Protein 4OHJ (pdb70)

InterPro domains:
  IPR006123 Staphylococcal/Streptococcal toxin, beta-grasp domain [PF02876] (154-232)
  IPR006126 Staphylococcal enterotoxin/Streptococcal pyrogenic exotoxin, conserved site [PS00278] (161-184)
  IPR008992 Enterotoxin [SSF50203] (41-133)
  IPR013307 Superantigen, staphylococcal/streptococcal toxin, bacterial [PR01501] (15-33)
  IPR013307 Superantigen, staphylococcal/streptococcal toxin, bacterial [PR01501] (39-56)
  IPR013307 Superantigen, staphylococcal/streptococcal toxin, bacterial [PR01501] (62-76)
  IPR013307 Superantigen, staphylococcal/streptococcal toxin, bacterial [PR01501] (91-114)
  IPR013307 Superantigen, staphylococcal/streptococcal toxin, bacterial [PR01501] (121-141)
  IPR013307 Superantigen, staphylococcal/streptococcal toxin, bacterial [PR01501] (145-162)
  IPR013307 Superantigen, staphylococcal/streptococcal toxin, bacterial [PR01501] (169-191)
  IPR013307 Superantigen, staphylococcal/streptococcal toxin, bacterial [PR01501] (195-211)
  IPR013307 Superantigen, staphylococcal/streptococcal toxin, bacterial [PR01501] (221-234)
  IPR016091 Superantigen toxin, C-terminal [SSF54334] (135-233)

Foldseek 3Di:
DDPVLVVLLCQLVVAWDKAFFWFWQAFPFQWTWIAGPVQAIEIEGQQAPAATDDDGGGATKIFTWGFPDDWDADPVGHIYTYTYDGIGHRAFAPAKDWAWEFEAEANRTDPRTTFDIGGHQKTFPVSVVSRVVSCCCPPVPASPDPFFQWWKKKWAFQVGDIDMDISNDDGPSHHGHYIDGVVRTDHIYIYTGD/DDDDVQLVVVLCQLVVAWDKAFFWFWQDFDDQWTWIQGPVQAIEIEGQQAPQARDDDDGGATKIFTWGFPDDWDADPVGHIYTYTYDGIGHRAWAPAKDWAWEFEAEQNHTDPRTTFDIDGHQKTWVLSVVSRVVNCCCPPVVASVDQFFAWWKKKWAFQVGDMDMAIRNHDGDSHHTHYIDGVVRTDHMYIYTGGD

Radius of gyration: 24.24 Å; Cα contacts (8 Å, |Δi|>4): 953; chains: 2; bounding box: 75×48×57 Å

Secondary structure (DSSP, 8-state):
--HHHHHHHHHHTS--EEEEEEEEEEE-SSEEEEE-TTS-EEEEE---TT----PPTT-EEEEEEEEEEEEEE-TT--EEEEEES-EE---EEEEEEE---EEEETTEE-S-----EEEESEE-HHHHHHHHHHHHHHHH-TTSSTT-SEEEEEEEETTS-EEEEETTS---GGGPPPPEEGGGEEEEEEEEE-/-PPPHHHHHHHHHHTS--EEEEEEEEEEEETTEEEEE-TTS-EEEEE---TT----PPTT-EEEEEEEESS--EE-TTS-EEEEEES-EE---EEEEEEE---EEEETTEEPS-----EEEESEE-HHHHHHHHHHHHHHHH-TTSSTTSSEEEEEEEETTS-EEEEETTS---GGGPPPPEEGGGEEEEEEEEE--

B-factor: mean 20.56, std 12.34, range [5.73, 104.92]

Nearest PDB structures (foldseek):
  4ohj-assembly2_B  TM=1.005E+00  e=2.154E-41  Staphylococcus aureus
  1aw7-assembly4_D  TM=9.953E-01  e=3.429E-37  Staphylococcus aureus
  1ts2-assembly3_C  TM=9.815E-01  e=1.738E-35  Staphylococcus aureus
  1ts5-assembly2_B  TM=9.817E-01  e=2.092E-34  Staphylococcus aureus
  3tss-assembly1_A  TM=9.842E-01  e=3.440E-34  Staphylococcus aureus

Solvent-accessible surface area: 19319 Å² total; per-residue (Å²): 65,94,109,74,8,100,86,6,46,96,72,4,70,80,47,52,15,89,38,69,70,0,58,0,34,60,24,73,141,25,39,7,104,0,93,2,110,104,44,6,16,0,63,1,86,9,57,5,104,117,9,57,14,77,48,84,152,41,80,94,0,0,0,14,1,6,96,65,115,180,15,111,129,57,125,165,50,46,76,24,5,36,2,18,0,0,1,3,36,43,97,94,22,137,92,86,53,68,7,62,1,109,6,59,21,89,50,146,108,26,124,72,75,98,7,28,144,23,62,10,57,32,0,0,8,3,0,2,2,11,43,2,0,69,17,0,3,109,68,13,11,0,1,139,45,83,62,41,31,6,3,18,0,56,0,16,20,91,118,15,56,40,51,62,14,24,0,36,85,154,17,110,28,101,57,6,87,69,30,10,52,1,65,90,21,123,36,4,48,1,54,2,62,76,100,106,20,73,107,110,16,98,88,14,46,95,42,4,71,78,49,52,16,92,37,72,81,0,56,1,59,60,41,55,141,41,47,1,96,0,100,1,109,105,45,4,10,0,49,0,85,16,52,6,18,24,11,58,18,89,42,80,147,44,73,103,0,0,0,13,1,5,95,64,115,176,8,100,127,60,128,163,56,38,74,14,5,35,2,17,0,1,1,5,38,41,85,95,21,138,86,87,39,70,8,63,1,106,4,73,25,110,51,161,101,26,124,78,79,102,6,29,146,28,64,13,76,45,1,0,7,3,1,2,2,14,40,2,0,72,15,0,4,107,64,12,12,0,2,140,29,23,68,50,10,4,12,74,0,74,0,22,7,93,120,46,32,66,34,90,12,62,0,56,108,89,16,88,14,92,58,5,54,63,28,10,46,1,88,80,23,118,35,4,46,0,49,1,72,29,142

CATH classification: 3.10.20.120 (+1 more: 2.40.50.110)

Structure (mmCIF, N/CA/C/O backbone):
data_4OHJ
#
_entry.id   4OHJ
#
_cell.length_a   103.922
_cell.length_b   40.316
_cell.length_c   98.760
_cell.angle_alpha   90.00
_cell.angle_beta   117.30
_cell.angle_gamma   90.00
#
_symmetry.space_group_name_H-M   'C 1 2 1'
#
loop_
_entity.id
_entity.type
_entity.pdbx_description
1 polymer 'Toxic shock syndrome toxin-1'
2 water water
#
loop_
_atom_site.group_PDB
_atom_site.id
_atom_site.type_symbol
_atom_site.label_atom_id
_atom_site.label_alt_id
_atom_site.label_comp_id
_atom_site.label_asym_id
_atom_site.label_entity_id
_atom_site.label_seq_id
_atom_site.pdbx_PDB_ins_code
_atom_site.Cartn_x
_atom_site.Cartn_y
_atom_site.Cartn_z
_atom_site.occupancy
_atom_site.B_iso_or_equiv
_atom_site.auth_seq_id
_atom_site.auth_comp_id
_atom_site.auth_asym_id
_atom_site.auth_atom_id
_atom_site.pdbx_PDB_model_num
ATOM 1 N N . THR A 1 21 ? -42.909 11.198 39.549 1.00 20.77 42 THR A N 1
ATOM 2 C CA . THR A 1 21 ? -42.207 11.208 38.239 1.00 20.45 42 THR A CA 1
ATOM 3 C C . THR A 1 21 ? -42.018 9.763 37.753 1.00 22.25 42 THR A C 1
ATOM 4 O O . THR A 1 21 ? -42.136 8.822 38.536 1.00 24.73 42 THR A O 1
ATOM 8 N N . ASN A 1 22 ? -41.664 9.583 36.482 1.00 19.64 43 ASN A N 1
ATOM 9 C CA . ASN A 1 22 ? -41.418 8.238 35.979 1.00 22.49 43 ASN A CA 1
ATOM 10 C C . ASN A 1 22 ? -39.952 7.877 36.229 1.00 20.04 43 ASN A C 1
ATOM 11 O O . ASN A 1 22 ? -39.143 8.720 36.677 1.00 19.24 43 ASN A O 1
ATOM 16 N N . ASP A 1 23 ? -39.623 6.614 36.024 1.00 21.07 44 ASP A N 1
ATOM 17 C CA . ASP A 1 23 ? -38.293 6.140 36.306 1.00 20.35 44 ASP A CA 1
ATOM 18 C C . ASP A 1 23 ? -37.204 6.801 35.506 1.00 18.09 44 ASP A C 1
ATOM 19 O O . ASP A 1 23 ? -36.111 6.981 36.033 1.00 19.25 44 ASP A O 1
ATOM 24 N N . ASN A 1 24 ? -37.450 7.171 34.267 1.00 17.58 45 ASN A N 1
ATOM 25 C CA . ASN A 1 24 ? -36.360 7.826 33.526 1.00 18.19 45 ASN A CA 1
ATOM 26 C C . ASN A 1 24 ? -36.029 9.217 34.129 1.00 15.35 45 ASN A C 1
ATOM 27 O O . ASN A 1 24 ? -34.904 9.640 34.093 1.00 16.10 45 ASN A O 1
ATOM 32 N N . ILE A 1 25 ? -37.028 9.904 34.655 1.00 14.07 46 ILE A N 1
ATOM 33 C CA . ILE A 1 25 ? -36.830 11.194 35.301 1.00 13.58 46 ILE A CA 1
ATOM 34 C C . ILE A 1 25 ? -36.102 10.967 36.636 1.00 12.46 46 ILE A C 1
ATOM 35 O O . ILE A 1 25 ? -35.206 11.716 36.977 1.00 11.56 46 ILE A O 1
ATOM 40 N N . LYS A 1 26 ? -36.435 9.905 37.364 1.00 12.86 47 LYS A N 1
ATOM 41 C CA . LYS A 1 26 ? -35.694 9.611 38.594 1.00 12.88 47 LYS A CA 1
ATOM 42 C C . LYS A 1 26 ? -34.230 9.309 38.247 1.00 11.77 47 LYS A C 1
ATOM 43 O O . LYS A 1 26 ? -33.342 9.648 39.009 1.00 11.73 47 LYS A O 1
ATOM 49 N N . ASP A 1 27 ? -33.990 8.656 37.101 1.00 12.94 48 ASP A N 1
ATOM 50 C CA . ASP A 1 27 ? -32.608 8.369 36.671 1.00 13.51 48 ASP A CA 1
ATOM 51 C C . ASP A 1 27 ? -31.879 9.677 36.379 1.00 10.76 48 ASP A C 1
ATOM 52 O O . ASP A 1 27 ? -30.691 9.822 36.716 1.00 12.17 48 ASP A O 1
ATOM 57 N N . LEU A 1 28 ? -32.565 10.603 35.731 1.00 10.94 49 LEU A N 1
ATOM 58 C CA . LEU A 1 28 ? -31.950 11.926 35.468 1.00 10.35 49 LEU A CA 1
ATOM 59 C C . LEU A 1 28 ? -31.640 12.668 36.778 1.00 10.15 49 LEU A C 1
ATOM 60 O O . LEU A 1 28 ? -30.561 13.249 36.940 1.00 9.99 49 LEU A O 1
ATOM 65 N N . LEU A 1 29 ? -32.578 12.649 37.712 1.00 9.08 50 LEU A N 1
ATOM 66 C CA . LEU A 1 29 ? -32.355 13.286 39.018 1.00 9.55 50 LEU A CA 1
ATOM 67 C C . LEU A 1 29 ? -31.142 12.642 39.690 1.00 8.76 50 LEU A C 1
ATOM 68 O O . LEU A 1 29 ? -30.281 13.344 40.210 1.00 8.95 50 LEU A O 1
ATOM 73 N N . ASP A 1 30 ? -31.033 11.318 39.665 1.00 9.43 51 ASP A N 1
ATOM 74 C CA . ASP A 1 30 ? -29.875 10.668 40.265 1.00 10.18 51 ASP A CA 1
ATOM 75 C C . ASP A 1 30 ? -28.568 11.149 39.617 1.00 9.92 51 ASP A C 1
ATOM 76 O O . ASP A 1 30 ? -27.619 11.502 40.302 1.00 11.26 51 ASP A O 1
ATOM 81 N N . TRP A 1 31 ? -28.515 11.153 38.297 1.00 10.01 52 TRP A N 1
ATOM 82 C CA . TRP A 1 31 ? -27.298 11.529 37.595 1.00 9.85 52 TRP A CA 1
ATOM 83 C C . TRP A 1 31 ? -26.879 12.942 37.949 1.00 9.45 52 TRP A C 1
ATOM 84 O O . TRP A 1 31 ? -25.734 13.197 38.262 1.00 9.40 52 TRP A O 1
ATOM 95 N N . TYR A 1 32 ? -27.831 13.861 37.912 1.00 8.68 53 TYR A N 1
ATOM 96 C CA . TYR A 1 32 ? -27.502 15.271 38.140 1.00 9.44 53 TYR A CA 1
ATOM 97 C C . TYR A 1 32 ? -27.351 15.671 39.606 1.00 12.11 53 TYR A C 1
ATOM 98 O O . TYR A 1 32 ? -26.956 16.800 39.896 1.00 19.13 53 TYR A O 1
ATOM 107 N N A SER A 1 33 ? -27.601 14.764 40.529 0.50 9.74 54 SER A N 1
ATOM 108 N N B SER A 1 33 ? -27.621 14.716 40.508 0.50 9.43 54 SER A N 1
ATOM 109 C CA A SER A 1 33 ? -27.370 15.101 41.920 0.50 10.36 54 SER A CA 1
ATOM 110 C CA B SER A 1 33 ? -27.482 14.869 41.977 0.50 9.16 54 SER A CA 1
ATOM 111 C C A SER A 1 33 ? -26.301 14.161 42.542 0.50 10.15 54 SER A C 1
ATOM 112 C C B SER A 1 33 ? -26.321 14.075 42.558 0.50 9.93 54 SER A C 1
ATOM 113 O O A SER A 1 33 ? -26.147 14.139 43.767 0.50 11.12 54 SER A O 1
ATOM 114 O O B SER A 1 33 ? -26.131 14.050 43.779 0.50 10.51 54 SER A O 1
ATOM 119 N N . SER A 1 34 ? -25.541 13.432 41.706 1.00 10.11 55 SER A N 1
ATOM 120 C CA . SER A 1 34 ? -24.510 12.525 42.169 1.00 10.36 55 SER A CA 1
ATOM 121 C C . SER A 1 34 ? -23.114 13.126 42.217 1.00 9.22 55 SER A C 1
ATOM 122 O O . SER A 1 34 ? -22.143 12.422 42.432 1.00 11.03 55 SER A O 1
ATOM 125 N N . GLY A 1 35 ? -22.998 14.440 42.091 1.00 9.65 56 GLY A N 1
ATOM 126 C CA . GLY A 1 35 ? -21.714 15.074 42.169 1.00 9.94 56 GLY A CA 1
ATOM 127 C C . GLY A 1 35 ? -20.875 14.910 40.937 1.00 9.26 56 GLY A C 1
ATOM 128 O O . GLY A 1 35 ? -21.304 14.375 39.918 1.00 10.94 56 GLY A O 1
ATOM 129 N N . SER A 1 36 ? -19.661 15.407 41.016 1.00 7.95 57 SER A N 1
ATOM 130 C CA . SER A 1 36 ? -18.725 15.330 39.908 1.00 7.55 57 SER A CA 1
ATOM 131 C C . SER A 1 36 ? -17.324 15.392 40.483 1.00 6.69 57 SER A C 1
ATOM 132 O O . SER A 1 36 ? -17.120 15.744 41.664 1.00 8.56 57 SER A O 1
ATOM 135 N N . ASP A 1 37 ? -16.351 15.056 39.641 1.00 7.02 58 ASP A N 1
ATOM 136 C CA . ASP A 1 37 ? -14.969 15.085 40.025 1.00 7.19 58 ASP A CA 1
ATOM 137 C C . ASP A 1 37 ? -14.216 16.216 39.349 1.00 7.05 58 ASP A C 1
ATOM 138 O O . ASP A 1 37 ? -14.262 16.364 38.136 1.00 8.65 58 ASP A O 1
ATOM 143 N N . THR A 1 38 ? -13.513 16.985 40.166 1.00 7.32 59 THR A N 1
ATOM 144 C CA . THR A 1 38 ? -12.690 18.088 39.748 1.00 8.17 59 THR A CA 1
ATOM 145 C C . THR A 1 38 ? -11.260 17.809 40.130 1.00 8.23 59 THR A C 1
ATOM 146 O O . THR A 1 38 ? -10.955 17.617 41.320 1.00 9.67 59 THR A O 1
ATOM 150 N N . PHE A 1 39 ? -10.378 17.727 39.128 1.00 7.82 60 PHE A N 1
ATOM 151 C CA . PHE A 1 39 ? -8.942 17.567 39.386 1.00 8.33 60 PHE A CA 1
ATOM 152 C C . PHE A 1 39 ? -8.224 18.595 38.535 1.00 8.09 60 PHE A C 1
ATOM 153 O O . PHE A 1 39 ? -8.670 18.910 37.417 1.00 9.04 60 PHE A O 1
ATOM 161 N N . THR A 1 40 ? -7.102 19.108 39.025 1.00 8.41 61 THR A N 1
ATOM 162 C CA . THR A 1 40 ? -6.343 20.095 38.292 1.00 8.68 61 THR A CA 1
ATOM 163 C C . THR A 1 40 ? -4.911 19.641 38.085 1.00 8.71 61 THR A C 1
ATOM 164 O O . THR A 1 40 ? -4.292 19.059 38.997 1.00 9.96 61 THR A O 1
ATOM 168 N N . ASN A 1 41 ? -4.374 19.931 36.902 1.00 8.79 62 ASN A N 1
ATOM 169 C CA . ASN A 1 41 ? -2.990 19.648 36.568 1.00 10.36 62 ASN A CA 1
ATOM 170 C C . ASN A 1 41 ? -2.666 18.166 36.684 1.00 9.30 62 ASN A C 1
ATOM 171 O O . ASN A 1 41 ? -1.583 17.798 37.120 1.00 11.73 62 ASN A O 1
ATOM 176 N N . SER A 1 42 ? -3.596 17.314 36.249 1.00 7.91 63 SER A N 1
ATOM 177 C CA . SER A 1 42 ? -3.350 15.891 36.162 1.00 8.25 63 SER A CA 1
ATOM 178 C C . SER A 1 42 ? -2.404 15.643 34.976 1.00 9.40 63 SER A C 1
ATOM 179 O O . SER A 1 42 ? -2.237 16.483 34.098 1.00 10.78 63 SER A O 1
ATOM 182 N N . GLU A 1 43 ? -1.776 14.482 34.956 1.00 10.47 64 GLU A N 1
ATOM 183 C CA . GLU A 1 43 ? -0.799 14.125 33.926 1.00 10.10 64 GLU A CA 1
ATOM 184 C C . GLU A 1 43 ? -1.345 13.029 33.040 1.00 9.59 64 GLU A C 1
ATOM 185 O O . GLU A 1 43 ? -1.788 11.990 33.551 1.00 10.22 64 GLU A O 1
ATOM 191 N N . VAL A 1 44 ? -1.241 13.203 31.730 1.00 9.37 65 VAL A N 1
ATOM 192 C CA . VAL A 1 44 ? -1.627 12.162 30.824 1.00 9.46 65 VAL A CA 1
ATOM 193 C C . VAL A 1 44 ? -0.588 11.034 30.879 1.00 9.60 65 VAL A C 1
ATOM 194 O O . VAL A 1 44 ? 0.595 11.281 30.674 1.00 12.03 65 VAL A O 1
ATOM 198 N N . LEU A 1 45 ? -1.061 9.821 31.135 1.00 9.49 66 LEU A N 1
ATOM 199 C CA . LEU A 1 45 ? -0.218 8.613 31.076 1.00 11.75 66 LEU A CA 1
ATOM 200 C C . LEU A 1 45 ? -0.319 7.938 29.692 1.00 12.20 66 LEU A C 1
ATOM 201 O O . LEU A 1 45 ? 0.657 7.456 29.136 1.00 14.11 66 LEU A O 1
ATOM 206 N N . ASP A 1 46 ? -1.516 7.941 29.112 1.00 11.64 67 ASP A N 1
ATOM 207 C CA . ASP A 1 46 ? -1.749 7.299 27.811 1.00 12.49 67 ASP A CA 1
ATOM 208 C C . ASP A 1 46 ? -3.014 7.886 27.179 1.00 13.06 67 ASP A C 1
ATOM 209 O O . ASP A 1 46 ? -3.965 8.238 27.868 1.00 18.16 67 ASP A O 1
ATOM 214 N N . ASN A 1 47 ? -2.953 8.162 25.894 1.00 11.55 68 ASN A N 1
ATOM 215 C CA . ASN A 1 47 ? -4.092 8.609 25.134 1.00 11.13 68 ASN A CA 1
ATOM 216 C C . ASN A 1 47 ? -4.324 7.634 23.990 1.00 10.95 68 ASN A C 1
ATOM 217 O O . ASN A 1 47 ? -3.496 7.510 23.065 1.00 13.06 68 ASN A O 1
ATOM 222 N N . SER A 1 48 ? -5.390 6.846 24.109 1.00 11.33 69 SER A N 1
ATOM 223 C CA . SER A 1 48 ? -5.758 5.805 23.155 1.00 11.20 69 SER A CA 1
ATOM 224 C C . SER A 1 48 ? -6.754 6.261 22.115 1.00 11.44 69 SER A C 1
ATOM 225 O O . SER A 1 48 ? -7.340 5.456 21.414 1.00 13.63 69 SER A O 1
ATOM 228 N N . LEU A 1 49 ? -6.900 7.569 21.992 1.00 12.47 70 LEU A N 1
ATOM 229 C CA . LEU A 1 49 ? -7.700 8.213 20.918 1.00 13.40 70 LEU A CA 1
ATOM 230 C C . LEU A 1 49 ? -9.153 7.749 20.980 1.00 13.70 70 LEU A C 1
ATOM 231 O O . LEU A 1 49 ? -9.656 6.990 20.135 1.00 16.49 70 LEU A O 1
ATOM 236 N N . GLY A 1 50 ? -9.828 8.253 22.000 1.00 14.97 71 GLY A N 1
ATOM 237 C CA . GLY A 1 50 ? -11.191 7.865 22.334 1.00 14.03 71 GLY A CA 1
ATOM 238 C C . GLY A 1 50 ? -11.271 7.469 23.800 1.00 12.09 71 GLY A C 1
ATOM 239 O O . GLY A 1 50 ? -12.380 7.259 24.341 1.00 14.26 71 GLY A O 1
ATOM 240 N N . SER A 1 51 ? -10.109 7.271 24.427 1.00 11.52 72 SER A N 1
ATOM 241 C CA . SER A 1 51 ? -10.035 7.032 25.858 1.00 12.70 72 SER A CA 1
ATOM 242 C C . SER A 1 51 ? -8.677 7.473 26.338 1.00 10.88 72 SER A C 1
ATOM 243 O O . SER A 1 51 ? -7.724 7.479 25.555 1.00 13.23 72 SER A O 1
ATOM 246 N N . MET A 1 52 ? -8.596 7.847 27.601 1.00 9.30 73 MET A N 1
ATOM 247 C CA . MET A 1 52 ? -7.375 8.332 28.196 1.00 9.19 73 MET A CA 1
ATOM 248 C C . MET A 1 52 ? -7.151 7.732 29.568 1.00 8.76 73 MET A C 1
ATOM 249 O O . MET A 1 52 ? -8.108 7.428 30.265 1.00 9.92 73 MET A O 1
ATOM 254 N N . ARG A 1 53 ? -5.877 7.596 29.929 1.00 9.37 74 ARG A N 1
ATOM 255 C CA . ARG A 1 53 ? -5.443 7.135 31.244 1.00 10.08 74 ARG A CA 1
ATOM 256 C C . ARG A 1 53 ? -4.646 8.328 31.802 1.00 8.78 74 ARG A C 1
ATOM 257 O O . ARG A 1 53 ? -3.654 8.771 31.202 1.00 11.11 74 ARG A O 1
ATOM 265 N N . ILE A 1 54 ? -5.097 8.831 32.952 1.00 8.92 75 ILE A N 1
ATOM 266 C CA . ILE A 1 54 ? -4.599 10.047 33.526 1.00 8.79 75 ILE A CA 1
ATOM 267 C C . ILE A 1 54 ? -4.277 9.878 34.993 1.00 8.99 75 ILE A C 1
ATOM 268 O O . ILE A 1 54 ? -5.032 9.260 35.728 1.00 10.25 75 ILE A O 1
ATOM 273 N N . LYS A 1 55 ? -3.154 10.435 35.438 1.00 8.69 76 LYS A N 1
ATOM 274 C CA . LYS A 1 55 ? -2.735 10.390 36.851 1.00 10.22 76 LYS A CA 1
ATOM 275 C C . LYS A 1 55 ? -3.022 11.719 37.529 1.00 8.95 76 LYS A C 1
ATOM 276 O O . LYS A 1 55 ? -2.473 12.750 37.140 1.00 10.14 76 LYS A O 1
ATOM 282 N N . ASN A 1 56 ? -3.910 11.704 38.504 1.00 9.00 77 ASN A N 1
ATOM 283 C CA . ASN A 1 56 ? -4.272 12.893 39.249 1.00 9.05 77 ASN A CA 1
ATOM 284 C C . ASN A 1 56 ? -3.229 13.170 40.306 1.00 9.74 77 ASN A C 1
ATOM 285 O O . ASN A 1 56 ? -2.536 12.258 40.754 1.00 10.94 77 ASN A O 1
ATOM 290 N N . THR A 1 57 ? -3.140 14.400 40.771 1.00 12.02 78 THR A N 1
ATOM 291 C CA . THR A 1 57 ? -2.075 14.709 41.703 1.00 13.58 78 THR A CA 1
ATOM 292 C C . THR A 1 57 ? -2.320 14.093 43.107 1.00 15.30 78 THR A C 1
ATOM 293 O O . THR A 1 57 ? -1.425 14.115 43.933 1.00 18.89 78 THR A O 1
ATOM 297 N N . ASP A 1 58 ? -3.528 13.583 43.386 1.00 12.12 79 ASP A N 1
ATOM 298 C CA . ASP A 1 58 ? -3.758 12.868 44.650 1.00 13.07 79 ASP A CA 1
ATOM 299 C C . ASP A 1 58 ? -3.272 11.402 44.560 1.00 13.32 79 ASP A C 1
ATOM 300 O O . ASP A 1 58 ? -3.346 10.651 45.543 1.00 14.77 79 ASP A O 1
ATOM 305 N N . GLY A 1 59 ? -2.779 10.983 43.387 1.00 11.71 80 GLY A N 1
ATOM 306 C CA . GLY A 1 59 ? -2.310 9.615 43.197 1.00 11.46 80 GLY A CA 1
ATOM 307 C C . GLY A 1 59 ? -3.316 8.690 42.540 1.00 11.40 80 GLY A C 1
ATOM 308 O O . GLY A 1 59 ? -2.962 7.559 42.175 1.00 14.10 80 GLY A O 1
ATOM 309 N N . SER A 1 60 ? -4.566 9.104 42.432 1.00 10.36 81 SER A N 1
ATOM 310 C CA . SER A 1 60 ? -5.549 8.315 41.735 1.00 9.60 81 SER A CA 1
ATOM 311 C C . SER A 1 60 ? -5.328 8.351 40.236 1.00 9.12 81 SER A C 1
ATOM 312 O O . SER A 1 60 ? -4.662 9.240 39.707 1.00 10.17 81 SER A O 1
ATOM 315 N N . ILE A 1 61 ? -5.887 7.371 39.572 1.00 8.68 82 ILE A N 1
ATOM 316 C CA . ILE A 1 61 ? -5.842 7.265 38.114 1.00 9.16 82 ILE A CA 1
ATOM 317 C C . ILE A 1 61 ? -7.249 7.369 37.576 1.00 9.47 82 ILE A C 1
ATOM 318 O O . ILE A 1 61 ? -8.162 6.743 38.104 1.00 12.52 82 ILE A O 1
ATOM 323 N N . SER A 1 62 ? -7.427 8.204 36.561 1.00 7.79 83 SER A N 1
ATOM 324 C CA . SER A 1 62 ? -8.694 8.319 35.879 1.00 7.77 83 SER A CA 1
ATOM 325 C C . SER A 1 62 ? -8.620 7.672 34.501 1.00 7.84 83 SER A C 1
ATOM 326 O O . SER A 1 62 ? -7.711 7.941 33.713 1.00 9.10 83 SER A O 1
ATOM 329 N N . LEU A 1 63 ? -9.585 6.804 34.228 1.00 8.17 84 LEU A N 1
ATOM 330 C CA . LEU A 1 63 ? -9.766 6.171 32.921 1.00 8.84 84 LEU A CA 1
ATOM 331 C C . LEU A 1 63 ? -11.003 6.853 32.347 1.00 8.17 84 LEU A C 1
ATOM 332 O O . LEU A 1 63 ? -12.101 6.693 32.881 1.00 9.19 84 LEU A O 1
ATOM 337 N N . ILE A 1 64 ? -10.821 7.675 31.315 1.00 7.80 85 ILE A N 1
ATOM 338 C CA . ILE A 1 64 ? -11.887 8.517 30.795 1.00 7.96 85 ILE A CA 1
ATOM 339 C C . ILE A 1 64 ? -12.172 8.188 29.347 1.00 7.72 85 ILE A C 1
ATOM 340 O O . ILE A 1 64 ? -11.267 8.114 28.528 1.00 10.04 85 ILE A O 1
ATOM 345 N N A ILE A 1 65 ? -13.448 7.978 29.026 0.50 7.30 86 ILE A N 1
ATOM 346 N N B ILE A 1 65 ? -13.453 8.037 29.042 0.50 7.90 86 ILE A N 1
ATOM 347 C CA A ILE A 1 65 ? -13.859 7.699 27.649 0.50 7.63 86 ILE A CA 1
ATOM 348 C CA B ILE A 1 65 ? -13.923 7.711 27.707 0.50 9.52 86 ILE A CA 1
ATOM 349 C C A ILE A 1 65 ? -14.458 8.949 26.990 0.50 7.62 86 ILE A C 1
ATOM 350 C C B ILE A 1 65 ? -14.421 8.988 27.000 0.50 8.33 86 ILE A C 1
ATOM 351 O O A ILE A 1 65 ? -15.096 9.794 27.628 0.50 7.64 86 ILE A O 1
ATOM 352 O O B ILE A 1 65 ? -14.870 9.952 27.633 0.50 9.06 86 ILE A O 1
ATOM 361 N N . PHE A 1 66 ? -14.281 8.984 25.679 1.00 8.40 87 PHE A N 1
ATOM 362 C CA . PHE A 1 66 ? -14.676 10.069 24.784 1.00 9.54 87 PHE A CA 1
ATOM 363 C C . PHE A 1 66 ? -15.429 9.433 23.622 1.00 10.03 87 PHE A C 1
ATOM 364 O O . PHE A 1 66 ? -14.845 9.088 22.614 1.00 11.36 87 PHE A O 1
ATOM 372 N N . PRO A 1 67 ? -16.746 9.291 23.754 1.00 10.95 88 PRO A N 1
ATOM 373 C CA . PRO A 1 67 ? -17.510 8.611 22.696 1.00 11.62 88 PRO A CA 1
ATOM 374 C C . PRO A 1 67 ? -17.840 9.468 21.468 1.00 12.65 88 PRO A C 1
ATOM 375 O O . PRO A 1 67 ? -18.341 8.941 20.480 1.00 15.05 88 PRO A O 1
ATOM 379 N N . SER A 1 68 ? -17.641 10.778 21.531 1.00 11.49 89 SER A N 1
ATOM 380 C CA . SER A 1 68 ? -18.010 11.640 20.421 1.00 10.71 89 SER A CA 1
ATOM 381 C C . SER A 1 68 ? -16.975 11.709 19.311 1.00 12.17 89 SER A C 1
ATOM 382 O O . SER A 1 68 ? -15.802 11.921 19.595 1.00 12.91 89 SER A O 1
ATOM 385 N N . PRO A 1 69 ? -17.406 11.640 18.030 1.00 11.89 90 PRO A N 1
ATOM 386 C CA . PRO A 1 69 ? -16.452 11.819 16.949 1.00 13.34 90 PRO A CA 1
ATOM 387 C C . PRO A 1 69 ? -15.976 13.250 16.838 1.00 13.02 90 PRO A C 1
ATOM 388 O O . PRO A 1 69 ? -15.003 13.519 16.147 1.00 15.60 90 PRO A O 1
ATOM 392 N N . TYR A 1 70 ? -16.633 14.173 17.547 1.00 11.80 91 TYR A N 1
ATOM 393 C CA . TYR A 1 70 ? -16.299 15.573 17.477 1.00 11.66 91 TYR A CA 1
ATOM 394 C C . TYR A 1 70 ? -15.476 16.090 18.628 1.00 12.97 91 TYR A C 1
ATOM 395 O O . TYR A 1 70 ? -14.992 17.208 18.567 1.00 15.41 91 TYR A O 1
ATOM 404 N N . TYR A 1 71 ? -15.289 15.284 19.655 1.00 10.84 92 TYR A N 1
ATOM 405 C CA . TYR A 1 71 ? -14.552 15.722 20.848 1.00 10.30 92 TYR A CA 1
ATOM 406 C C . TYR A 1 71 ? -13.754 14.549 21.329 1.00 10.55 92 TYR A C 1
ATOM 407 O O . TYR A 1 71 ? -14.275 13.665 21.955 1.00 11.39 92 TYR A O 1
ATOM 416 N N . SER A 1 72 ? -12.483 14.561 20.974 1.00 11.24 93 SER A N 1
ATOM 417 C CA . SER A 1 72 ? -11.606 13.475 21.250 1.00 13.86 93 SER A CA 1
ATOM 418 C C . SER A 1 72 ? -10.255 14.112 21.543 1.00 12.20 93 SER A C 1
ATOM 419 O O . SER A 1 72 ? -9.531 14.406 20.614 1.00 14.85 93 SER A O 1
ATOM 422 N N . PRO A 1 73 ? -9.924 14.358 22.810 1.00 12.24 94 PRO A N 1
ATOM 423 C CA . PRO A 1 73 ? -8.678 15.044 23.081 1.00 12.07 94 PRO A CA 1
ATOM 424 C C . PRO A 1 73 ? -7.457 14.346 22.519 1.00 12.45 94 PRO A C 1
ATOM 425 O O . PRO A 1 73 ? -7.396 13.116 22.458 1.00 14.14 94 PRO A O 1
ATOM 429 N N . ALA A 1 74 ? -6.492 15.143 22.116 1.00 14.36 95 ALA A N 1
ATOM 430 C CA . ALA A 1 74 ? -5.267 14.623 21.526 1.00 14.57 95 ALA A CA 1
ATOM 431 C C . ALA A 1 74 ? -4.025 14.765 22.411 1.00 14.63 95 ALA A C 1
ATOM 432 O O . ALA A 1 74 ? -2.924 14.472 21.967 1.00 18.81 95 ALA A O 1
ATOM 434 N N . PHE A 1 75 ? -4.190 15.186 23.659 1.00 12.81 96 PHE A N 1
ATOM 435 C CA . PHE A 1 75 ? -3.070 15.400 24.566 1.00 14.06 96 PHE A CA 1
ATOM 436 C C . PHE A 1 75 ? -2.296 14.105 24.675 1.00 15.95 96 PHE A C 1
ATOM 437 O O . PHE A 1 75 ? -2.876 13.037 24.821 1.00 18.87 96 PHE A O 1
ATOM 445 N N . THR A 1 76 ? -0.984 14.214 24.611 1.00 15.65 97 THR A N 1
ATOM 446 C CA . THR A 1 76 ? -0.132 13.032 24.663 1.00 17.46 97 THR A CA 1
ATOM 447 C C . THR A 1 76 ? 0.533 12.868 26.022 1.00 17.07 97 THR A C 1
ATOM 448 O O . THR A 1 76 ? 0.469 13.761 26.871 1.00 14.10 97 THR A O 1
ATOM 452 N N . LYS A 1 77 ? 1.140 11.691 26.220 1.00 14.97 98 LYS A N 1
ATOM 453 C CA . LYS A 1 77 ? 1.789 11.372 27.483 1.00 14.79 98 LYS A CA 1
ATOM 454 C C . LYS A 1 77 ? 2.694 12.479 28.000 1.00 13.95 98 LYS A C 1
ATOM 455 O O . LYS A 1 77 ? 3.54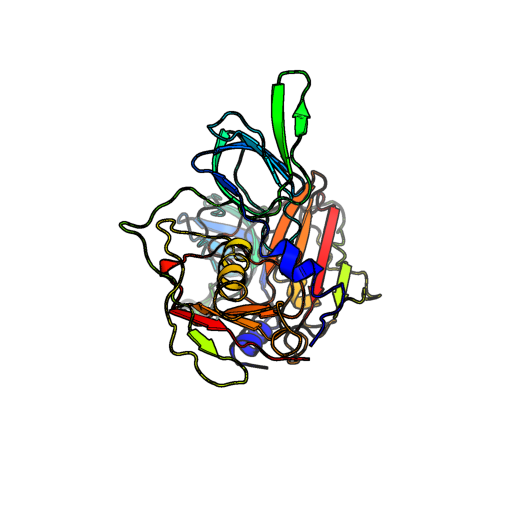4 13.010 27.283 1.00 15.63 98 LYS A O 1
ATOM 461 N N . GLY A 1 78 ? 2.516 12.804 29.267 1.00 13.50 99 GLY A N 1
ATOM 462 C CA . GLY A 1 78 ? 3.295 13.817 29.934 1.00 12.90 99 GLY A CA 1
ATOM 463 C C . GLY A 1 78 ? 2.649 15.182 29.972 1.00 12.96 99 GLY A C 1
ATOM 464 O O . GLY A 1 78 ? 3.021 16.047 30.784 1.00 14.71 99 GLY A O 1
ATOM 465 N N . GLU A 1 79 ? 1.720 15.440 29.067 1.00 12.50 100 GLU A N 1
ATOM 466 C CA . GLU A 1 79 ? 1.024 16.715 29.080 1.00 13.18 100 GLU A CA 1
ATOM 467 C C . GLU A 1 79 ? 0.104 16.793 30.296 1.00 11.63 100 GLU A C 1
ATOM 468 O O . GLU A 1 79 ? -0.335 15.788 30.840 1.00 12.15 100 GLU A O 1
ATOM 474 N N . LYS A 1 80 ? -0.189 18.018 30.715 1.00 11.81 101 LYS A N 1
ATOM 475 C CA . LYS A 1 80 ? -1.076 18.298 31.828 1.00 11.55 101 LYS A CA 1
ATOM 476 C C . LYS A 1 80 ? -2.462 18.625 31.334 1.00 9.64 101 LYS A C 1
ATOM 477 O O . LYS A 1 80 ? -2.646 19.313 30.325 1.00 11.75 101 LYS A O 1
ATOM 483 N N . VAL A 1 81 ? -3.442 18.186 32.106 1.00 8.30 102 VAL A N 1
ATOM 484 C CA . VAL A 1 81 ? -4.845 18.426 31.788 1.00 8.44 102 VAL A CA 1
ATOM 485 C C . VAL A 1 81 ? -5.624 18.727 33.073 1.00 8.05 102 VAL A C 1
ATOM 486 O O . VAL A 1 81 ? -5.214 18.362 34.168 1.00 8.97 102 VAL A O 1
ATOM 490 N N . ASP A 1 82 ? -6.819 19.270 32.901 1.00 7.03 103 ASP A N 1
ATOM 491 C CA . ASP A 1 82 ? -7.782 19.456 33.966 1.00 6.61 103 ASP A CA 1
ATOM 492 C C . ASP A 1 82 ? -8.986 18.550 33.707 1.00 6.85 103 ASP A C 1
ATOM 493 O O . ASP A 1 82 ? -9.361 18.312 32.562 1.00 7.84 103 ASP A O 1
ATOM 498 N N . LEU A 1 83 ? -9.581 18.085 34.798 1.00 6.83 104 LEU A N 1
ATOM 499 C CA . LEU A 1 83 ? -10.753 17.199 34.776 1.00 6.27 104 LEU A CA 1
ATOM 500 C C . LEU A 1 83 ? -11.917 17.830 35.519 1.00 6.75 104 LEU A C 1
ATOM 501 O O . LEU A 1 83 ? -11.756 18.353 36.636 1.00 6.98 104 LEU A O 1
ATOM 506 N N . ASN A 1 84 ? -13.058 17.870 34.837 1.00 6.50 105 ASN A N 1
ATOM 507 C CA . ASN A 1 84 ? -14.324 18.310 35.450 1.00 6.73 105 ASN A CA 1
ATOM 508 C C . ASN A 1 84 ? -15.342 17.341 34.847 1.00 6.26 105 ASN A C 1
ATOM 509 O O . ASN A 1 84 ? -15.929 17.604 33.805 1.00 8.10 105 ASN A O 1
ATOM 514 N N . THR A 1 85 ? -15.492 16.197 35.497 1.00 6.56 106 THR A N 1
ATOM 515 C CA . THR A 1 85 ? -16.046 15.042 34.867 1.00 7.19 106 THR A CA 1
ATOM 516 C C . THR A 1 85 ? -16.960 14.251 35.778 1.00 6.89 106 THR A C 1
ATOM 517 O O . THR A 1 85 ? -17.025 14.446 36.978 1.00 9.00 106 THR A O 1
ATOM 521 N N A LYS A 1 86 ? -17.699 13.337 35.172 0.50 9.50 107 LYS A N 1
ATOM 522 N N B LYS A 1 86 ? -17.723 13.378 35.148 0.50 9.65 107 LYS A N 1
ATOM 523 C CA A LYS A 1 86 ? -18.659 12.483 35.880 0.50 8.96 107 LYS A CA 1
ATOM 524 C CA B LYS A 1 86 ? -18.693 12.510 35.809 0.50 9.03 107 LYS A CA 1
ATOM 525 C C A LYS A 1 86 ? -18.210 11.023 35.809 0.50 8.77 107 LYS A C 1
ATOM 526 C C B LYS A 1 86 ? -18.202 11.068 35.765 0.50 8.98 107 LYS A C 1
ATOM 527 O O A LYS A 1 86 ? -17.701 10.592 34.780 0.50 9.20 107 LYS A O 1
ATOM 528 O O B LYS A 1 86 ? -17.651 10.637 34.764 0.50 9.42 107 LYS A O 1
ATOM 539 N N A ARG A 1 87 ? -18.452 10.279 36.885 0.50 9.30 108 ARG A N 1
ATOM 540 N N B ARG A 1 87 ? -18.475 10.328 36.828 0.50 9.72 108 ARG A N 1
ATOM 541 C CA A ARG A 1 87 ? -18.167 8.853 36.933 0.50 9.40 108 ARG A CA 1
ATOM 542 C CA B ARG A 1 87 ? -18.102 8.932 36.916 0.50 10.00 108 ARG A CA 1
ATOM 543 C C A ARG A 1 87 ? -19.278 8.070 36.298 0.50 9.84 108 ARG A C 1
ATOM 544 C C B ARG A 1 87 ? -19.248 8.061 36.352 0.50 10.10 108 ARG A C 1
ATOM 545 O O A ARG A 1 87 ? -20.454 8.386 36.456 0.50 10.21 108 ARG A O 1
ATOM 546 O O B ARG A 1 87 ? -20.421 8.360 36.558 0.50 10.35 108 ARG A O 1
ATOM 561 N N . THR A 1 88 ? -18.886 7.019 35.601 1.00 10.59 109 THR A N 1
ATOM 562 C CA . THR A 1 88 ? -19.833 6.135 34.947 1.00 10.36 109 THR A CA 1
ATOM 563 C C . THR A 1 88 ? -20.122 4.882 35.747 1.00 12.79 109 THR A C 1
ATOM 564 O O . THR A 1 88 ? -21.091 4.218 35.487 1.00 14.49 109 THR A O 1
ATOM 568 N N A LYS A 1 89 ? -19.271 4.586 36.712 0.50 13.33 110 LYS A N 1
ATOM 569 N N B LYS A 1 89 ? -19.256 4.581 36.705 0.50 13.10 110 LYS A N 1
ATOM 570 C CA A LYS A 1 89 ? -19.446 3.421 37.568 0.50 14.53 110 LYS A CA 1
ATOM 571 C CA B LYS A 1 89 ? -19.429 3.440 37.609 0.50 14.01 110 LYS A CA 1
ATOM 572 C C A LYS A 1 89 ? -18.508 3.623 38.746 0.50 14.75 110 LYS A C 1
ATOM 573 C C B LYS A 1 89 ? -18.584 3.724 38.831 0.50 15.03 110 LYS A C 1
ATOM 574 O O A LYS A 1 89 ? -17.606 4.464 38.700 0.50 14.34 110 LYS A O 1
ATOM 575 O O B LYS A 1 89 ? -17.849 4.717 38.883 0.50 13.09 110 LYS A O 1
ATOM 586 N N A LYS A 1 90 ? -18.771 2.916 39.834 0.50 17.39 111 LYS A N 1
ATOM 587 N N B LYS A 1 90 ? -18.679 2.855 39.824 0.50 15.87 111 LYS A N 1
ATOM 588 C CA A LYS A 1 90 ? -17.997 3.070 41.042 0.50 16.42 111 LYS A CA 1
ATOM 589 C CA B LYS A 1 90 ? -17.983 3.093 41.052 0.50 15.84 111 LYS A CA 1
ATOM 590 C C A LYS A 1 90 ? -16.486 2.907 40.869 0.50 14.33 111 LYS A C 1
ATOM 591 C C B LYS A 1 90 ? -16.485 2.907 40.882 0.50 14.36 111 LYS A C 1
ATOM 592 O O A LYS A 1 90 ? -16.015 1.988 40.181 0.50 15.63 111 LYS A O 1
ATOM 593 O O B LYS A 1 90 ? -16.024 1.987 40.193 0.50 15.76 111 LYS A O 1
ATOM 604 N N . SER A 1 91 ? -15.738 3.792 41.535 1.00 13.50 112 SER A N 1
ATOM 605 C CA . SER A 1 91 ? -14.270 3.715 41.548 1.00 12.84 112 SER A CA 1
ATOM 606 C C . SER A 1 91 ? -13.837 2.464 42.300 1.00 13.50 112 SER A C 1
ATOM 607 O O . SER A 1 91 ? -14.521 1.992 43.220 1.00 14.30 112 SER A O 1
ATOM 610 N N A GLN A 1 92 ? -12.704 1.903 41.894 0.50 14.14 113 GLN A N 1
ATOM 611 N N B GLN A 1 92 ? -12.668 1.960 41.937 0.50 13.43 113 GLN A N 1
ATOM 612 C CA A GLN A 1 92 ? -12.209 0.683 42.493 0.50 15.47 113 GLN A CA 1
ATOM 613 C CA B GLN A 1 92 ? -12.159 0.740 42.496 0.50 14.48 113 GLN A CA 1
ATOM 614 C C A GLN A 1 92 ? -10.728 0.769 42.792 0.50 14.97 113 GLN A C 1
ATOM 615 C C B GLN A 1 92 ? -10.703 0.820 42.822 0.50 14.79 113 GLN A C 1
ATOM 616 O O A GLN A 1 92 ? -10.006 1.419 42.064 0.50 12.70 113 GLN A O 1
ATOM 617 O O B GLN A 1 92 ? -9.969 1.517 42.145 0.50 13.23 113 GLN A O 1
ATOM 628 N N . HIS A 1 93 ? -10.274 0.047 43.822 1.00 17.01 114 HIS A N 1
ATOM 629 C CA . HIS A 1 93 ? -8.872 0.013 44.204 1.00 17.82 114 HIS A CA 1
ATOM 630 C C . HIS A 1 93 ? -8.276 -1.231 43.564 1.00 18.54 114 HIS A C 1
ATOM 631 O O . HIS A 1 93 ? -8.920 -2.282 43.475 1.00 21.60 114 HIS A O 1
ATOM 638 N N . THR A 1 94 ? -7.058 -1.122 43.042 1.00 21.31 115 THR A N 1
ATOM 639 C CA . THR A 1 94 ? -6.380 -2.286 42.479 1.00 22.29 115 THR A CA 1
ATOM 640 C C . THR A 1 94 ? -5.673 -3.049 43.606 1.00 24.28 115 THR A C 1
ATOM 641 O O . THR A 1 94 ? -5.555 -2.545 44.745 1.00 23.33 115 THR A O 1
ATOM 645 N N . SER A 1 95 ? -5.158 -4.229 43.281 1.00 25.47 116 SER A N 1
ATOM 646 C CA . SER A 1 95 ? -4.399 -5.046 4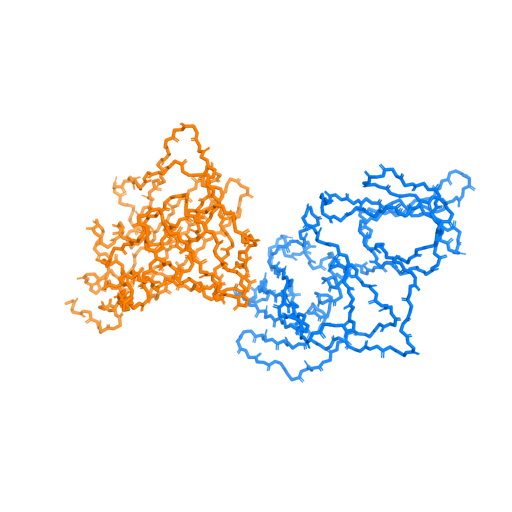4.241 1.00 30.43 116 SER A CA 1
ATOM 647 C C . SER A 1 95 ? -3.167 -4.296 44.764 1.00 31.23 116 SER A C 1
ATOM 648 O O . SER A 1 95 ? -2.742 -4.519 45.912 1.00 43.38 116 SER A O 1
ATOM 651 N N . GLU A 1 96 ? -2.573 -3.447 43.928 1.00 26.99 117 GLU A N 1
ATOM 652 C CA . GLU A 1 96 ? -1.396 -2.673 44.337 1.00 31.09 117 GLU A CA 1
ATOM 653 C C . GLU A 1 96 ? -1.805 -1.478 45.200 1.00 29.47 117 GLU A C 1
ATOM 654 O O . GLU A 1 96 ? -0.959 -0.776 45.755 1.00 32.97 117 GLU A O 1
ATOM 660 N N . GLY A 1 97 ? -3.111 -1.225 45.258 1.00 27.55 118 GLY A N 1
ATOM 661 C CA . GLY A 1 97 ? -3.661 -0.164 46.091 1.00 25.90 118 GLY A CA 1
ATOM 662 C C . GLY A 1 97 ? -3.984 1.126 45.358 1.00 22.84 118 GLY A C 1
ATOM 663 O O . GLY A 1 97 ? -4.349 2.110 45.997 1.00 30.03 118 GLY A O 1
ATOM 664 N N . THR A 1 98 ? -3.856 1.136 44.032 1.00 19.02 119 THR A N 1
ATOM 665 C CA . THR A 1 98 ? -4.116 2.329 43.233 1.00 16.16 119 THR A CA 1
ATOM 666 C C . THR A 1 98 ? -5.615 2.501 43.100 1.00 15.85 119 THR A C 1
ATOM 667 O O . THR A 1 98 ? -6.313 1.553 42.820 1.00 18.65 119 THR A O 1
ATOM 671 N N . TYR A 1 99 ? -6.103 3.717 43.287 1.00 12.56 120 TYR A N 1
ATOM 672 C CA . TYR A 1 99 ? -7.530 4.002 43.151 1.00 11.74 120 TYR A CA 1
ATOM 673 C C . TYR A 1 99 ? -7.813 4.447 41.731 1.00 10.66 120 TYR A C 1
ATOM 674 O O . TYR A 1 99 ? -7.223 5.393 41.238 1.00 12.14 120 TYR A O 1
ATOM 683 N N . ILE A 1 100 ? -8.761 3.766 41.090 1.00 11.40 121 ILE A N 1
ATOM 684 C CA . ILE A 1 100 ? -9.117 4.007 39.698 1.00 10.00 121 ILE A CA 1
ATOM 685 C C . ILE A 1 100 ? -10.520 4.539 39.575 1.00 10.14 121 ILE A C 1
ATOM 686 O O . ILE A 1 100 ? -11.467 3.958 40.099 1.00 11.46 121 ILE A O 1
ATOM 691 N N . HIS A 1 101 ? -10.634 5.682 38.883 1.00 9.29 122 HIS A N 1
ATOM 692 C CA . HIS A 1 101 ? -11.897 6.295 38.569 1.00 9.42 122 HIS A CA 1
ATOM 693 C C . HIS A 1 101 ? -12.242 5.996 37.116 1.00 9.22 122 HIS A C 1
ATOM 694 O O . HIS A 1 101 ? -11.351 5.964 36.271 1.00 10.59 122 HIS A O 1
ATOM 701 N N . PHE A 1 102 ? -13.534 5.835 36.845 1.00 9.91 123 PHE A N 1
ATOM 702 C CA . PHE A 1 102 ? -14.090 5.539 35.516 1.00 9.83 123 PHE A CA 1
ATOM 703 C C . PHE A 1 102 ? -15.017 6.686 35.158 1.00 9.09 123 PHE A C 1
ATOM 704 O O . PHE A 1 102 ? -16.080 6.805 35.734 1.00 11.26 123 PHE A O 1
ATOM 712 N N . GLN A 1 103 ? -14.572 7.511 34.219 1.00 8.16 124 GLN A N 1
ATOM 713 C CA . GLN A 1 103 ? -15.238 8.767 33.907 1.00 7.74 124 GLN A CA 1
ATOM 714 C C . GLN A 1 103 ? -15.529 8.936 32.439 1.00 7.31 124 GLN A C 1
ATOM 715 O O . GLN A 1 103 ? -15.056 8.187 31.603 1.00 8.18 124 GLN A O 1
ATOM 721 N N . ILE A 1 104 ? -16.284 9.976 32.137 1.00 7.50 125 ILE A N 1
ATOM 722 C CA . ILE A 1 104 ? -16.684 10.270 30.766 1.00 7.92 125 ILE A CA 1
ATOM 723 C C . ILE A 1 104 ? -16.535 11.763 30.498 1.00 7.47 125 ILE A C 1
ATOM 724 O O . ILE A 1 104 ? -17.044 12.584 31.253 1.00 7.77 125 ILE A O 1
ATOM 729 N N . SER A 1 105 ? -15.816 12.105 29.439 1.00 8.13 126 SER A N 1
ATOM 730 C CA . SER A 1 105 ? -15.662 13.475 28.964 1.00 7.70 126 SER A CA 1
ATOM 731 C C . SER A 1 105 ? -15.005 14.366 30.015 1.00 7.68 126 SER A C 1
ATOM 732 O O . SER A 1 105 ? -14.397 13.905 30.979 1.00 7.48 126 SER A O 1
ATOM 735 N N . GLY A 1 106 ? -14.989 15.667 29.772 1.00 7.66 127 GLY A N 1
ATOM 736 C CA . GLY A 1 106 ? -14.575 16.605 30.796 1.00 7.17 127 GLY A CA 1
ATOM 737 C C . GLY A 1 106 ? -13.088 16.861 30.961 1.00 7.22 127 GLY A C 1
ATOM 738 O O . GLY A 1 106 ? -12.661 17.268 32.027 1.00 7.85 127 GLY A O 1
ATOM 739 N N . VAL A 1 107 ? -12.309 16.667 29.900 1.00 7.19 128 VAL A N 1
ATOM 740 C CA . VAL A 1 107 ? -10.875 16.905 29.903 1.00 7.50 128 VAL A CA 1
ATOM 741 C C . VAL A 1 107 ? -10.566 18.134 29.061 1.00 7.56 128 VAL A C 1
ATOM 742 O O . VAL A 1 107 ? -10.937 18.228 27.887 1.00 9.05 128 VAL A O 1
ATOM 746 N N . THR A 1 108 ? -9.855 19.070 29.691 1.00 7.34 129 THR A N 1
ATOM 747 C CA . THR A 1 108 ? -9.486 20.331 29.085 1.00 8.15 129 THR A CA 1
ATOM 748 C C . THR A 1 108 ? -8.031 20.656 29.370 1.00 7.90 129 THR A C 1
ATOM 749 O O . THR A 1 108 ? -7.360 19.990 30.133 1.00 8.78 129 THR A O 1
ATOM 753 N N . ASN A 1 109 ? -7.558 21.719 28.731 1.00 8.66 130 ASN A N 1
ATOM 754 C CA . ASN A 1 109 ? -6.237 22.249 29.011 1.00 9.37 130 ASN A CA 1
ATOM 755 C C . ASN A 1 109 ? -6.263 22.897 30.407 1.00 8.99 130 ASN A C 1
ATOM 756 O O . ASN A 1 109 ? -7.330 23.002 31.046 1.00 9.89 130 ASN A O 1
ATOM 761 N N . THR A 1 110 ? -5.107 23.357 30.871 1.00 9.75 131 THR A N 1
ATOM 762 C CA . THR A 1 110 ? -4.986 23.899 32.207 1.00 10.55 131 THR A CA 1
ATOM 763 C C . THR A 1 110 ? -4.969 25.398 32.268 1.00 11.71 131 THR A C 1
ATOM 764 O O . THR A 1 110 ? -4.651 25.942 33.313 1.00 13.65 131 THR A O 1
ATOM 768 N N . GLU A 1 111 ? -5.297 26.068 31.170 1.00 10.93 132 GLU A N 1
ATOM 769 C CA . GLU A 1 111 ? -5.250 27.521 31.144 1.00 12.55 132 GLU A CA 1
ATOM 770 C C . GLU A 1 111 ? -6.241 28.153 32.105 1.00 12.18 132 GLU A C 1
ATOM 771 O O . GLU A 1 111 ? -7.396 27.794 32.131 1.00 11.74 132 GLU A O 1
ATOM 777 N N . LYS A 1 112 ? -5.793 29.139 32.858 1.00 14.48 133 LYS A N 1
ATOM 778 C CA . LYS A 1 112 ? -6.623 29.814 33.846 1.00 15.81 133 LYS A CA 1
ATOM 779 C C . LYS A 1 112 ? -6.841 31.270 33.501 1.00 18.16 133 LYS A C 1
ATOM 780 O O . LYS A 1 112 ? -6.002 31.872 32.858 1.00 21.77 133 LYS A O 1
ATOM 786 N N . LEU A 1 113 ? -7.967 31.807 33.958 1.00 18.18 134 LEU A N 1
ATOM 787 C CA . LEU A 1 113 ? -8.274 33.208 33.818 1.00 18.95 134 LEU A CA 1
ATOM 788 C C . LEU A 1 113 ? -7.657 33.877 35.087 1.00 20.34 134 LEU A C 1
ATOM 789 O O . LEU A 1 113 ? -7.484 33.237 36.127 1.00 23.26 134 LEU A O 1
ATOM 794 N N . PRO A 1 114 ? -7.388 35.176 35.038 1.00 22.74 135 PRO A N 1
ATOM 795 C CA . PRO A 1 114 ? -6.788 35.887 36.182 1.00 24.77 135 PRO A CA 1
ATOM 796 C C . PRO A 1 114 ? -7.652 35.921 37.460 1.00 23.82 135 PRO A C 1
ATOM 797 O O . PRO A 1 114 ? -7.134 35.977 38.577 1.00 31.83 135 PRO A O 1
ATOM 801 N N . THR A 1 115 ? -8.969 35.934 37.272 1.00 21.55 136 THR A N 1
ATOM 802 C CA . THR A 1 115 ? -9.953 35.901 38.360 1.00 19.43 136 THR A CA 1
ATOM 803 C C . THR A 1 115 ? -11.143 35.088 37.869 1.00 16.07 136 THR A C 1
ATOM 804 O O . THR A 1 115 ? -11.325 34.964 36.668 1.00 17.84 136 THR A O 1
ATOM 808 N N . PRO A 1 116 ? -11.930 34.502 38.786 1.00 16.51 137 PRO A N 1
ATOM 809 C CA . PRO A 1 116 ? -13.040 33.721 38.291 1.00 15.72 137 PRO A CA 1
ATOM 810 C C . PRO A 1 116 ? -14.140 34.560 37.655 1.00 14.47 137 PRO A C 1
ATOM 811 O O . PRO A 1 116 ? -14.277 35.746 37.937 1.00 19.09 137 PRO A O 1
ATOM 815 N N . ILE A 1 117 ? -14.860 33.932 36.743 1.00 12.95 138 ILE A N 1
ATOM 816 C CA . ILE A 1 117 ? -16.029 34.542 36.184 1.00 14.41 138 ILE A CA 1
ATOM 817 C C . ILE A 1 117 ? -17.248 33.725 36.511 1.00 14.49 138 ILE A C 1
ATOM 818 O O . ILE A 1 117 ? -17.189 32.499 36.679 1.00 16.09 138 ILE A O 1
ATOM 823 N N . GLU A 1 118 ? -18.359 34.420 36.567 1.00 14.95 139 GLU A N 1
ATOM 824 C CA . GLU A 1 118 ? -19.625 33.787 36.819 1.00 14.46 139 GLU A CA 1
ATOM 825 C C . GLU A 1 118 ? -20.299 33.549 35.495 1.00 14.39 139 GLU A C 1
ATOM 826 O O . GLU A 1 118 ? -20.212 34.382 34.591 1.00 17.03 139 GLU A O 1
ATOM 832 N N . LEU A 1 119 ? -20.988 32.437 35.381 1.00 13.87 140 LEU A N 1
ATOM 833 C CA . LEU A 1 119 ? -21.818 32.137 34.215 1.00 14.80 140 LEU A CA 1
ATOM 834 C C . LEU A 1 119 ? -23.245 32.134 34.756 1.00 17.33 140 LEU A C 1
ATOM 835 O O . LEU A 1 119 ? -23.775 31.106 35.175 1.00 18.99 140 LEU A O 1
ATOM 840 N N . PRO A 1 120 ? -23.844 33.292 34.837 1.00 15.30 141 PRO A N 1
ATOM 841 C CA . PRO A 1 120 ? -25.213 33.389 35.372 1.00 17.21 141 PRO A CA 1
ATOM 842 C C . PRO A 1 120 ? -26.197 32.648 34.505 1.00 17.43 141 PRO A C 1
ATOM 843 O O . PRO A 1 120 ? -26.062 32.638 33.286 1.00 18.67 141 PRO A O 1
ATOM 847 N N . LEU A 1 121 ? -27.177 32.047 35.145 1.00 18.03 142 LEU A N 1
ATOM 848 C CA . LEU A 1 121 ? -28.188 31.310 34.452 1.00 21.41 142 LEU A CA 1
ATOM 849 C C . LEU A 1 121 ? -29.465 32.087 34.458 1.00 22.54 142 LEU A C 1
ATOM 850 O O . LEU A 1 121 ? -29.945 32.444 35.524 1.00 28.49 142 LEU A O 1
ATOM 855 N N . LYS A 1 122 ? -29.993 32.394 33.286 1.00 17.60 143 LYS A N 1
ATOM 856 C CA . LYS A 1 122 ? -31.267 33.068 33.200 1.00 17.69 143 LYS A CA 1
ATOM 857 C C . LYS A 1 122 ? -32.272 31.929 33.057 1.00 15.69 143 LYS A C 1
ATOM 858 O O . LYS A 1 122 ? -32.271 31.231 32.045 1.00 18.75 143 LYS A O 1
ATOM 864 N N . VAL A 1 123 ? -33.145 31.783 34.036 1.00 16.56 144 VAL A N 1
ATOM 865 C CA . VAL A 1 123 ? -34.076 30.684 34.115 1.00 15.37 144 VAL A CA 1
ATOM 866 C C . VAL A 1 123 ? -35.556 31.061 34.098 1.00 14.73 144 VAL A C 1
ATOM 867 O O . VAL A 1 123 ? -35.976 31.950 34.790 1.00 21.39 144 VAL A O 1
ATOM 871 N N . LYS A 1 124 ? -36.316 30.378 33.257 1.00 15.37 145 LYS A N 1
ATOM 872 C CA . LYS A 1 124 ? -37.747 30.553 33.141 1.00 17.69 145 LYS A CA 1
ATOM 873 C C . LYS A 1 124 ? -38.350 29.232 33.623 1.00 17.29 145 LYS A C 1
ATOM 874 O O . LYS A 1 124 ? -37.864 28.119 33.274 1.00 17.65 145 LYS A O 1
ATOM 880 N N . VAL A 1 125 ? -39.357 29.320 34.491 1.00 18.06 146 VAL A N 1
ATOM 881 C CA . VAL A 1 125 ? -39.989 28.100 34.983 1.00 19.67 146 VAL A CA 1
ATOM 882 C C . VAL A 1 125 ? -41.481 28.250 34.728 1.00 24.35 146 VAL A C 1
ATOM 883 O O . VAL A 1 125 ? -42.057 29.191 35.210 1.00 27.24 146 VAL A O 1
ATOM 887 N N . HIS A 1 126 ? -42.072 27.349 33.938 1.00 26.39 147 HIS A N 1
ATOM 888 C CA . HIS A 1 126 ? -43.494 27.415 33.561 1.00 24.60 147 HIS A CA 1
ATOM 889 C C . HIS A 1 126 ? -43.816 28.773 32.948 1.00 28.36 147 HIS A C 1
ATOM 890 O O . HIS A 1 126 ? -44.851 29.373 33.221 1.00 36.01 147 HIS A O 1
ATOM 897 N N . GLY A 1 127 ? -42.900 29.236 32.104 1.00 22.62 148 GLY A N 1
ATOM 898 C CA . GLY A 1 127 ? -43.050 30.497 31.379 1.00 22.26 148 GLY A CA 1
ATOM 899 C C . GLY A 1 127 ? -42.743 31.770 32.148 1.00 25.54 148 GLY A C 1
ATOM 900 O O . GLY A 1 127 ? -42.771 32.860 31.563 1.00 31.47 148 GLY A O 1
ATOM 901 N N . LYS A 1 128 ? -42.448 31.637 33.441 1.00 25.68 149 LYS A N 1
ATOM 902 C CA . LYS A 1 128 ? -42.181 32.773 34.317 1.00 28.82 149 LYS A CA 1
ATOM 903 C C . LYS A 1 128 ? -40.682 32.885 34.598 1.00 24.50 149 LYS A C 1
ATOM 904 O O . LYS A 1 128 ? -40.078 31.949 35.102 1.00 22.24 149 LYS A O 1
ATOM 910 N N . ASP A 1 129 ? -40.095 34.046 34.310 1.00 24.15 150 ASP A N 1
ATOM 911 C CA . ASP A 1 129 ? -38.660 34.268 34.581 1.00 24.85 150 ASP A CA 1
ATOM 912 C C . ASP A 1 129 ? -38.418 34.244 36.084 1.00 25.01 150 ASP A C 1
ATOM 913 O O . ASP A 1 129 ? -39.077 34.959 36.809 1.00 31.78 150 ASP A O 1
ATOM 918 N N . SER A 1 130 ? -37.467 33.435 36.535 1.00 23.18 151 SER A N 1
ATOM 919 C CA . SER A 1 130 ? -37.111 33.336 37.955 1.00 22.16 151 SER A CA 1
ATOM 920 C C . SER A 1 130 ? -36.308 34.555 38.337 1.00 28.76 151 SER A C 1
ATOM 921 O O . SER A 1 130 ? -35.603 35.102 37.486 1.00 27.33 151 SER A O 1
ATOM 924 N N . PRO A 1 131 ? -36.430 35.005 39.612 1.00 24.42 152 PRO A N 1
ATOM 925 C CA . PRO A 1 131 ? -35.637 36.137 40.070 1.00 25.99 152 PRO A CA 1
ATOM 926 C C . PRO A 1 131 ? -34.190 35.743 40.407 1.00 29.56 152 PRO A C 1
ATOM 927 O O . PRO A 1 131 ? -33.331 36.612 40.572 1.00 44.74 152 PRO A O 1
ATOM 931 N N . LEU A 1 132 ? -33.938 34.448 40.528 1.00 30.37 153 LEU A N 1
ATOM 932 C CA . LEU A 1 132 ? -32.602 33.973 40.861 1.00 36.02 153 LEU A CA 1
ATOM 933 C C . LEU A 1 132 ? -31.787 34.098 39.590 1.00 44.80 153 LEU A C 1
ATOM 934 O O . LEU A 1 132 ? -32.022 33.356 38.638 1.00 55.71 153 LEU A O 1
ATOM 939 N N . LYS A 1 133 ? -30.869 35.066 39.561 1.00 40.35 154 LYS A N 1
ATOM 940 C CA . LYS A 1 133 ? -30.037 35.315 38.374 1.00 49.47 154 LYS A CA 1
ATOM 941 C C . LYS A 1 133 ? -28.544 35.151 38.656 1.00 49.29 154 LYS A C 1
ATOM 942 O O . LYS A 1 133 ? -27.748 36.068 38.408 1.00 48.83 154 LYS A O 1
ATOM 944 N N . TYR A 1 134 ? -28.180 33.994 39.207 1.00 31.08 155 TYR A N 1
ATOM 945 C CA . TYR A 1 134 ? -26.780 33.679 39.489 1.00 23.93 155 TYR A CA 1
ATOM 946 C C . TYR A 1 134 ? -26.360 32.366 38.815 1.00 17.97 155 TYR A C 1
ATOM 947 O O . TYR A 1 134 ? -27.180 31.660 38.216 1.00 19.61 155 TYR A O 1
ATOM 956 N N . GLY A 1 135 ? -25.072 32.047 38.901 1.00 17.85 156 GLY A N 1
ATOM 957 C CA . GLY A 1 135 ? -24.559 30.869 38.274 1.00 16.36 156 GLY A CA 1
ATOM 958 C C . GLY A 1 135 ? -23.250 30.458 38.862 1.00 19.42 156 GLY A C 1
ATOM 959 O O . GLY A 1 135 ? -22.666 31.168 39.696 1.00 18.63 156 GLY A O 1
ATOM 960 N N . PRO A 1 136 ? -22.737 29.337 38.373 1.00 16.72 157 PRO A N 1
ATOM 961 C CA . PRO A 1 136 ? -21.486 28.875 38.893 1.00 16.90 157 PRO A CA 1
ATOM 962 C C . PRO A 1 136 ? -20.303 29.735 38.454 1.00 15.27 157 PRO A C 1
ATOM 963 O O . PRO A 1 136 ? -20.365 30.407 37.441 1.00 15.60 157 PRO A O 1
ATOM 967 N N . LYS A 1 137 ? -19.251 29.704 39.244 1.00 17.87 158 LYS A N 1
ATOM 968 C CA . LYS A 1 137 ? -18.062 30.491 39.008 1.00 16.31 158 LYS A CA 1
ATOM 969 C C . LYS A 1 137 ? -16.885 29.596 38.648 1.00 13.88 158 LYS A C 1
ATOM 970 O O . LYS A 1 137 ? -16.675 28.557 39.269 1.00 15.25 158 LYS A O 1
ATOM 976 N N . PHE A 1 138 ? -16.111 30.013 37.656 1.00 12.99 159 PHE A N 1
ATOM 977 C CA . PHE A 1 138 ? -14.951 29.235 37.188 1.00 12.66 159 PHE A CA 1
ATOM 978 C C . PHE A 1 138 ? -13.773 30.138 36.844 1.00 12.06 159 PHE A C 1
ATOM 979 O O . PHE A 1 138 ? -13.946 31.252 36.362 1.00 15.36 159 PHE A O 1
ATOM 987 N N . ASP A 1 139 ? -12.570 29.640 37.086 1.00 13.49 160 ASP A N 1
ATOM 988 C CA . ASP A 1 139 ? -11.354 30.357 36.704 1.00 15.19 160 ASP A CA 1
ATOM 989 C C . ASP A 1 139 ? -10.594 29.663 35.585 1.00 13.80 160 ASP A C 1
ATOM 990 O O . ASP A 1 139 ? -9.461 30.023 35.302 1.00 19.58 160 ASP A O 1
ATOM 995 N N . LYS A 1 140 ? -11.211 28.693 34.933 1.00 11.50 161 LYS A N 1
ATOM 996 C CA . LYS A 1 140 ? -10.611 28.045 33.768 1.00 10.75 161 LYS A CA 1
ATOM 997 C C . LYS A 1 140 ? -11.052 28.758 32.502 1.00 10.30 161 LYS A C 1
ATOM 998 O O . LYS A 1 140 ? -12.185 29.205 32.390 1.00 12.09 161 LYS A O 1
ATOM 1004 N N . LYS A 1 141 ? -10.131 28.850 31.543 1.00 10.58 162 LYS A N 1
ATOM 1005 C CA . LYS A 1 141 ? -10.418 29.425 30.243 1.00 12.00 162 LYS A CA 1
ATOM 1006 C C . LYS A 1 141 ? -11.405 28.569 29.473 1.00 10.48 162 LYS A C 1
ATOM 1007 O O . LYS A 1 141 ? -12.285 29.117 28.803 1.00 11.18 162 LYS A O 1
ATOM 1013 N N . GLN A 1 142 ? -11.247 27.239 29.526 1.00 9.55 163 GLN A N 1
ATOM 1014 C CA . GLN A 1 142 ? -12.023 26.337 28.722 1.00 10.56 163 GLN A CA 1
ATOM 1015 C C . GLN A 1 142 ? -12.778 25.331 29.598 1.00 7.60 163 GLN A C 1
ATOM 1016 O O . GLN A 1 142 ? -12.222 24.796 30.570 1.00 9.38 163 GLN A O 1
ATOM 1022 N N . LEU A 1 143 ? -14.028 25.041 29.211 1.00 7.81 164 LEU A N 1
ATOM 1023 C CA . LEU A 1 143 ? -14.803 23.969 29.817 1.00 7.34 164 LEU A CA 1
ATOM 1024 C C . LEU A 1 143 ? -15.447 23.147 28.714 1.00 7.47 164 LEU A C 1
ATOM 1025 O O . LEU A 1 143 ? -15.887 23.677 27.676 1.00 9.03 164 LEU A O 1
ATOM 1030 N N . ALA A 1 144 ? -15.474 21.830 28.938 1.00 7.30 165 ALA A N 1
ATOM 1031 C CA . ALA A 1 144 ? -16.213 20.947 28.054 1.00 7.22 165 ALA A CA 1
ATOM 1032 C C . ALA A 1 144 ? -17.721 21.269 28.126 1.00 6.68 165 ALA A C 1
ATOM 1033 O O . ALA A 1 144 ? -18.259 21.654 29.177 1.00 6.88 165 ALA A O 1
ATOM 1035 N N A ILE A 1 145 ? -18.411 21.080 27.016 0.50 7.21 166 ILE A N 1
ATOM 1036 N N B ILE A 1 145 ? -18.409 21.084 27.008 0.50 7.02 166 ILE A N 1
ATOM 1037 C CA A ILE A 1 145 ? -19.855 21.299 26.986 0.50 7.24 166 ILE A CA 1
ATOM 1038 C CA B ILE A 1 145 ? -19.857 21.281 26.993 0.50 6.76 166 ILE A CA 1
ATOM 1039 C C A ILE A 1 145 ? -20.572 20.389 27.989 0.50 7.54 166 ILE A C 1
ATOM 1040 C C B ILE A 1 145 ? -20.521 20.413 28.051 0.50 7.01 166 ILE A C 1
ATOM 1041 O O A ILE A 1 145 ? -21.562 20.802 28.576 0.50 7.83 166 ILE A O 1
ATOM 1042 O O B ILE A 1 145 ? -21.402 20.882 28.754 0.50 7.24 166 ILE A O 1
ATOM 1051 N N . SER A 1 146 ? -20.088 19.156 28.190 1.00 7.54 167 SER A N 1
ATOM 1052 C CA . SER A 1 146 ? -20.679 18.282 29.187 1.00 7.36 167 SER A CA 1
ATOM 1053 C C . SER A 1 146 ? -20.549 18.805 30.608 1.00 6.85 167 SER A C 1
ATOM 1054 O O . SER A 1 146 ? -21.420 18.564 31.451 1.00 7.61 167 SER A O 1
ATOM 1057 N N . THR A 1 147 ? -19.456 19.502 30.902 1.00 7.24 168 THR A N 1
ATOM 1058 C CA . THR A 1 147 ? -19.270 20.112 32.212 1.00 7.01 168 THR A CA 1
ATOM 1059 C C . THR A 1 147 ? -20.282 21.227 32.414 1.00 6.80 168 THR A C 1
ATOM 1060 O O . THR A 1 147 ? -20.932 21.321 33.461 1.00 7.61 168 THR A O 1
ATOM 1064 N N . LEU A 1 148 ? -20.443 22.043 31.390 1.00 6.80 169 LEU A N 1
ATOM 1065 C CA . LEU A 1 148 ? -21.440 23.110 31.450 1.00 6.99 169 LEU A CA 1
ATOM 1066 C C . LEU A 1 148 ? -22.826 22.491 31.635 1.00 6.72 169 LEU A C 1
ATOM 1067 O O . LEU A 1 148 ? -23.601 22.970 32.434 1.00 7.75 169 LEU A O 1
ATOM 1072 N N . ASP A 1 149 ? -23.111 21.395 30.927 1.00 6.56 170 ASP A N 1
ATOM 1073 C CA . ASP A 1 149 ? -24.377 20.723 31.074 1.00 6.91 170 ASP A CA 1
ATOM 1074 C C . ASP A 1 149 ? -24.630 20.310 32.524 1.00 6.87 170 ASP A C 1
ATOM 1075 O O . ASP A 1 149 ? -25.690 20.599 33.089 1.00 7.65 170 ASP A O 1
ATOM 1080 N N A PHE A 1 150 ? -23.682 19.636 33.164 0.50 6.59 171 PHE A N 1
ATOM 1081 N N B PHE A 1 150 ? -23.660 19.628 33.115 0.50 7.45 171 PHE A N 1
ATOM 1082 C CA A PHE A 1 150 ? -23.975 19.196 34.510 0.50 6.52 171 PHE A CA 1
ATOM 1083 C CA B PHE A 1 150 ? -23.804 19.162 34.466 0.50 8.10 171 PHE A CA 1
ATOM 1084 C C A PHE A 1 150 ? -23.996 20.312 35.517 0.50 6.76 171 PHE A C 1
ATOM 1085 C C B PHE A 1 150 ? -24.009 20.309 35.440 0.50 7.20 171 PHE A C 1
ATOM 1086 O O A PHE A 1 150 ? -24.758 20.232 36.479 0.50 8.53 171 PHE A O 1
ATOM 1087 O O B PHE A 1 150 ? -24.907 20.247 36.282 0.50 8.40 171 PHE A O 1
ATOM 1102 N N . GLU A 1 151 ? -23.225 21.371 35.291 1.00 6.96 172 GLU A N 1
ATOM 1103 C CA . GLU A 1 151 ? -23.294 22.500 36.192 1.00 7.62 172 GLU A CA 1
ATOM 1104 C C . GLU A 1 151 ? -24.646 23.190 36.065 1.00 7.59 172 GLU A C 1
ATOM 1105 O O . GLU A 1 151 ? -25.262 23.582 37.067 1.00 8.87 172 GLU A O 1
ATOM 1111 N N . ILE A 1 152 ? -25.101 23.386 34.832 1.00 7.05 173 ILE A N 1
ATOM 1112 C CA . ILE A 1 152 ? -26.398 23.998 34.615 1.00 7.38 173 ILE A CA 1
ATOM 1113 C C . ILE A 1 152 ? -27.510 23.150 35.208 1.00 7.29 173 ILE A C 1
ATOM 1114 O O . ILE A 1 152 ? -28.313 23.651 35.995 1.00 9.12 173 ILE A O 1
ATOM 1119 N N . ARG A 1 153 ? -27.543 21.857 34.866 1.00 7.64 174 ARG A N 1
ATOM 1120 C CA . ARG A 1 153 ? -28.657 21.055 35.331 1.00 8.58 174 ARG A CA 1
ATOM 1121 C C . ARG A 1 153 ? -28.600 20.821 36.825 1.00 8.73 174 ARG A C 1
ATOM 1122 O O . ARG A 1 153 ? -29.652 20.734 37.458 1.00 10.00 174 ARG A O 1
ATOM 1130 N N . HIS A 1 154 ? -27.419 20.741 37.425 1.00 9.35 175 HIS A N 1
ATOM 1131 C CA . HIS A 1 154 ? -27.356 20.627 38.865 1.00 10.67 175 HIS A CA 1
ATOM 1132 C C . HIS A 1 154 ? -28.036 21.834 39.532 1.00 10.04 175 HIS A C 1
ATOM 1133 O O . HIS A 1 154 ? -28.808 21.678 40.473 1.00 10.98 175 HIS A O 1
ATOM 1140 N N . GLN A 1 155 ? -27.730 23.036 39.073 1.00 9.17 176 GLN A N 1
ATOM 1141 C CA . GLN A 1 155 ? -28.383 24.227 39.584 1.00 9.25 176 GLN A CA 1
ATOM 1142 C C . GLN A 1 155 ? -29.916 24.166 39.343 1.00 9.44 176 GLN A C 1
ATOM 1143 O O . GLN A 1 155 ? -30.661 24.445 40.219 1.00 10.12 176 GLN A O 1
ATOM 1149 N N . LEU A 1 156 ? -30.335 23.709 38.174 1.00 8.46 177 LEU A N 1
ATOM 1150 C CA . LEU A 1 156 ? -31.764 23.602 37.898 1.00 9.04 177 LEU A CA 1
ATOM 1151 C C . LEU A 1 156 ? -32.469 22.636 38.832 1.00 9.12 177 LEU A C 1
ATOM 1152 O O . LEU A 1 156 ? -33.597 22.894 39.270 1.00 9.84 177 LEU A O 1
ATOM 1157 N N A THR A 1 157 ? -31.831 21.496 39.133 0.50 8.55 178 THR A N 1
ATOM 1158 N N B THR A 1 157 ? -31.814 21.53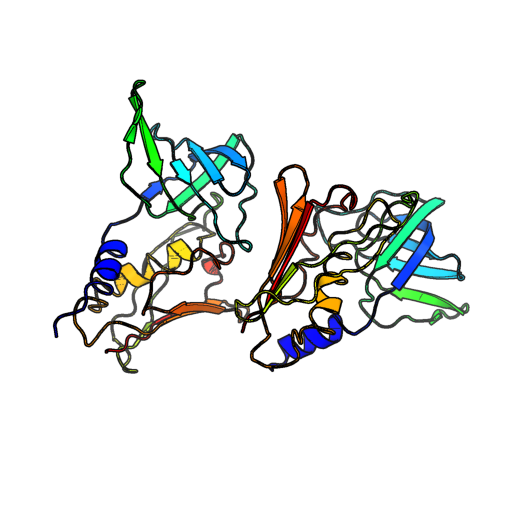3 39.142 0.50 9.22 178 THR A N 1
ATOM 1159 C CA A THR A 1 157 ? -32.428 20.526 40.057 0.50 9.17 178 THR A CA 1
ATOM 1160 C CA B THR A 1 157 ? -32.391 20.552 40.016 0.50 10.35 178 THR A CA 1
ATOM 1161 C C A THR A 1 157 ? -32.472 21.065 41.471 0.50 9.39 178 THR A C 1
ATOM 1162 C C B THR A 1 157 ? -32.419 20.951 41.482 0.50 10.18 178 THR A C 1
ATOM 1163 O O A THR A 1 157 ? -33.538 21.176 42.085 0.50 9.31 178 THR A O 1
ATOM 1164 O O B THR A 1 157 ? -33.398 20.732 42.195 0.50 12.34 178 THR A O 1
ATOM 1171 N N . GLN A 1 158 ? -31.334 21.556 41.936 1.00 10.12 179 GLN A N 1
ATOM 1172 C CA . GLN A 1 158 ? -31.205 21.965 43.334 1.00 11.73 179 GLN A CA 1
ATOM 1173 C C . GLN A 1 158 ? -32.038 23.151 43.693 1.00 12.15 179 GLN A C 1
ATOM 1174 O O . GLN A 1 158 ? -32.710 23.126 44.703 1.00 14.60 179 GLN A O 1
ATOM 1180 N N . ILE A 1 159 ? -32.006 24.170 42.841 1.00 12.59 180 ILE A N 1
ATOM 1181 C CA . ILE A 1 159 ? -32.655 25.428 43.133 1.00 13.75 180 ILE A CA 1
ATOM 1182 C C . ILE A 1 159 ? -34.039 25.576 42.527 1.00 15.23 180 ILE A C 1
ATOM 1183 O O . ILE A 1 159 ? -34.908 26.186 43.129 1.00 19.61 180 ILE A O 1
ATOM 1188 N N . HIS A 1 160 ? -34.257 25.023 41.333 1.00 11.95 181 HIS A N 1
ATOM 1189 C CA . HIS A 1 160 ? -35.512 25.222 40.609 1.00 12.57 181 HIS A CA 1
ATOM 1190 C C . HIS A 1 160 ? -36.406 24.007 40.557 1.00 12.99 181 HIS A C 1
ATOM 1191 O O . HIS A 1 160 ? -37.463 24.050 39.962 1.00 15.34 181 HIS A O 1
ATOM 1198 N N . GLY A 1 161 ? -35.993 22.917 41.182 1.00 10.98 182 GLY A N 1
ATOM 1199 C CA . GLY A 1 161 ? -36.854 21.741 41.254 1.00 10.98 182 GLY A CA 1
ATOM 1200 C C . GLY A 1 161 ? -36.906 20.823 40.039 1.00 9.22 182 GLY A C 1
ATOM 1201 O O . GLY A 1 161 ? -37.752 19.958 39.981 1.00 10.32 182 GLY A O 1
ATOM 1202 N N . LEU A 1 162 ? -36.001 21.010 39.077 1.00 9.33 183 LEU A N 1
ATOM 1203 C CA . LEU A 1 162 ? -35.978 20.161 37.925 1.00 9.73 183 LEU A CA 1
ATOM 1204 C C . LEU A 1 162 ? -35.880 18.695 38.359 1.00 8.96 183 LEU A C 1
ATOM 1205 O O . LEU A 1 162 ? -35.050 18.341 39.194 1.00 9.19 183 LEU A O 1
ATOM 1210 N N . TYR A 1 163 ? -36.722 17.864 37.753 1.00 9.09 184 TYR A N 1
ATOM 1211 C CA . TYR A 1 163 ? -36.809 16.396 37.964 1.00 9.69 184 TYR A CA 1
ATOM 1212 C C . TYR A 1 163 ? -37.396 15.989 39.321 1.00 9.68 184 TYR A C 1
ATOM 1213 O O . TYR A 1 163 ? -37.498 14.804 39.616 1.00 12.12 184 TYR A O 1
ATOM 1222 N N . ARG A 1 164 ? -37.813 16.952 40.139 1.00 9.68 185 ARG A N 1
ATOM 1223 C CA . ARG A 1 164 ? -38.311 16.646 41.475 1.00 10.10 185 ARG A CA 1
ATOM 1224 C C . ARG A 1 164 ? -39.825 16.546 41.564 1.00 12.05 185 ARG A C 1
ATOM 1225 O O . ARG A 1 164 ? -40.360 16.192 42.614 1.00 12.51 185 ARG A O 1
ATOM 1233 N N . SER A 1 165 ? -40.516 16.795 40.451 1.00 12.07 186 SER A N 1
ATOM 1234 C CA . SER A 1 165 ? -41.957 16.680 40.428 1.00 14.27 186 SER A CA 1
ATOM 1235 C C . SER A 1 165 ? -42.356 16.540 38.949 1.00 16.25 186 SER A C 1
ATOM 1236 O O . SER A 1 165 ? -41.616 16.924 38.047 1.00 17.07 186 SER A O 1
ATOM 1239 N N . SER A 1 166 ? -43.553 16.003 38.718 1.00 19.78 187 SER A N 1
ATOM 1240 C CA . SER A 1 166 ? -44.061 15.743 37.371 1.00 22.06 187 SER A CA 1
ATOM 1241 C C . SER A 1 166 ? -44.249 16.996 36.508 1.00 20.94 187 SER A C 1
ATOM 1242 O O . SER A 1 166 ? -44.357 16.892 35.284 1.00 29.09 187 SER A O 1
ATOM 1245 N N . ASP A 1 167 ? -44.336 18.166 37.128 1.00 22.21 188 ASP A N 1
ATOM 1246 C CA . ASP A 1 167 ? -44.462 19.424 36.383 1.00 25.52 188 ASP A CA 1
ATOM 1247 C C . ASP A 1 167 ? -43.130 20.039 35.926 1.00 19.62 188 ASP A C 1
ATOM 1248 O O . ASP A 1 167 ? -43.108 21.072 35.229 1.00 26.29 188 ASP A O 1
ATOM 1253 N N . LYS A 1 168 ? -42.022 19.414 36.328 1.00 16.96 189 LYS A N 1
ATOM 1254 C CA . LYS A 1 168 ? -40.684 19.909 35.987 1.00 14.23 189 LYS A CA 1
ATOM 1255 C C . LYS A 1 168 ? -39.852 18.753 35.468 1.00 12.90 189 LYS A C 1
ATOM 1256 O O . LYS A 1 168 ? -38.921 18.294 36.115 1.00 14.63 189 LYS A O 1
ATOM 1262 N N . THR A 1 169 ? -40.142 18.347 34.234 1.00 14.03 190 THR A N 1
ATOM 1263 C CA . THR A 1 169 ? -39.531 17.181 33.632 1.00 14.64 190 THR A CA 1
ATOM 1264 C C . THR A 1 169 ? -38.908 17.427 32.268 1.00 14.69 190 THR A C 1
ATOM 1265 O O . THR A 1 169 ? -38.401 16.515 31.664 1.00 17.95 190 THR A O 1
ATOM 1269 N N . GLY A 1 170 ? -38.972 18.656 31.774 1.00 13.78 191 GLY A N 1
ATOM 1270 C CA . GLY A 1 170 ? -38.376 18.960 30.478 1.00 13.96 191 GLY A CA 1
ATOM 1271 C C . GLY A 1 170 ? -37.983 20.402 30.366 1.00 12.93 191 GLY A C 1
ATOM 1272 O O . GLY A 1 170 ? -38.035 21.146 31.334 1.00 12.53 191 GLY A O 1
ATOM 1273 N N . GLY A 1 171 ? -37.649 20.801 29.142 1.00 10.62 192 GLY A N 1
ATOM 1274 C CA . GLY A 1 171 ? -37.174 22.126 28.836 1.00 11.38 192 GLY A CA 1
ATOM 1275 C C . GLY A 1 171 ? -35.827 22.034 28.148 1.00 9.07 192 GLY A C 1
ATOM 1276 O O . GLY A 1 171 ? -35.473 21.002 27.564 1.00 10.00 192 GLY A O 1
ATOM 1277 N N . TYR A 1 172 ? -35.068 23.109 28.203 1.00 9.40 193 TYR A N 1
ATOM 1278 C CA . TYR A 1 172 ? -33.790 23.158 27.537 1.00 9.58 193 TYR A CA 1
ATOM 1279 C C . TYR A 1 172 ? -32.842 24.141 28.237 1.00 9.67 193 TYR A C 1
ATOM 1280 O O . TYR A 1 172 ? -33.265 24.981 29.055 1.00 9.56 193 TYR A O 1
ATOM 1289 N N . TRP A 1 173 ? -31.553 24.012 27.929 1.00 9.23 194 TRP A N 1
ATOM 1290 C CA . TRP A 1 173 ? -30.628 25.113 28.189 1.00 10.00 194 TRP A CA 1
ATOM 1291 C C . TRP A 1 173 ? -30.046 25.479 26.812 1.00 9.26 194 TRP A C 1
ATOM 1292 O O . TRP A 1 173 ? -29.922 24.636 25.908 1.00 10.09 194 TRP A O 1
ATOM 1303 N N . LYS A 1 174 ? -29.643 26.735 26.680 1.00 9.85 195 LYS A N 1
ATOM 1304 C CA . LYS A 1 174 ? -29.023 27.245 25.474 1.00 10.26 195 LYS A CA 1
ATOM 1305 C C . LYS A 1 174 ? -27.923 28.233 25.861 1.00 10.26 195 LYS A C 1
ATOM 1306 O O . LYS A 1 174 ? -28.187 29.216 26.574 1.00 12.24 195 LYS A O 1
ATOM 1312 N N . ILE A 1 175 ? -26.711 27.974 25.374 1.00 10.38 196 ILE A N 1
ATOM 1313 C CA . ILE A 1 175 ? -25.582 28.882 25.499 1.00 11.00 196 ILE A CA 1
ATOM 1314 C C . ILE A 1 175 ? -25.450 29.662 24.198 1.00 12.58 196 ILE A C 1
ATOM 1315 O O . ILE A 1 175 ? -25.447 29.053 23.130 1.00 12.58 196 ILE A O 1
ATOM 1320 N N . THR A 1 176 ? -25.359 30.990 24.297 1.00 12.78 197 THR A N 1
ATOM 1321 C CA . THR A 1 176 ? -25.075 31.830 23.123 1.00 13.14 197 THR A CA 1
ATOM 1322 C C . THR A 1 176 ? -23.724 32.462 23.343 1.00 12.25 197 THR A C 1
ATOM 1323 O O . THR A 1 176 ? -23.471 33.032 24.418 1.00 13.27 197 THR A O 1
ATOM 1327 N N . MET A 1 177 ? -22.843 32.309 22.348 1.00 12.45 198 MET A N 1
ATOM 1328 C CA . MET A 1 177 ? -21.513 32.923 22.367 1.00 11.98 198 MET A CA 1
ATOM 1329 C C . MET A 1 177 ? -21.580 34.372 21.902 1.00 12.60 198 MET A C 1
ATOM 1330 O O . MET A 1 177 ? -22.546 34.787 21.247 1.00 14.91 198 MET A O 1
ATOM 1335 N N . ASN A 1 178 ? -20.525 35.120 22.200 1.00 13.01 199 ASN A N 1
ATOM 1336 C CA . ASN A 1 178 ? -20.440 36.491 21.728 1.00 14.66 199 ASN A CA 1
ATOM 1337 C C . ASN A 1 178 ? -20.603 36.624 20.218 1.00 15.95 199 ASN A C 1
ATOM 1338 O O . ASN A 1 178 ? -21.182 37.631 19.752 1.00 19.61 199 ASN A O 1
ATOM 1343 N N . ASP A 1 179 ? -20.146 35.616 19.466 1.00 15.83 200 ASP A N 1
ATOM 1344 C CA . ASP A 1 179 ? -20.259 35.657 18.001 1.00 18.49 200 ASP A CA 1
ATOM 1345 C C . ASP A 1 179 ? -21.604 35.140 17.448 1.00 20.08 200 ASP A C 1
ATOM 1346 O O . ASP A 1 179 ? -21.790 35.073 16.227 1.00 24.20 200 ASP A O 1
ATOM 1351 N N . GLY A 1 180 ? -22.544 34.803 18.330 1.00 17.56 201 GLY A N 1
ATOM 1352 C CA . GLY A 1 180 ? -23.866 34.340 17.931 1.00 20.16 201 GLY A CA 1
ATOM 1353 C C . GLY A 1 180 ? -24.027 32.846 17.786 1.00 19.65 201 GLY A C 1
ATOM 1354 O O . GLY A 1 180 ? -25.146 32.355 17.608 1.00 22.26 201 GLY A O 1
ATOM 1355 N N . SER A 1 181 ? -22.933 32.094 17.817 1.00 15.96 202 SER A N 1
ATOM 1356 C CA . SER A 1 181 ? -23.062 30.652 17.723 1.00 15.93 202 SER A CA 1
ATOM 1357 C C . SER A 1 181 ? -23.682 30.131 19.032 1.00 15.43 202 SER A C 1
ATOM 1358 O O . SER A 1 181 ? -23.630 30.807 20.062 1.00 16.23 202 SER A O 1
ATOM 1361 N N . THR A 1 182 ? -24.266 28.930 18.979 1.00 13.78 203 THR A N 1
ATOM 1362 C CA . THR A 1 182 ? -24.986 28.392 20.135 1.00 13.45 203 THR A CA 1
ATOM 1363 C C . THR A 1 182 ? -24.709 26.921 20.384 1.00 12.38 203 THR A C 1
ATOM 1364 O O . THR A 1 182 ? -24.242 26.192 19.510 1.00 14.65 203 THR A O 1
ATOM 1368 N N . TYR A 1 183 ? -24.997 26.538 21.618 1.00 11.39 204 TYR A N 1
ATOM 1369 C CA . TYR A 1 183 ? -24.970 25.181 22.107 1.00 10.67 204 TYR A CA 1
ATOM 1370 C C . TYR A 1 183 ? -26.272 25.006 22.870 1.00 11.18 204 TYR A C 1
ATOM 1371 O O . TYR A 1 183 ? -26.779 25.928 23.468 1.00 11.00 204 TYR A O 1
ATOM 1380 N N . GLN A 1 184 ? -26.808 23.802 22.867 1.00 10.72 205 GLN A N 1
ATOM 1381 C CA . GLN A 1 184 ? -28.086 23.561 23.540 1.00 9.75 205 GLN A CA 1
ATOM 1382 C C . GLN A 1 184 ? -28.252 22.108 23.919 1.00 9.39 205 GLN A C 1
ATOM 1383 O O . GLN A 1 184 ? -27.605 21.217 23.339 1.00 13.50 205 GLN A O 1
ATOM 1389 N N . SER A 1 185 ? -29.106 21.864 24.908 1.00 10.54 206 SER A N 1
ATOM 1390 C CA . SER A 1 185 ? -29.415 20.531 25.349 1.00 9.58 206 SER A CA 1
ATOM 1391 C C . SER A 1 185 ? -30.874 20.467 25.765 1.00 10.67 206 SER A C 1
ATOM 1392 O O . SER A 1 185 ? -31.382 21.415 26.324 1.00 11.89 206 SER A O 1
ATOM 1395 N N . ASP A 1 186 ? -31.492 19.308 25.553 1.00 10.34 207 ASP A N 1
ATOM 1396 C CA . ASP A 1 186 ? -32.876 19.034 25.921 1.00 9.41 207 ASP A CA 1
ATOM 1397 C C . ASP A 1 186 ? -32.895 18.409 27.314 1.00 9.14 207 ASP A C 1
ATOM 1398 O O . ASP A 1 186 ? -32.328 17.344 27.540 1.00 10.80 207 ASP A O 1
ATOM 1403 N N . LEU A 1 187 ? -33.538 19.091 28.255 1.00 9.34 208 LEU A N 1
ATOM 1404 C CA . LEU A 1 187 ? -33.586 18.616 29.654 1.00 9.45 208 LEU A CA 1
ATOM 1405 C C . LEU A 1 187 ? -34.378 17.334 29.853 1.00 9.68 208 LEU A C 1
ATOM 1406 O O . LEU A 1 187 ? -34.270 16.704 30.881 1.00 10.75 208 LEU A O 1
ATOM 1411 N N . SER A 1 188 ? -35.204 16.966 28.878 1.00 10.35 209 SER A N 1
ATOM 1412 C CA . SER A 1 188 ? -35.985 15.745 29.028 1.00 11.30 209 SER A CA 1
ATOM 1413 C C . SER A 1 188 ? -35.215 14.444 28.785 1.00 12.24 209 SER A C 1
ATOM 1414 O O . SER A 1 188 ? -35.755 13.372 28.987 1.00 14.40 209 SER A O 1
ATOM 1417 N N . LYS A 1 189 ? -33.972 14.564 28.354 1.00 12.02 210 LYS A N 1
ATOM 1418 C CA . LYS A 1 189 ? -33.123 13.461 28.014 1.00 14.29 210 LYS A CA 1
ATOM 1419 C C . LYS A 1 189 ? -31.743 13.659 28.568 1.00 13.53 210 LYS A C 1
ATOM 1420 O O . LYS A 1 189 ? -31.321 14.756 28.873 1.00 11.18 210 LYS A O 1
ATOM 1426 N N . LYS A 1 190 ? -31.011 12.573 28.648 1.00 15.69 211 LYS A N 1
ATOM 1427 C CA . LYS A 1 190 ? -29.650 12.634 29.063 1.00 17.25 211 LYS A CA 1
ATOM 1428 C C . LYS A 1 190 ? -28.842 13.483 28.063 1.00 14.36 211 LYS A C 1
ATOM 1429 O O . LYS A 1 190 ? -29.165 13.587 26.883 1.00 14.51 211 LYS A O 1
ATOM 1435 N N . PHE A 1 191 ? -27.817 14.138 28.573 1.00 12.56 212 PHE A N 1
ATOM 1436 C CA . PHE A 1 191 ? -26.889 14.884 27.723 1.00 11.46 212 PHE A CA 1
ATOM 1437 C C . PHE A 1 191 ? -26.383 13.988 26.617 1.00 10.74 212 PHE A C 1
ATOM 1438 O O . PHE A 1 191 ? -26.037 12.844 26.868 1.00 12.77 212 PHE A O 1
ATOM 1446 N N . GLU A 1 192 ? -26.281 14.543 25.417 1.00 10.08 213 GLU A N 1
ATOM 1447 C CA . GLU A 1 192 ? -25.821 13.808 24.246 1.00 11.20 213 GLU A CA 1
ATOM 1448 C C . GLU A 1 192 ? -24.301 13.714 24.169 1.00 9.61 213 GLU A C 1
ATOM 1449 O O . GLU A 1 192 ? -23.651 14.327 23.350 1.00 10.71 213 GLU A O 1
ATOM 1455 N N . TYR A 1 193 ? -23.743 12.874 25.029 1.00 9.65 214 TYR A N 1
ATOM 1456 C CA . TYR A 1 193 ? -22.308 12.623 25.031 1.00 9.33 214 TYR A CA 1
ATOM 1457 C C . TYR A 1 193 ? -21.790 12.121 23.687 1.00 9.48 214 TYR A C 1
ATOM 1458 O O . TYR A 1 193 ? -20.670 12.475 23.267 1.00 10.42 214 TYR A O 1
ATOM 1467 N N . ASN A 1 194 ? -22.570 11.316 23.009 1.00 10.25 215 ASN A N 1
ATOM 1468 C CA . ASN A 1 194 ? -22.150 10.735 21.722 1.00 11.31 215 ASN A CA 1
ATOM 1469 C C . ASN A 1 194 ? -21.956 11.724 20.609 1.00 10.64 215 ASN A C 1
ATOM 1470 O O . ASN A 1 194 ? -21.370 11.376 19.644 1.00 13.80 215 ASN A O 1
ATOM 1475 N N . THR A 1 195 ? -22.428 12.950 20.764 1.00 10.81 216 THR A N 1
ATOM 1476 C CA . THR A 1 195 ? -22.221 13.964 19.735 1.00 11.73 216 THR A CA 1
ATOM 1477 C C . THR A 1 195 ? -21.658 15.259 20.315 1.00 9.98 216 THR A C 1
ATOM 1478 O O . THR A 1 195 ? -21.679 16.306 19.684 1.00 11.61 216 THR A O 1
ATOM 1482 N N . GLU A 1 196 ? -21.055 15.154 21.499 1.00 9.35 217 GLU A N 1
ATOM 1483 C CA . GLU A 1 196 ? -20.531 16.331 22.149 1.00 8.31 217 GLU A CA 1
ATOM 1484 C C . GLU A 1 196 ? -19.529 17.060 21.283 1.00 8.90 217 GLU A C 1
ATOM 1485 O O . GLU A 1 196 ? -18.624 16.449 20.702 1.00 9.42 217 GLU A O 1
ATOM 1491 N N . LYS A 1 197 ? -19.685 18.383 21.231 1.00 9.24 218 LYS A N 1
ATOM 1492 C CA . LYS A 1 197 ? -18.757 19.229 20.500 1.00 10.33 218 LYS A CA 1
ATOM 1493 C C . LYS A 1 197 ? -17.579 19.597 21.409 1.00 10.20 218 LYS A C 1
ATOM 1494 O O . LYS A 1 197 ? -17.635 19.412 22.623 1.00 10.78 218 LYS A O 1
ATOM 1500 N N . PRO A 1 198 ? -16.500 20.120 20.824 1.00 10.26 219 PRO A N 1
ATOM 1501 C CA . PRO A 1 198 ? -15.324 20.383 21.661 1.00 11.16 219 PRO A CA 1
ATOM 1502 C C . PRO A 1 198 ? -15.482 21.507 22.692 1.00 10.11 219 PRO A C 1
ATOM 1503 O O . PRO A 1 198 ? -16.393 22.333 22.587 1.00 9.70 219 PRO A O 1
ATOM 1507 N N . PRO A 1 199 ? -14.553 21.573 23.657 1.00 9.20 220 PRO A N 1
ATOM 1508 C CA . PRO A 1 199 ? -14.685 22.553 24.710 1.00 8.89 220 PRO A CA 1
ATOM 1509 C C . PRO A 1 199 ? -14.647 23.973 24.209 1.00 8.99 220 PRO A C 1
ATOM 1510 O O . PRO A 1 199 ? -14.049 24.282 23.175 1.00 11.54 220 PRO A O 1
ATOM 1514 N N . ILE A 1 200 ? -15.258 24.835 25.002 1.00 9.41 221 ILE A N 1
ATOM 1515 C CA . ILE A 1 200 ? -15.391 26.231 24.654 1.00 9.85 221 ILE A CA 1
ATOM 1516 C C . ILE A 1 200 ? -14.717 27.162 25.624 1.00 9.34 221 ILE A C 1
ATOM 1517 O O . ILE A 1 200 ? -14.490 26.824 26.775 1.00 10.80 221 ILE A O 1
ATOM 1522 N N . ASN A 1 201 ? -14.384 28.341 25.103 1.00 9.79 222 ASN A N 1
ATOM 1523 C CA . ASN A 1 201 ? -13.797 29.401 25.892 1.00 9.79 222 ASN A CA 1
ATOM 1524 C C . ASN A 1 201 ? -14.901 30.126 26.631 1.00 9.96 222 ASN A C 1
ATOM 1525 O O . ASN A 1 201 ? -15.671 30.854 26.036 1.00 11.96 222 ASN A O 1
ATOM 1530 N N . ILE A 1 202 ? -14.987 29.950 27.942 1.00 10.18 223 ILE A N 1
ATOM 1531 C CA . ILE A 1 202 ? -16.108 30.461 28.713 1.00 10.20 223 ILE A CA 1
ATOM 1532 C C . ILE A 1 202 ? -16.169 31.974 28.841 1.00 10.74 223 ILE A C 1
ATOM 1533 O O . ILE A 1 202 ? -17.238 32.519 29.062 1.00 11.73 223 ILE A O 1
ATOM 1538 N N . ASP A 1 203 ? -15.045 32.636 28.628 1.00 10.96 224 ASP A N 1
ATOM 1539 C CA . ASP A 1 203 ? -15.023 34.090 28.668 1.00 12.67 224 ASP A CA 1
ATOM 1540 C C . ASP A 1 203 ? -15.701 34.731 27.489 1.00 13.57 224 ASP A C 1
ATOM 1541 O O . ASP A 1 203 ? -15.909 35.951 27.463 1.00 17.76 224 ASP A O 1
ATOM 1546 N N . GLU A 1 204 ? -15.995 33.936 26.482 1.00 11.65 225 GLU A N 1
ATOM 1547 C CA . GLU A 1 204 ? -16.702 34.415 25.320 1.00 13.22 225 GLU A CA 1
ATOM 1548 C C . GLU A 1 204 ? -18.175 33.971 25.270 1.00 12.00 225 GLU A C 1
ATOM 1549 O O . GLU A 1 204 ? -18.847 34.190 24.258 1.00 14.30 225 GLU A O 1
ATOM 1555 N N . ILE A 1 205 ? -18.674 33.350 26.356 1.00 12.16 226 ILE A N 1
ATOM 1556 C CA . ILE A 1 205 ? -20.107 33.064 26.468 1.00 11.68 226 ILE A CA 1
ATOM 1557 C C . ILE A 1 205 ? -20.816 34.404 26.710 1.00 11.25 226 ILE A C 1
ATOM 1558 O O . ILE A 1 205 ? -20.425 35.166 27.602 1.00 13.40 226 ILE A O 1
ATOM 1563 N N . LYS A 1 206 ? -21.851 34.696 25.931 1.00 13.37 227 LYS A N 1
ATOM 1564 C CA . LYS A 1 206 ? -22.671 35.903 26.106 1.00 13.24 227 LYS A CA 1
ATOM 1565 C C . LYS A 1 206 ? -23.796 35.660 27.129 1.00 15.00 227 LYS A C 1
ATOM 1566 O O . LYS A 1 206 ? -23.925 36.378 28.120 1.00 16.36 227 LYS A O 1
ATOM 1572 N N . THR A 1 207 ? -24.587 34.615 26.901 1.00 13.25 228 THR A N 1
ATOM 1573 C CA . THR A 1 207 ? -25.683 34.279 27.792 1.00 13.10 228 THR A CA 1
ATOM 1574 C C . THR A 1 207 ? -25.885 32.755 27.894 1.00 11.60 228 THR A C 1
ATOM 1575 O O . THR A 1 207 ? -25.526 31.995 26.987 1.00 12.76 228 THR A O 1
ATOM 1579 N N . ILE A 1 208 ? -26.416 32.350 29.053 1.00 13.51 229 ILE A N 1
ATOM 1580 C CA . ILE A 1 208 ? -26.886 30.993 29.288 1.00 12.69 229 ILE A CA 1
ATOM 1581 C C . ILE A 1 208 ? -28.320 31.138 29.774 1.00 13.76 229 ILE A C 1
ATOM 1582 O O . ILE A 1 208 ? -28.611 31.816 30.755 1.00 14.83 229 ILE A O 1
ATOM 1587 N N . GLU A 1 209 ? -29.231 30.520 29.054 1.00 13.94 230 GLU A N 1
ATOM 1588 C CA . GLU A 1 209 ? -30.604 30.540 29.427 1.00 15.23 230 GLU A CA 1
ATOM 1589 C C . GLU A 1 209 ? -31.133 29.139 29.506 1.00 13.34 230 GLU A C 1
ATOM 1590 O O . GLU A 1 209 ? -30.613 28.190 28.885 1.00 15.40 230 GLU A O 1
ATOM 1596 N N . ALA A 1 210 ? -32.151 28.985 30.327 1.00 12.01 231 ALA A N 1
ATOM 1597 C CA . ALA A 1 210 ? -32.790 27.701 30.487 1.00 11.75 231 ALA A CA 1
ATOM 1598 C C . ALA A 1 210 ? -34.267 27.876 30.731 1.00 12.16 231 ALA A C 1
ATOM 1599 O O . ALA A 1 210 ? -34.698 28.905 31.266 1.00 14.27 231 ALA A O 1
ATOM 1601 N N . GLU A 1 211 ? -35.056 26.906 30.305 1.00 11.44 232 GLU A N 1
ATOM 1602 C CA . GLU A 1 211 ? -36.473 26.906 30.599 1.00 12.89 232 GLU A CA 1
ATOM 1603 C C . GLU A 1 211 ? -36.821 25.527 31.084 1.00 11.78 232 GLU A C 1
ATOM 1604 O O . GLU A 1 211 ? -36.380 24.545 30.499 1.00 13.22 232 GLU A O 1
ATOM 1610 N N . ILE A 1 212 ? -37.645 25.491 32.124 1.00 13.03 233 ILE A N 1
ATOM 1611 C CA . ILE A 1 212 ? -38.157 24.277 32.703 1.00 13.77 233 ILE A CA 1
ATOM 1612 C C . ILE A 1 212 ? -39.651 24.213 32.455 1.00 15.11 233 ILE A C 1
ATOM 1613 O O . ILE A 1 212 ? -40.374 25.201 32.660 1.00 18.38 233 ILE A O 1
ATOM 1618 N N . ASN A 1 213 ? -40.095 23.085 31.980 1.00 16.78 234 ASN A N 1
ATOM 1619 C CA . ASN A 1 213 ? -41.510 22.896 31.742 1.00 19.35 234 ASN A CA 1
ATOM 1620 C C . ASN A 1 213 ? -41.927 21.483 32.115 1.00 18.82 234 ASN A C 1
ATOM 1621 O O . ASN A 1 213 ? -41.138 20.664 32.546 1.00 19.61 234 ASN A O 1
ATOM 1626 N N . GLY A 1 214 ? -43.194 21.180 31.924 1.00 21.70 235 GLY A N 1
ATOM 1627 C CA . GLY A 1 214 ? -43.727 19.862 32.203 1.00 21.87 235 GLY A CA 1
ATOM 1628 C C . GLY A 1 214 ? -45.176 19.762 31.761 1.00 28.75 235 GLY A C 1
ATOM 1629 O O . GLY A 1 214 ? -45.783 18.704 31.871 1.00 39.77 235 GLY A O 1
ATOM 1630 N N . ALA B 1 19 ? -73.238 24.572 14.000 1.00 42.49 40 ALA B N 1
ATOM 1631 C CA . ALA B 1 19 ? -71.848 24.108 14.301 1.00 39.45 40 ALA B CA 1
ATOM 1632 C C . ALA B 1 19 ? -70.780 25.038 13.710 1.00 33.56 40 ALA B C 1
ATOM 1633 O O . ALA B 1 19 ? -69.662 24.567 13.257 1.00 29.55 40 ALA B O 1
ATOM 1635 N N . SER B 1 20 ? -71.108 26.345 13.726 1.00 34.48 41 SER B N 1
ATOM 1636 C CA . SER B 1 20 ? -70.172 27.378 13.240 1.00 24.65 41 SER B CA 1
ATOM 1637 C C . SER B 1 20 ? -68.956 27.510 14.135 1.00 21.25 41 SER B C 1
ATOM 1638 O O . SER B 1 20 ? -69.041 27.646 15.356 1.00 26.66 41 SER B O 1
ATOM 1641 N N . THR B 1 21 ? -67.806 27.471 13.502 1.00 16.69 42 THR B N 1
ATOM 1642 C CA . THR B 1 21 ? -66.570 27.603 14.212 1.00 15.48 42 THR B CA 1
ATOM 1643 C C . THR B 1 21 ? -66.199 29.093 14.411 1.00 15.34 42 THR B C 1
ATOM 1644 O O . THR B 1 21 ? -66.700 30.000 13.739 1.00 18.54 42 THR B O 1
ATOM 1648 N N . ASN B 1 22 ? -65.337 29.346 15.374 1.00 14.60 43 ASN B N 1
ATOM 1649 C CA . ASN B 1 22 ? -64.858 30.686 15.616 1.00 15.23 43 ASN B CA 1
ATOM 1650 C C . ASN B 1 22 ? -63.711 31.005 14.651 1.00 13.14 43 ASN B C 1
ATOM 1651 O O . ASN B 1 22 ? -63.201 30.121 13.932 1.00 13.46 43 ASN B O 1
ATOM 1656 N N . ASP B 1 23 ? -63.291 32.267 14.623 1.00 13.88 44 ASP B N 1
ATOM 1657 C CA . ASP B 1 23 ? -62.261 32.713 13.681 1.00 14.13 44 ASP B CA 1
ATOM 1658 C C . ASP B 1 23 ? -60.904 32.099 13.938 1.00 12.81 44 ASP B C 1
ATOM 1659 O O . ASP B 1 23 ? -60.108 31.965 13.008 1.00 14.76 44 ASP B O 1
ATOM 1664 N N . ASN B 1 24 ? -60.602 31.746 15.186 1.00 13.00 45 ASN B N 1
ATOM 1665 C CA . ASN B 1 24 ? -59.318 31.127 15.492 1.00 13.43 45 ASN B CA 1
ATOM 1666 C C . ASN B 1 24 ? -59.250 29.724 14.864 1.00 12.54 45 ASN B C 1
ATOM 1667 O O . ASN B 1 24 ? -58.206 29.330 14.375 1.00 13.47 45 ASN B O 1
ATOM 1672 N N A ILE B 1 25 ? -60.362 28.995 14.888 0.50 11.78 46 ILE B N 1
ATOM 1673 N N B ILE B 1 25 ? -60.342 28.983 14.895 0.50 11.75 46 ILE B N 1
ATOM 1674 C CA A ILE B 1 25 ? -60.443 27.675 14.277 0.50 12.28 46 ILE B CA 1
ATOM 1675 C CA B ILE B 1 25 ? -60.390 27.671 14.279 0.50 12.32 46 ILE B CA 1
ATOM 1676 C C A ILE B 1 25 ? -60.359 27.843 12.757 0.50 11.64 46 ILE B C 1
ATOM 1677 C C B ILE B 1 25 ? -60.319 27.858 12.756 0.50 11.57 46 ILE B C 1
ATOM 1678 O O A ILE B 1 25 ? -59.727 27.054 12.069 0.50 11.44 46 ILE B O 1
ATOM 1679 O O B ILE B 1 25 ? -59.646 27.092 12.066 0.50 11.59 46 ILE B O 1
ATOM 1688 N N . LYS B 1 26 ? -61.014 28.872 12.230 1.00 11.70 47 LYS B N 1
ATOM 1689 C CA . LYS B 1 26 ? -60.942 29.120 10.777 1.00 11.98 47 LYS B CA 1
ATOM 1690 C C . LYS B 1 26 ? -59.509 29.403 10.368 1.00 11.45 47 LYS B C 1
ATOM 1691 O O . LYS B 1 26 ? -59.100 28.968 9.311 1.00 12.46 47 LYS B O 1
ATOM 1697 N N . ASP B 1 27 ? -58.714 30.032 11.234 1.00 11.93 48 ASP B N 1
ATOM 1698 C CA . ASP B 1 27 ? -57.314 30.315 10.937 1.00 13.11 48 ASP B CA 1
ATOM 1699 C C . ASP B 1 27 ? -56.529 28.997 10.892 1.00 10.77 48 ASP B C 1
ATOM 1700 O O . ASP B 1 27 ? -55.625 28.835 10.055 1.00 11.97 48 ASP B O 1
ATOM 1705 N N . LEU B 1 28 ? -56.837 28.071 11.788 1.00 10.63 49 LEU B N 1
ATOM 1706 C CA . LEU B 1 28 ? -56.181 26.759 11.761 1.00 11.45 49 LEU B CA 1
ATOM 1707 C C . LEU B 1 28 ? -56.536 25.996 10.499 1.00 10.68 49 LEU B C 1
ATOM 1708 O O . LEU B 1 28 ? -55.667 25.381 9.882 1.00 10.82 49 LEU B O 1
ATOM 1713 N N . LEU B 1 29 ? -57.818 25.988 10.116 1.00 9.96 50 LEU B N 1
ATOM 1714 C CA . LEU B 1 29 ? -58.202 25.324 8.912 1.00 10.38 50 LEU B CA 1
ATOM 1715 C C . LEU B 1 29 ? -57.452 25.936 7.723 1.00 10.40 50 LEU B C 1
ATOM 1716 O O . LEU B 1 29 ? -56.958 25.187 6.858 1.00 10.87 50 LEU B O 1
ATOM 1721 N N . ASP B 1 30 ? -57.349 27.269 7.651 1.00 10.85 51 ASP B N 1
ATOM 1722 C CA . ASP B 1 30 ? -56.626 27.901 6.564 1.00 12.05 51 ASP B CA 1
ATOM 1723 C C . ASP B 1 30 ? -55.182 27.398 6.541 1.00 11.00 51 ASP B C 1
ATOM 1724 O O . ASP B 1 30 ? -54.650 27.030 5.495 1.00 11.83 51 ASP B O 1
ATOM 1729 N N . TRP B 1 31 ? -54.506 27.432 7.681 1.00 10.28 52 TRP B N 1
ATOM 1730 C CA . TRP B 1 31 ? -53.087 27.060 7.717 1.00 10.74 52 TRP B CA 1
ATOM 1731 C C . TRP B 1 31 ? -52.890 25.624 7.246 1.00 9.48 52 TRP B C 1
ATOM 1732 O O . TRP B 1 31 ? -52.005 25.363 6.423 1.00 10.61 52 TRP B O 1
ATOM 1743 N N . TYR B 1 32 ? -53.707 24.706 7.717 1.00 9.72 53 TYR B N 1
ATOM 1744 C CA . TYR B 1 32 ? -53.554 23.323 7.381 1.00 10.52 53 TYR B CA 1
ATOM 1745 C C . TYR B 1 32 ? -54.152 22.917 6.042 1.00 12.32 53 TYR B C 1
ATOM 1746 O O . TYR B 1 32 ? -54.018 21.754 5.675 1.00 17.99 53 TYR B O 1
ATOM 1755 N N A SER B 1 33 ? -54.725 23.844 5.296 0.50 10.69 54 SER B N 1
ATOM 1756 N N B SER B 1 33 ? -54.755 23.891 5.332 0.50 10.42 54 SER B N 1
ATOM 1757 C CA A SER B 1 33 ? -55.192 23.480 3.979 0.50 11.42 54 SER B CA 1
ATOM 1758 C CA B SER B 1 33 ? -55.340 23.735 3.975 0.50 10.51 54 SER B CA 1
ATOM 1759 C C A SER B 1 33 ? -54.534 24.413 2.907 0.50 10.80 54 SER B C 1
ATOM 1760 C C B SER B 1 33 ? -54.577 24.536 2.911 0.50 10.63 54 SER B C 1
ATOM 1761 O O A SER B 1 33 ? -54.973 24.437 1.750 0.50 12.68 54 SER B O 1
ATOM 1762 O O B SER B 1 33 ? -55.012 24.614 1.755 0.50 11.78 54 SER B O 1
ATOM 1767 N N . SER B 1 34 ? -53.443 25.107 3.279 1.00 10.17 55 SER B N 1
ATOM 1768 C CA . SER B 1 34 ? -52.746 26.039 2.392 1.00 11.65 55 SER B CA 1
ATOM 1769 C C . SER B 1 34 ? -51.555 25.426 1.677 1.00 10.01 55 SER B C 1
ATOM 1770 O O . SER B 1 34 ? -50.795 26.132 1.038 1.00 11.88 55 SER B O 1
ATOM 1773 N N . GLY B 1 35 ? -51.410 24.114 1.746 1.00 9.99 56 GLY B N 1
ATOM 1774 C CA . GLY B 1 35 ? -50.305 23.442 1.056 1.00 9.42 56 GLY B CA 1
ATOM 1775 C C . GLY B 1 35 ? -48.981 23.616 1.725 1.00 9.48 56 GLY B C 1
ATOM 1776 O O . GLY B 1 35 ? -48.876 24.110 2.826 1.00 12.74 56 GLY B O 1
ATOM 1777 N N . SER B 1 36 ? -47.943 23.161 1.036 1.00 9.05 57 SER B N 1
ATOM 1778 C CA . SER B 1 36 ? -46.581 23.220 1.554 1.00 9.03 57 SER B CA 1
ATOM 1779 C C . SER B 1 36 ? -45.633 23.156 0.384 1.00 8.72 57 SER B C 1
ATOM 1780 O O . SER B 1 36 ? -46.006 22.851 -0.748 1.00 10.24 57 SER B O 1
ATOM 1783 N N . ASP B 1 37 ? -44.387 23.500 0.670 1.00 8.41 58 ASP B N 1
ATOM 1784 C CA . ASP B 1 37 ? -43.333 23.499 -0.317 1.00 9.39 58 ASP B CA 1
ATOM 1785 C C . ASP B 1 37 ? -42.359 22.356 -0.101 1.00 9.60 58 ASP B C 1
ATOM 1786 O O . ASP B 1 37 ? -41.845 22.148 1.006 1.00 12.03 58 ASP B O 1
ATOM 1791 N N . THR B 1 38 ? -42.112 21.625 -1.180 1.00 10.76 59 THR B N 1
ATOM 1792 C CA . THR B 1 38 ? -41.186 20.492 -1.196 1.00 11.35 59 THR B CA 1
ATOM 1793 C C . THR B 1 38 ? -40.111 20.779 -2.226 1.00 11.88 59 THR B C 1
ATOM 1794 O O . THR B 1 38 ? -40.414 20.975 -3.408 1.00 14.02 59 THR B O 1
ATOM 1798 N N . PHE B 1 39 ? -38.860 20.831 -1.763 1.00 11.52 60 PHE B N 1
ATOM 1799 C CA . PHE B 1 39 ? -37.688 21.022 -2.648 1.00 12.63 60 PHE B CA 1
ATOM 1800 C C . PHE B 1 39 ? -36.637 20.021 -2.216 1.00 13.65 60 PHE B C 1
ATOM 1801 O O . PHE B 1 39 ? -36.509 19.671 -1.025 1.00 13.86 60 PHE B O 1
ATOM 1809 N N . THR B 1 40 ? -35.869 19.542 -3.191 1.00 14.72 61 THR B N 1
ATOM 1810 C CA . THR B 1 40 ? -34.833 18.557 -2.908 1.00 14.84 61 THR B CA 1
ATOM 1811 C C . THR B 1 40 ? -33.488 18.985 -3.454 1.00 15.42 61 THR B C 1
ATOM 1812 O O . THR B 1 40 ? -33.389 19.604 -4.519 1.00 17.91 61 THR B O 1
ATOM 1816 N N A ASN B 1 41 ? -32.431 18.612 -2.736 0.50 17.22 62 ASN B N 1
ATOM 1817 N N B ASN B 1 41 ? -32.451 18.700 -2.689 0.50 16.98 62 ASN B N 1
ATOM 1818 C CA A ASN B 1 41 ? -31.055 18.956 -3.130 0.50 17.12 62 ASN B CA 1
ATOM 1819 C CA B ASN B 1 41 ? -31.089 18.999 -3.103 0.50 17.56 62 ASN B CA 1
ATOM 1820 C C A ASN B 1 41 ? -30.836 20.477 -3.313 0.50 17.39 62 ASN B C 1
ATOM 1821 C C B ASN B 1 41 ? -30.813 20.483 -3.282 0.50 17.71 62 ASN B C 1
ATOM 1822 O O A ASN B 1 41 ? -30.126 20.892 -4.223 0.50 19.32 62 ASN B O 1
ATOM 1823 O O B ASN B 1 41 ? -30.026 20.881 -4.137 0.50 19.38 62 ASN B O 1
ATOM 1832 N N . SER B 1 42 ? -31.451 21.298 -2.452 1.00 15.90 63 SER B N 1
ATOM 1833 C CA . SER B 1 42 ? -31.213 22.733 -2.446 1.00 16.47 63 SER B CA 1
ATOM 1834 C C . SER B 1 42 ? -29.807 22.960 -1.793 1.00 15.70 63 SER B C 1
ATOM 1835 O O . SER B 1 42 ? -29.277 22.088 -1.113 1.00 18.98 63 SER B O 1
ATOM 1838 N N . GLU B 1 43 ? -29.238 24.138 -2.024 1.00 17.16 64 GLU B N 1
ATOM 1839 C CA . GLU B 1 43 ? -27.938 24.489 -1.492 1.00 17.64 64 GLU B CA 1
ATOM 1840 C C . GLU B 1 43 ? -27.989 25.590 -0.425 1.00 18.81 64 GLU B C 1
ATOM 1841 O O . GLU B 1 43 ? -28.610 26.631 -0.612 1.00 18.98 64 GLU B O 1
ATOM 1847 N N . VAL B 1 44 ? -27.261 25.389 0.676 1.00 19.10 65 VAL B N 1
ATOM 1848 C CA . VAL B 1 44 ? -27.183 26.423 1.697 1.00 20.03 65 VAL B CA 1
ATOM 1849 C C . VAL B 1 44 ? -26.321 27.643 1.289 1.00 17.94 65 VAL B C 1
ATOM 1850 O O . VAL B 1 44 ? -25.128 27.503 0.988 1.00 19.50 65 VAL B O 1
ATOM 1854 N N . LEU B 1 45 ? -26.893 28.845 1.308 1.00 18.35 66 LEU B N 1
ATOM 1855 C CA . LEU B 1 45 ? -26.137 30.074 1.017 1.00 19.22 66 LEU B CA 1
ATOM 1856 C C . LEU B 1 45 ? -25.678 30.729 2.330 1.00 21.52 66 LEU B C 1
ATOM 1857 O O . LEU B 1 45 ? -24.614 31.327 2.374 1.00 26.57 66 LEU B O 1
ATOM 1862 N N . ASP B 1 46 ? -26.453 30.579 3.398 1.00 20.96 67 ASP B N 1
ATOM 1863 C CA . ASP B 1 46 ? -26.122 31.203 4.671 1.00 22.47 67 ASP B CA 1
ATOM 1864 C C . ASP B 1 46 ? -26.889 30.466 5.761 1.00 20.31 67 ASP B C 1
ATOM 1865 O O . ASP B 1 46 ? -28.000 29.970 5.544 1.00 20.86 67 ASP B O 1
ATOM 1870 N N . ASN B 1 47 ? -26.292 30.361 6.930 1.00 22.21 68 ASN B N 1
ATOM 1871 C CA . ASN B 1 47 ? -26.927 29.696 8.057 1.00 22.20 68 ASN B CA 1
ATOM 1872 C C . ASN B 1 47 ? -26.365 30.293 9.307 1.00 23.70 68 ASN B C 1
ATOM 1873 O O . ASN B 1 47 ? -25.252 29.977 9.717 1.00 26.69 68 ASN B O 1
ATOM 1878 N N . SER B 1 48 ? -27.118 31.205 9.889 1.00 23.58 69 SER B N 1
ATOM 1879 C CA . SER B 1 48 ? -26.644 31.843 11.094 1.00 27.11 69 SER B CA 1
ATOM 1880 C C . SER B 1 48 ? -27.753 32.566 11.789 1.00 26.43 69 SER B C 1
ATOM 1881 O O . SER B 1 48 ? -28.733 32.994 11.161 1.00 28.08 69 SER B O 1
ATOM 1884 N N . LEU B 1 49 ? -27.605 32.661 13.104 1.00 26.81 70 LEU B N 1
ATOM 1885 C CA . LEU B 1 49 ? -28.533 33.406 13.929 1.00 28.19 70 LEU B CA 1
ATOM 1886 C C . LEU B 1 49 ? -29.974 32.975 13.752 1.00 27.43 70 LEU B C 1
ATOM 1887 O O . LEU B 1 49 ? -30.889 33.802 13.690 1.00 32.15 70 LEU B O 1
ATOM 1892 N N . GLY B 1 50 ? -30.158 31.668 13.655 1.00 25.03 71 GLY B N 1
ATOM 1893 C CA . GLY B 1 50 ? -31.495 31.078 13.550 1.00 24.32 71 GLY B CA 1
ATOM 1894 C C . GLY B 1 50 ? -32.219 31.245 12.222 1.00 20.75 71 GLY B C 1
ATOM 1895 O O . GLY B 1 50 ? -33.432 31.116 12.152 1.00 23.95 71 GLY B O 1
ATOM 1896 N N . SER B 1 51 ? -31.468 31.505 11.167 1.00 20.47 72 SER B N 1
ATOM 1897 C CA . SER B 1 51 ? -32.038 31.683 9.851 1.00 20.65 72 SER B CA 1
ATOM 1898 C C . SER B 1 51 ? -31.156 31.033 8.822 1.00 21.42 72 SER B C 1
ATOM 1899 O O . SER B 1 51 ? -29.914 31.019 8.955 1.00 27.01 72 SER B O 1
ATOM 1902 N N . MET B 1 52 ? -31.779 30.554 7.754 1.00 18.46 73 MET B N 1
ATOM 1903 C CA . MET B 1 52 ? -31.036 30.008 6.639 1.00 19.52 73 MET B CA 1
ATOM 1904 C C . MET B 1 52 ? -31.488 30.648 5.359 1.00 19.19 73 MET B C 1
ATOM 1905 O O . MET B 1 52 ? -32.657 31.025 5.233 1.00 18.76 73 MET B O 1
ATOM 1910 N N . ARG B 1 53 ? -30.544 30.838 4.444 1.00 19.06 74 ARG B N 1
ATOM 1911 C CA . ARG B 1 53 ? -30.857 31.296 3.080 1.00 18.40 74 ARG B CA 1
ATOM 1912 C C . ARG B 1 53 ? -30.423 30.127 2.225 1.00 16.94 74 ARG B C 1
ATOM 1913 O O . ARG B 1 53 ? -29.274 29.702 2.296 1.00 18.56 74 ARG B O 1
ATOM 1921 N N . ILE B 1 54 ? -31.332 29.624 1.399 1.00 15.73 75 ILE B N 1
ATOM 1922 C CA . ILE B 1 54 ? -31.122 28.416 0.630 1.00 15.98 75 ILE B CA 1
ATOM 1923 C C . ILE B 1 54 ? -31.505 28.620 -0.838 1.00 14.37 75 ILE B C 1
ATOM 1924 O O . ILE B 1 54 ? -32.520 29.264 -1.127 1.00 15.86 75 ILE B O 1
ATOM 1929 N N . LYS B 1 55 ? -30.677 28.104 -1.753 1.00 16.75 76 LYS B N 1
ATOM 1930 C CA . LYS B 1 55 ? -30.943 28.189 -3.182 1.00 17.39 76 LYS B CA 1
ATOM 1931 C C . LYS B 1 55 ? -31.513 26.864 -3.661 1.00 15.41 76 LYS B C 1
ATOM 1932 O O . LYS B 1 55 ? -30.868 25.829 -3.644 1.00 19.05 76 LYS B O 1
ATOM 1938 N N . ASN B 1 56 ? -32.756 26.906 -4.113 1.00 16.81 77 ASN B N 1
ATOM 1939 C CA . ASN B 1 56 ? -33.437 25.730 -4.636 1.00 15.90 77 ASN B CA 1
ATOM 1940 C C . ASN B 1 56 ? -33.026 25.511 -6.081 1.00 16.70 77 ASN B C 1
ATOM 1941 O O . ASN B 1 56 ? -32.644 26.463 -6.788 1.00 19.79 77 ASN B O 1
ATOM 1946 N N . THR B 1 57 ? -33.136 24.278 -6.543 1.00 17.48 78 THR B N 1
ATOM 1947 C CA . THR B 1 57 ? -32.686 23.985 -7.900 1.00 19.57 78 THR B CA 1
ATOM 1948 C C . THR B 1 57 ? -33.541 24.618 -8.994 1.00 19.97 78 THR B C 1
ATOM 1949 O O . THR B 1 57 ? -33.132 24.611 -10.146 1.00 28.05 78 THR B O 1
ATOM 1953 N N . ASP B 1 58 ? -34.739 25.119 -8.678 1.00 16.53 79 ASP B N 1
ATOM 1954 C CA . ASP B 1 58 ? -35.535 25.817 -9.695 1.00 16.45 79 ASP B CA 1
ATOM 1955 C C . ASP B 1 58 ? -35.063 27.266 -9.792 1.00 15.64 79 ASP B C 1
ATOM 1956 O O . ASP B 1 58 ? -35.623 28.039 -10.569 1.00 17.34 79 ASP B O 1
ATOM 1961 N N . GLY B 1 59 ? -34.063 27.646 -8.987 1.00 17.24 80 GLY B N 1
ATOM 1962 C CA . GLY B 1 59 ? -33.582 29.031 -9.003 1.00 18.61 80 GLY B CA 1
ATOM 1963 C C . GLY B 1 59 ? -34.191 29.945 -7.943 1.00 18.81 80 GLY B C 1
ATOM 1964 O O . GLY B 1 59 ? -33.747 31.083 -7.757 1.00 21.88 80 GLY B O 1
ATOM 1965 N N . SER B 1 60 ? -35.221 29.465 -7.253 1.00 17.46 81 SER B N 1
ATOM 1966 C CA . SER B 1 60 ? -35.796 30.253 -6.188 1.00 16.08 81 SER B CA 1
ATOM 1967 C C . SER B 1 60 ? -34.882 30.188 -4.952 1.00 14.16 81 SER B C 1
ATOM 1968 O O . SER B 1 60 ? -34.039 29.315 -4.820 1.00 15.65 81 SER B O 1
ATOM 1971 N N A ILE B 1 61 ? -35.079 31.185 -4.091 0.50 14.74 82 ILE B N 1
ATOM 1972 N N B ILE B 1 61 ? -35.052 31.154 -4.076 0.50 14.51 82 ILE B N 1
ATOM 1973 C CA A ILE B 1 61 ? -34.375 31.367 -2.815 0.50 13.79 82 ILE B CA 1
ATOM 1974 C CA B ILE B 1 61 ? -34.317 31.183 -2.835 0.50 13.49 82 ILE B CA 1
ATOM 1975 C C A ILE B 1 61 ? -35.324 31.246 -1.629 0.50 13.46 82 ILE B C 1
ATOM 1976 C C B ILE B 1 61 ? -35.367 31.077 -1.742 0.50 12.62 82 ILE B C 1
ATOM 1977 O O A ILE B 1 61 ? -36.288 32.006 -1.524 0.50 14.25 82 ILE B O 1
ATOM 1978 O O B ILE B 1 61 ? -36.501 31.532 -1.906 0.50 13.34 82 ILE B O 1
ATOM 1987 N N . SER B 1 62 ? -34.990 30.368 -0.687 1.00 13.40 83 SER B N 1
ATOM 1988 C CA . SER B 1 62 ? -35.800 30.200 0.522 1.00 13.46 83 SER B CA 1
ATOM 1989 C C . SER B 1 62 ? -35.091 30.843 1.717 1.00 16.54 83 SER B C 1
ATOM 1990 O O . SER B 1 62 ? -33.912 30.559 1.966 1.00 16.30 83 SER B O 1
ATOM 1993 N N . LEU B 1 63 ? -35.798 31.750 2.395 1.00 14.47 84 LEU B N 1
ATOM 1994 C CA . LEU B 1 63 ? -35.350 32.372 3.659 1.00 14.29 84 LEU B CA 1
ATOM 1995 C C . LEU B 1 63 ? -36.176 31.639 4.731 1.00 14.02 84 LEU B C 1
ATOM 1996 O O . LEU B 1 63 ? -37.397 31.872 4.834 1.00 14.73 84 LEU B O 1
ATOM 2001 N N . ILE B 1 64 ? -35.511 30.791 5.510 1.00 13.49 85 ILE B N 1
ATOM 2002 C CA . ILE B 1 64 ? -36.180 29.947 6.488 1.00 12.64 85 ILE B CA 1
ATOM 2003 C C . ILE B 1 64 ? -35.754 30.246 7.925 1.00 14.06 85 ILE B C 1
ATOM 2004 O O . ILE B 1 64 ? -34.575 30.305 8.213 1.00 16.75 85 ILE B O 1
ATOM 2009 N N A ILE B 1 65 ? -36.724 30.458 8.812 0.50 12.74 86 ILE B N 1
ATOM 2010 N N B ILE B 1 65 ? -36.735 30.394 8.806 0.50 13.59 86 ILE B N 1
ATOM 2011 C CA A ILE B 1 65 ? -36.426 30.703 10.217 0.50 13.20 86 ILE B CA 1
ATOM 2012 C CA B ILE B 1 65 ? -36.480 30.671 10.203 0.50 14.68 86 ILE B CA 1
ATOM 2013 C C A ILE B 1 65 ? -36.580 29.439 11.062 0.50 12.74 86 ILE B C 1
ATOM 2014 C C B ILE B 1 65 ? -36.552 29.394 11.038 0.50 13.23 86 ILE B C 1
ATOM 2015 O O A ILE B 1 65 ? -37.442 28.585 10.798 0.50 12.97 86 ILE B O 1
ATOM 2016 O O B ILE B 1 65 ? -37.291 28.448 10.707 0.50 12.50 86 ILE B O 1
ATOM 2025 N N . PHE B 1 66 ? -35.768 29.374 12.113 1.00 14.57 87 PHE B N 1
ATOM 2026 C CA . PHE B 1 66 ? -35.676 28.241 13.042 1.00 13.68 87 PHE B CA 1
ATOM 2027 C C . PHE B 1 66 ? -35.799 28.775 14.470 1.00 16.34 87 PHE B C 1
ATOM 2028 O O . PHE B 1 66 ? -34.790 29.028 15.129 1.00 16.17 87 PHE B O 1
ATOM 2036 N N . PRO B 1 67 ? -37.033 28.985 14.950 1.00 13.63 88 PRO B N 1
ATOM 2037 C CA . PRO B 1 67 ? -37.257 29.607 16.273 1.00 14.54 88 PRO B CA 1
ATOM 2038 C C . PRO B 1 67 ? -37.112 28.695 17.494 1.00 15.80 88 PRO B C 1
ATOM 2039 O O . PRO B 1 67 ? -37.201 29.189 18.624 1.00 19.34 88 PRO B O 1
ATOM 2043 N N . SER B 1 68 ? -36.861 27.404 17.299 1.00 12.61 89 SER B N 1
ATOM 2044 C CA . SER B 1 68 ? -36.776 26.478 18.403 1.00 12.51 89 SER B CA 1
ATOM 2045 C C . SER B 1 68 ? -35.358 26.323 18.922 1.00 14.16 89 SER B C 1
ATOM 2046 O O . SER B 1 68 ? -34.452 25.986 18.145 1.00 16.59 89 SER B O 1
ATOM 2049 N N . PRO B 1 69 ? -35.173 26.398 20.248 1.00 16.44 90 PRO B N 1
ATOM 2050 C CA . PRO B 1 69 ? -33.834 26.193 20.788 1.00 16.35 90 PRO B CA 1
ATOM 2051 C C . PRO B 1 69 ? -33.399 24.732 20.658 1.00 17.28 90 PRO B C 1
ATOM 2052 O O . PRO B 1 69 ? -32.209 24.463 20.764 1.00 23.28 90 PRO B O 1
ATOM 2056 N N . TYR B 1 70 ? -34.339 23.805 20.421 1.00 15.77 91 TYR B N 1
ATOM 2057 C CA . TYR B 1 70 ? -34.049 22.377 20.285 1.00 15.93 91 TYR B CA 1
ATOM 2058 C C . TYR B 1 70 ? -33.657 21.930 18.849 1.00 17.90 91 TYR B C 1
ATOM 2059 O O . TYR B 1 70 ? -33.116 20.841 18.662 1.00 23.07 91 TYR B O 1
ATOM 2068 N N . TYR B 1 71 ? -33.945 22.783 17.862 1.00 16.01 92 TYR B N 1
ATOM 2069 C CA . TYR B 1 71 ? -33.760 22.468 16.436 1.00 15.98 92 TYR B CA 1
ATOM 2070 C C . TYR B 1 71 ? -33.096 23.650 15.755 1.00 17.45 92 TYR B C 1
ATOM 2071 O O . TYR B 1 71 ? -33.754 24.597 15.306 1.00 19.04 92 TYR B O 1
ATOM 2080 N N . SER B 1 72 ? -31.768 23.584 15.807 1.00 20.78 93 SER B N 1
ATOM 2081 C CA . SER B 1 72 ? -30.871 24.590 15.278 1.00 22.04 93 SER B CA 1
ATOM 2082 C C . SER B 1 72 ? -30.035 23.914 14.197 1.00 20.30 93 SER B C 1
ATOM 2083 O O . SER B 1 72 ? -29.051 23.287 14.495 1.00 25.36 93 SER B O 1
ATOM 2086 N N . PRO B 1 73 ? -30.452 24.028 12.925 1.00 21.10 94 PRO B N 1
ATOM 2087 C CA . PRO B 1 73 ? -29.745 23.335 11.847 1.00 19.67 94 PRO B CA 1
ATOM 2088 C C . PRO B 1 73 ? -28.294 23.700 11.762 1.00 21.27 94 PRO B C 1
ATOM 2089 O O . PRO B 1 73 ? -27.959 24.885 11.886 1.00 25.51 94 PRO B O 1
ATOM 2093 N N . ALA B 1 74 ? -27.456 22.691 11.543 1.00 22.20 95 ALA B N 1
ATOM 2094 C CA . ALA B 1 74 ? -25.996 22.894 11.459 1.00 25.50 95 ALA B CA 1
ATOM 2095 C C . ALA B 1 74 ? -25.396 22.895 10.062 1.00 26.15 95 ALA B C 1
ATOM 2096 O O .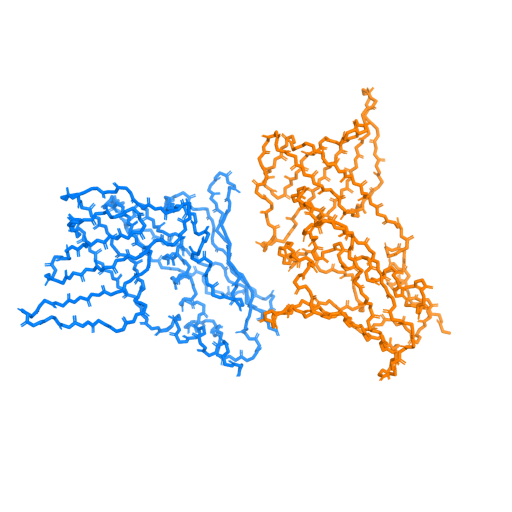 ALA B 1 74 ? -24.193 23.036 9.913 1.00 31.62 95 ALA B O 1
ATOM 2098 N N . PHE B 1 75 ? -26.223 22.776 9.038 1.00 24.64 96 PHE B N 1
ATOM 2099 C CA . PHE B 1 75 ? -25.721 22.722 7.676 1.00 23.24 96 PHE B CA 1
ATOM 2100 C C . PHE B 1 75 ? -24.936 23.993 7.339 1.00 26.88 96 PHE B C 1
ATOM 2101 O O . PHE B 1 75 ? -25.382 25.120 7.592 1.00 31.17 96 PHE B O 1
ATOM 2109 N N . THR B 1 76 ? -23.772 23.810 6.744 1.00 26.12 97 THR B N 1
ATOM 2110 C CA . THR B 1 76 ? -22.906 24.939 6.403 1.00 25.62 97 THR B CA 1
ATOM 2111 C C . THR B 1 76 ? -23.049 25.356 4.954 1.00 25.03 97 THR B C 1
ATOM 2112 O O . THR B 1 76 ? -23.681 24.655 4.136 1.00 25.20 97 THR B O 1
ATOM 2116 N N . LYS B 1 77 ? -22.478 26.523 4.650 1.00 24.22 98 LYS B N 1
ATOM 2117 C CA . LYS B 1 77 ? -22.527 27.062 3.308 1.00 22.34 98 LYS B CA 1
ATOM 2118 C C . LYS B 1 77 ? -22.011 26.068 2.314 1.00 23.71 98 LYS B C 1
ATOM 2119 O O . LYS B 1 77 ? -20.920 25.513 2.479 1.00 28.04 98 LYS B O 1
ATOM 2125 N N . GLY B 1 78 ? -22.764 25.916 1.231 1.00 21.08 99 GLY B N 1
ATOM 2126 C CA . GLY B 1 78 ? -22.418 24.989 0.171 1.00 22.39 99 GLY B CA 1
ATOM 2127 C C . GLY B 1 78 ? -22.967 23.577 0.336 1.00 22.05 99 GLY B C 1
ATOM 2128 O O . GLY B 1 78 ? -22.937 22.798 -0.609 1.00 26.58 99 GLY B O 1
ATOM 2129 N N . GLU B 1 79 ? -23.506 23.229 1.505 1.00 22.54 100 GLU B N 1
ATOM 2130 C CA . GLU B 1 79 ? -24.077 21.885 1.701 1.00 21.72 100 GLU B CA 1
ATOM 2131 C C . GLU B 1 79 ? -25.478 21.772 1.076 1.00 22.08 100 GLU B C 1
ATOM 2132 O O . GLU B 1 79 ? -26.168 22.784 0.918 1.00 22.09 100 GLU B O 1
ATOM 2138 N N . LYS B 1 80 ? -25.858 20.549 0.700 1.00 20.81 101 LYS B N 1
ATOM 2139 C CA . LYS B 1 80 ? -27.175 20.272 0.117 1.00 20.57 101 LYS B CA 1
ATOM 2140 C C . LYS B 1 80 ? -28.155 19.864 1.222 1.00 19.65 101 LYS B C 1
ATOM 2141 O O . LYS B 1 80 ? -27.800 19.209 2.214 1.00 21.29 101 LYS B O 1
ATOM 2147 N N . VAL B 1 81 ? -29.395 20.292 1.049 1.00 15.93 102 VAL B N 1
ATOM 2148 C CA . VAL B 1 81 ? -30.497 20.026 1.994 1.00 16.10 102 VAL B CA 1
ATOM 2149 C C . VAL B 1 81 ? -31.809 19.826 1.264 1.00 14.71 102 VAL B C 1
ATOM 2150 O O . VAL B 1 81 ? -31.950 20.142 0.085 1.00 18.36 102 VAL B O 1
ATOM 2154 N N . ASP B 1 82 ? -32.754 19.234 1.980 1.00 13.47 103 ASP B N 1
ATOM 2155 C CA . ASP B 1 82 ? -34.124 19.054 1.494 1.00 14.21 103 ASP B CA 1
ATOM 2156 C C . ASP B 1 82 ? -35.058 19.940 2.327 1.00 12.40 103 ASP B C 1
ATOM 2157 O O . ASP B 1 82 ? -34.833 20.152 3.527 1.00 14.01 103 ASP B O 1
ATOM 2162 N N . LEU B 1 83 ? -36.109 20.424 1.676 1.00 12.41 104 LEU B N 1
ATOM 2163 C CA . LEU B 1 83 ? -37.133 21.287 2.252 1.00 11.04 104 LEU B CA 1
ATOM 2164 C C . LEU B 1 83 ? -38.525 20.653 2.159 1.00 10.81 104 LEU B C 1
ATOM 2165 O O . LEU B 1 83 ? -38.911 20.147 1.096 1.00 11.32 104 LEU B O 1
ATOM 2170 N N . ASN B 1 84 ? -39.217 20.604 3.298 1.00 10.17 105 ASN B N 1
ATOM 2171 C CA . ASN B 1 84 ? -40.625 20.174 3.359 1.00 9.05 105 ASN B CA 1
ATOM 2172 C C . ASN B 1 84 ? -41.201 21.152 4.358 1.00 8.97 105 ASN B C 1
ATOM 2173 O O . ASN B 1 84 ? -41.246 20.873 5.539 1.00 10.40 105 ASN B O 1
ATOM 2178 N N . THR B 1 85 ? -41.686 22.293 3.876 1.00 9.10 106 THR B N 1
ATOM 2179 C CA . THR B 1 85 ? -41.881 23.420 4.750 1.00 9.08 106 THR B CA 1
ATOM 2180 C C . THR B 1 85 ? -43.104 24.224 4.379 1.00 8.84 106 THR B C 1
ATOM 2181 O O . THR B 1 85 ? -43.633 24.148 3.306 1.00 11.15 106 THR B O 1
ATOM 2185 N N . LYS B 1 86 ? -43.517 25.056 5.316 1.00 10.31 107 LYS B N 1
ATOM 2186 C CA . LYS B 1 86 ? -44.676 25.963 5.159 1.00 9.59 107 LYS B CA 1
ATOM 2187 C C . LYS B 1 86 ? -44.204 27.389 5.007 1.00 9.28 107 LYS B C 1
ATOM 2188 O O . LYS B 1 86 ? -43.204 27.799 5.603 1.00 10.17 107 LYS B O 1
ATOM 2194 N N A ARG B 1 87 ? -44.956 28.155 4.222 0.50 10.06 108 ARG B N 1
ATOM 2195 N N B ARG B 1 87 ? -44.955 28.152 4.230 0.50 10.18 108 ARG B N 1
ATOM 2196 C CA A ARG B 1 87 ? -44.665 29.571 4.018 0.50 10.12 108 ARG B CA 1
ATOM 2197 C CA B ARG B 1 87 ? -44.635 29.546 4.005 0.50 10.65 108 ARG B CA 1
ATOM 2198 C C A ARG B 1 87 ? -45.311 30.393 5.124 0.50 10.58 108 ARG B C 1
ATOM 2199 C C B ARG B 1 87 ? -45.324 30.418 5.071 0.50 10.65 108 ARG B C 1
ATOM 2200 O O A ARG B 1 87 ? -46.421 30.105 5.558 0.50 12.14 108 ARG B O 1
ATOM 2201 O O B ARG B 1 87 ? -46.459 30.159 5.457 0.50 12.46 108 ARG B O 1
ATOM 2216 N N . THR B 1 88 ? -44.614 31.431 5.565 1.00 11.69 109 THR B N 1
ATOM 2217 C CA . THR B 1 88 ? -45.109 32.321 6.616 1.00 12.19 109 THR B CA 1
ATOM 2218 C C . THR B 1 88 ? -45.795 33.579 6.068 1.00 15.17 109 THR B C 1
ATOM 2219 O O . THR B 1 88 ? -46.497 34.258 6.793 1.00 17.42 109 THR B O 1
ATOM 2223 N N A LYS B 1 89 ? -45.574 33.855 4.794 0.50 14.82 110 LYS B N 1
ATOM 2224 N N B LYS B 1 89 ? -45.456 33.925 4.829 0.50 14.76 110 LYS B N 1
ATOM 2225 C CA A LYS B 1 89 ? -46.217 34.957 4.111 0.50 18.84 110 LYS B CA 1
ATOM 2226 C CA B LYS B 1 89 ? -46.032 35.062 4.119 0.50 17.05 110 LYS B CA 1
ATOM 2227 C C A LYS B 1 89 ? -45.988 34.732 2.634 0.50 18.77 110 LYS B C 1
ATOM 2228 C C B LYS B 1 89 ? -45.837 34.831 2.632 0.50 17.33 110 LYS B C 1
ATOM 2229 O O A LYS B 1 89 ? -45.341 33.765 2.247 0.50 16.52 110 LYS B O 1
ATOM 2230 O O B LYS B 1 89 ? -45.044 33.979 2.235 0.50 15.00 110 LYS B O 1
ATOM 2241 N N . LYS B 1 90 ? -46.525 35.614 1.804 1.00 20.88 111 LYS B N 1
ATOM 2242 C CA . LYS B 1 90 ? -46.415 35.446 0.361 1.00 19.68 111 LYS B CA 1
ATOM 2243 C C . LYS B 1 90 ? -44.989 35.614 -0.223 1.00 16.47 111 LYS B C 1
ATOM 2244 O O . LYS B 1 90 ? -44.251 36.491 0.170 1.00 19.72 111 LYS B O 1
ATOM 2250 N N . SER B 1 91 ? -44.627 34.756 -1.168 1.00 15.11 112 SER B N 1
ATOM 2251 C CA . SER B 1 91 ? -43.330 34.834 -1.850 1.00 15.97 112 SER B CA 1
ATOM 2252 C C . SER B 1 91 ? -43.268 36.080 -2.728 1.00 18.55 112 SER B C 1
ATOM 2253 O O . SER B 1 91 ? -44.286 36.540 -3.181 1.00 23.29 112 SER B O 1
ATOM 2256 N N . GLN B 1 92 ? -42.058 36.587 -2.950 1.00 20.66 113 GLN B N 1
ATOM 2257 C CA . GLN B 1 92 ? -41.811 37.805 -3.718 1.00 22.44 113 GLN B CA 1
ATOM 2258 C C . GLN B 1 92 ? -40.679 37.681 -4.721 1.00 20.83 113 GLN B C 1
ATOM 2259 O O . GLN B 1 92 ? -39.764 36.895 -4.540 1.00 24.07 113 GLN B O 1
ATOM 2265 N N . HIS B 1 93 ? -40.742 38.501 -5.769 1.00 28.81 114 HIS B N 1
ATOM 2266 C CA . HIS B 1 93 ? -39.716 38.515 -6.804 1.00 30.73 114 HIS B CA 1
ATOM 2267 C C . HIS B 1 93 ? -38.809 39.705 -6.612 1.00 37.32 114 HIS B C 1
ATOM 2268 O O . HIS B 1 93 ? -39.289 40.788 -6.287 1.00 38.54 114 HIS B O 1
ATOM 2275 N N . THR B 1 94 ? -37.504 39.545 -6.812 1.00 39.84 115 THR B N 1
ATOM 2276 C CA . THR B 1 94 ? -36.623 40.725 -6.736 1.00 40.87 115 THR B CA 1
ATOM 2277 C C . THR B 1 94 ? -36.580 41.416 -8.107 1.00 40.18 115 THR B C 1
ATOM 2278 O O . THR B 1 94 ? -37.096 40.900 -9.112 1.00 37.75 115 THR B O 1
ATOM 2282 N N . SER B 1 95 ? -35.939 42.579 -8.151 1.00 39.06 116 SER B N 1
ATOM 2283 C CA . SER B 1 95 ? -35.819 43.322 -9.397 1.00 45.65 116 SER B CA 1
ATOM 2284 C C . SER B 1 95 ? -34.931 42.584 -10.399 1.00 46.86 116 SER B C 1
ATOM 2285 O O . SER B 1 95 ? -34.988 42.869 -11.598 1.00 58.96 116 SER B O 1
ATOM 2288 N N . GLU B 1 96 ? -34.103 41.655 -9.918 1.00 44.09 117 GLU B N 1
ATOM 2289 C CA . GLU B 1 96 ? -33.267 40.853 -10.813 1.00 46.12 117 GLU B CA 1
ATOM 2290 C C . GLU B 1 96 ? -34.051 39.653 -11.347 1.00 42.98 117 GLU B C 1
ATOM 2291 O O . GLU B 1 96 ? -33.540 38.912 -12.183 1.00 40.01 117 GLU B O 1
ATOM 2297 N N . GLY B 1 97 ? -35.259 39.435 -10.820 1.00 42.43 118 GLY B N 1
ATOM 2298 C CA . GLY B 1 97 ? -36.119 38.334 -11.237 1.00 37.77 118 GLY B CA 1
ATOM 2299 C C . GLY B 1 97 ? -36.009 37.119 -10.320 1.00 39.18 118 GLY B C 1
ATOM 2300 O O . GLY B 1 97 ? -36.427 36.027 -10.674 1.00 44.01 118 GLY B O 1
ATOM 2301 N N . THR B 1 98 ? -35.433 37.303 -9.141 1.00 29.80 119 THR B N 1
ATOM 2302 C CA . THR B 1 98 ? -35.278 36.193 -8.220 1.00 25.65 119 THR B CA 1
ATOM 2303 C C . THR B 1 98 ? -36.506 36.009 -7.327 1.00 23.37 119 THR B C 1
ATOM 2304 O O . THR B 1 98 ? -36.982 36.966 -6.707 1.00 25.39 119 THR B O 1
ATOM 2308 N N . TYR B 1 99 ? -37.013 34.791 -7.265 1.00 18.13 120 TYR B N 1
ATOM 2309 C CA . TYR B 1 99 ? -38.199 34.518 -6.440 1.00 16.73 120 TYR B CA 1
ATOM 2310 C C . TYR B 1 99 ? -37.772 34.079 -5.079 1.00 15.41 120 TYR B C 1
ATOM 2311 O O . TYR B 1 99 ? -37.017 33.105 -4.952 1.00 15.80 120 TYR B O 1
ATOM 2320 N N . ILE B 1 100 ? -38.308 34.765 -4.073 1.00 16.14 121 ILE B N 1
ATOM 2321 C CA . ILE B 1 100 ? -37.950 34.528 -2.683 1.00 16.16 121 ILE B CA 1
ATOM 2322 C C . ILE B 1 100 ? -39.133 33.996 -1.888 1.00 15.68 121 ILE B C 1
ATOM 2323 O O . ILE B 1 100 ? -40.204 34.589 -1.893 1.00 15.31 121 ILE B O 1
ATOM 2328 N N . HIS B 1 101 ? -38.929 32.851 -1.241 1.00 13.45 122 HIS B N 1
ATOM 2329 C CA . HIS B 1 101 ? -39.911 32.231 -0.343 1.00 12.59 122 HIS B CA 1
ATOM 2330 C C . HIS B 1 101 ? -39.543 32.549 1.086 1.00 12.57 122 HIS B C 1
ATOM 2331 O O . HIS B 1 101 ? -38.361 32.581 1.415 1.00 14.54 122 HIS B O 1
ATOM 2338 N N . PHE B 1 102 ? -40.557 32.658 1.941 1.00 13.21 123 PHE B N 1
ATOM 2339 C CA . PHE B 1 102 ? -40.395 32.934 3.382 1.00 12.59 123 PHE B CA 1
ATOM 2340 C C . PHE B 1 102 ? -41.038 31.758 4.089 1.00 11.14 123 PHE B C 1
ATOM 2341 O O . PHE B 1 102 ? -42.245 31.603 4.053 1.00 13.09 123 PHE B O 1
ATOM 2349 N N . GLN B 1 103 ? -40.198 30.932 4.709 1.00 11.28 124 GLN B N 1
ATOM 2350 C CA . GLN B 1 103 ? -40.638 29.671 5.277 1.00 11.17 124 GLN B CA 1
ATOM 2351 C C . GLN B 1 103 ? -40.172 29.482 6.711 1.00 10.42 124 GLN B C 1
ATOM 2352 O O . GLN B 1 103 ? -39.438 30.338 7.258 1.00 11.77 124 GLN B O 1
ATOM 2358 N N . ILE B 1 104 ? -40.641 28.413 7.331 1.00 10.27 125 ILE B N 1
ATOM 2359 C CA . ILE B 1 104 ? -40.348 28.137 8.722 1.00 10.32 125 ILE B CA 1
ATOM 2360 C C . ILE B 1 104 ? -40.094 26.658 8.895 1.00 9.70 125 ILE B C 1
ATOM 2361 O O . ILE B 1 104 ? -40.879 25.807 8.465 1.00 10.08 125 ILE B O 1
ATOM 2366 N N . SER B 1 105 ? -38.930 26.355 9.448 1.00 10.72 126 SER B N 1
ATOM 2367 C CA . SER B 1 105 ? -38.548 24.990 9.745 1.00 11.06 126 SER B CA 1
ATOM 2368 C C . SER B 1 105 ? -38.495 24.107 8.480 1.00 10.96 126 SER B C 1
ATOM 2369 O O . SER B 1 105 ? -38.474 24.573 7.365 1.00 10.77 126 SER B O 1
ATOM 2372 N N . GLY B 1 106 ? -38.450 22.800 8.681 1.00 9.97 127 GLY B N 1
ATOM 2373 C CA . GLY B 1 106 ? -38.583 21.872 7.579 1.00 10.87 127 GLY B CA 1
ATOM 2374 C C . GLY B 1 106 ? -37.362 21.614 6.723 1.00 10.76 127 GLY B C 1
ATOM 2375 O O . GLY B 1 106 ? -37.510 21.184 5.593 1.00 11.95 127 GLY B O 1
ATOM 2376 N N . VAL B 1 107 ? -36.170 21.824 7.270 1.00 11.64 128 VAL B N 1
ATOM 2377 C CA . VAL B 1 107 ? -34.894 21.603 6.538 1.00 11.90 128 VAL B CA 1
ATOM 2378 C C . VAL B 1 107 ? -34.215 20.356 7.121 1.00 12.33 128 VAL B C 1
ATOM 2379 O O . VAL B 1 107 ? -33.962 20.267 8.325 1.00 13.62 128 VAL B O 1
ATOM 2383 N N . THR B 1 108 ? -33.907 19.418 6.238 1.00 12.70 129 THR B N 1
ATOM 2384 C CA . THR B 1 108 ? -33.280 18.178 6.621 1.00 13.27 129 THR B CA 1
ATOM 2385 C C . THR B 1 108 ? -32.185 17.790 5.653 1.00 14.32 129 THR B C 1
ATOM 2386 O O . THR B 1 108 ? -31.941 18.454 4.643 1.00 14.65 129 THR B O 1
ATOM 2390 N N . ASN B 1 109 ? -31.466 16.737 6.025 1.00 14.12 130 ASN B N 1
ATOM 2391 C CA . ASN B 1 109 ? -30.441 16.163 5.138 1.00 15.32 130 ASN B CA 1
ATOM 2392 C C . ASN B 1 109 ? -31.127 15.511 3.925 1.00 16.20 130 ASN B C 1
ATOM 2393 O O . ASN B 1 109 ? -32.367 15.458 3.840 1.00 17.20 130 ASN B O 1
ATOM 2398 N N . THR B 1 110 ? -30.336 15.022 2.978 1.00 18.44 131 THR B N 1
ATOM 2399 C CA . THR B 1 110 ? -30.870 14.446 1.726 1.00 20.62 131 THR B CA 1
ATOM 2400 C C . THR B 1 110 ? -30.872 12.921 1.669 1.00 19.98 131 THR B C 1
ATOM 2401 O O . THR B 1 110 ? -31.064 12.321 0.598 1.00 24.05 131 THR B O 1
ATOM 2405 N N . GLU B 1 111 ? -30.658 12.271 2.804 1.00 21.36 132 GLU B N 1
ATOM 2406 C CA . GLU B 1 111 ? -30.531 10.807 2.825 1.00 22.33 132 GLU B CA 1
ATOM 2407 C C . GLU B 1 111 ? -31.856 10.097 2.566 1.00 23.16 132 GLU B C 1
ATOM 2408 O O . GLU B 1 111 ? -32.900 10.555 3.044 1.00 21.19 132 GLU B O 1
ATOM 2414 N N . LYS B 1 112 ? -31.808 8.995 1.814 1.00 26.08 133 L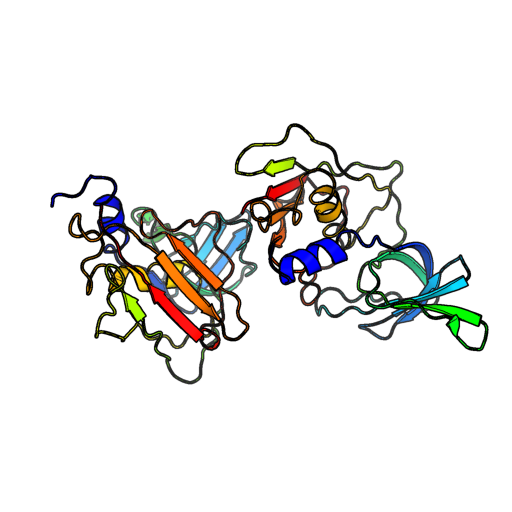YS B N 1
ATOM 2415 C CA . LYS B 1 112 ? -33.010 8.225 1.463 1.00 24.18 133 LYS B CA 1
ATOM 2416 C C . LYS B 1 112 ? -33.057 6.784 1.965 1.00 26.68 133 LYS B C 1
ATOM 2417 O O . LYS B 1 112 ? -32.034 6.128 2.165 1.00 29.81 133 LYS B O 1
ATOM 2423 N N . LEU B 1 113 ? -34.285 6.291 2.110 1.00 24.97 134 LEU B N 1
ATOM 2424 C CA . LEU B 1 113 ? -34.576 4.914 2.454 1.00 31.19 134 LEU B CA 1
ATOM 2425 C C . LEU B 1 113 ? -34.564 4.175 1.109 1.00 37.98 134 LEU B C 1
ATOM 2426 O O . LEU B 1 113 ? -34.664 4.817 0.059 1.00 34.43 134 LEU B O 1
ATOM 2431 N N . PRO B 1 114 ? -34.482 2.832 1.120 1.00 41.71 135 PRO B N 1
ATOM 2432 C CA . PRO B 1 114 ? -34.472 2.100 -0.169 1.00 42.82 135 PRO B CA 1
ATOM 2433 C C . PRO B 1 114 ? -35.754 2.291 -1.025 1.00 41.16 135 PRO B C 1
ATOM 2434 O O . PRO B 1 114 ? -35.677 2.433 -2.265 1.00 41.46 135 PRO B O 1
ATOM 2438 N N . THR B 1 115 ? -36.906 2.303 -0.350 1.00 33.00 136 THR B N 1
ATOM 2439 C CA . THR B 1 115 ? -38.212 2.425 -0.993 1.00 29.13 136 THR B CA 1
ATOM 2440 C C . THR B 1 115 ? -39.080 3.311 -0.104 1.00 24.97 136 THR B C 1
ATOM 2441 O O . THR B 1 115 ? -38.747 3.504 1.050 1.00 25.56 136 THR B O 1
ATOM 2445 N N . PRO B 1 116 ? -40.178 3.890 -0.640 1.00 22.32 137 PRO B N 1
ATOM 2446 C CA . PRO B 1 116 ? -40.987 4.677 0.258 1.00 22.26 137 PRO B CA 1
ATOM 2447 C C . PRO B 1 116 ? -41.652 3.814 1.356 1.00 22.82 137 PRO B C 1
ATOM 2448 O O . PRO B 1 116 ? -41.830 2.589 1.216 1.00 25.80 137 PRO B O 1
ATOM 2452 N N . ILE B 1 117 ? -41.943 4.481 2.466 1.00 24.36 138 ILE B N 1
ATOM 2453 C CA . ILE B 1 117 ? -42.685 3.882 3.546 1.00 23.12 138 ILE B CA 1
ATOM 2454 C C . ILE B 1 117 ? -43.915 4.720 3.765 1.00 21.45 138 ILE B C 1
ATOM 2455 O O . ILE B 1 117 ? -43.950 5.912 3.476 1.00 23.15 138 ILE B O 1
ATOM 2460 N N . GLU B 1 118 ? -44.945 4.076 4.273 1.00 21.74 139 GLU B N 1
ATOM 2461 C CA . GLU B 1 118 ? -46.183 4.743 4.621 1.00 22.62 139 GLU B CA 1
ATOM 2462 C C . GLU B 1 118 ? -46.151 4.978 6.121 1.00 21.55 139 GLU B C 1
ATOM 2463 O O . GLU B 1 118 ? -45.646 4.139 6.898 1.00 26.67 139 GLU B O 1
ATOM 2469 N N . LEU B 1 119 ? -46.727 6.095 6.542 1.00 21.77 140 LEU B N 1
ATOM 2470 C CA . LEU B 1 119 ? -46.878 6.440 7.955 1.00 22.74 140 LEU B CA 1
ATOM 2471 C C . LEU B 1 119 ? -48.383 6.424 8.211 1.00 22.44 140 LEU B C 1
ATOM 2472 O O . LEU B 1 119 ? -49.038 7.466 8.135 1.00 25.79 140 LEU B O 1
ATOM 2477 N N . PRO B 1 120 ? -48.954 5.261 8.476 1.00 23.66 141 PRO B N 1
ATOM 2478 C CA . PRO B 1 120 ? -50.396 5.144 8.693 1.00 23.38 141 PRO B CA 1
ATOM 2479 C C . PRO B 1 120 ? -50.825 5.887 9.927 1.00 25.69 141 PRO B C 1
ATOM 2480 O O . PRO B 1 120 ? -50.107 5.870 10.941 1.00 24.68 141 PRO B O 1
ATOM 2484 N N . LEU B 1 121 ? -51.967 6.571 9.810 1.00 21.55 142 LEU B N 1
ATOM 2485 C CA . LEU B 1 121 ? -52.529 7.291 10.905 1.00 23.87 142 LEU B CA 1
ATOM 2486 C C . LEU B 1 121 ? -53.644 6.482 11.503 1.00 27.83 142 LEU B C 1
ATOM 2487 O O . LEU B 1 121 ? -54.594 6.125 10.805 1.00 32.03 142 LEU B O 1
ATOM 2492 N N . LYS B 1 122 ? -53.509 6.184 12.790 1.00 24.69 143 LYS B N 1
ATOM 2493 C CA . LYS B 1 122 ? -54.538 5.531 13.538 1.00 25.90 143 LYS B CA 1
ATOM 2494 C C . LYS B 1 122 ?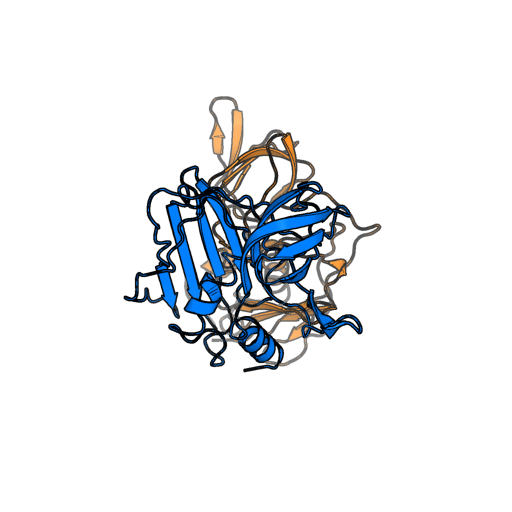 -55.265 6.700 14.209 1.00 22.89 143 LYS B C 1
ATOM 2495 O O . LYS B 1 122 ? -54.706 7.414 15.059 1.00 26.83 143 LYS B O 1
ATOM 2501 N N . VAL B 1 123 ? -56.510 6.900 13.793 1.00 22.14 144 VAL B N 1
ATOM 2502 C CA . VAL B 1 123 ? -57.316 7.999 14.243 1.00 21.41 144 VAL B CA 1
ATOM 2503 C C . VAL B 1 123 ? -58.542 7.592 15.019 1.00 23.80 144 VAL B C 1
ATOM 2504 O O . VAL B 1 123 ? -59.246 6.676 14.614 1.00 25.85 144 VAL B O 1
ATOM 2508 N N . LYS B 1 124 ? -58.771 8.299 16.120 1.00 22.67 145 LYS B N 1
ATOM 2509 C CA . LYS B 1 124 ? -59.957 8.136 16.928 1.00 24.15 145 LYS B CA 1
ATOM 2510 C C . LYS B 1 124 ? -60.685 9.466 16.882 1.00 20.58 145 LYS B C 1
ATOM 2511 O O . LYS B 1 124 ? -60.059 10.540 16.855 1.00 21.11 145 LYS B O 1
ATOM 2517 N N . VAL B 1 125 ? -61.996 9.415 16.803 1.00 22.92 146 VAL B N 1
ATOM 2518 C CA . VAL B 1 125 ? -62.787 10.634 16.841 1.00 24.20 146 VAL B CA 1
ATOM 2519 C C . VAL B 1 125 ? -63.650 10.379 18.092 1.00 21.23 146 VAL B C 1
ATOM 2520 O O . VAL B 1 125 ? -64.399 9.390 18.158 1.00 24.78 146 VAL B O 1
ATOM 2524 N N . HIS B 1 126 ? -63.508 11.196 19.109 1.00 21.87 147 HIS B N 1
ATOM 2525 C CA . HIS B 1 126 ? -64.221 10.963 20.361 1.00 22.13 147 HIS B CA 1
ATOM 2526 C C . HIS B 1 126 ? -63.969 9.597 20.969 1.00 23.01 147 HIS B C 1
ATOM 2527 O O . HIS B 1 126 ? -64.834 9.065 21.606 1.00 24.91 147 HIS B O 1
ATOM 2534 N N . GLY B 1 127 ? -62.771 9.095 20.847 1.00 21.36 148 GLY B N 1
ATOM 2535 C CA . GLY B 1 127 ? -62.408 7.798 21.400 1.00 21.28 148 GLY B CA 1
ATOM 2536 C C . GLY B 1 127 ? -62.816 6.587 20.571 1.00 24.25 148 GLY B C 1
ATOM 2537 O O . GLY B 1 127 ? -62.499 5.460 20.964 1.00 24.74 148 GLY B O 1
ATOM 2538 N N . LYS B 1 128 ? -63.501 6.835 19.446 1.00 23.93 149 LYS B N 1
ATOM 2539 C CA . LYS B 1 128 ? -63.991 5.813 18.527 1.00 26.45 149 LYS B CA 1
ATOM 2540 C C . LYS B 1 128 ? -63.003 5.668 17.381 1.00 28.03 149 LYS B C 1
ATOM 2541 O O . LYS B 1 128 ? -62.752 6.623 16.624 1.00 27.75 149 LYS B O 1
ATOM 2547 N N . ASP B 1 129 ? -62.440 4.471 17.256 1.00 27.56 150 ASP B N 1
ATOM 2548 C CA . ASP B 1 129 ? -61.490 4.201 16.192 1.00 29.32 150 ASP B CA 1
ATOM 2549 C C . ASP B 1 129 ? -62.130 4.346 14.806 1.00 27.68 150 ASP B C 1
ATOM 2550 O O . ASP B 1 129 ? -63.203 3.813 14.554 1.00 31.39 150 ASP B O 1
ATOM 2555 N N . SER B 1 130 ? -61.465 5.080 13.917 1.00 27.73 151 SER B N 1
ATOM 2556 C CA . SER B 1 130 ? -61.916 5.227 12.531 1.00 25.96 151 SER B CA 1
ATOM 2557 C C . SER B 1 130 ? -61.406 4.013 11.768 1.00 27.39 151 SER B C 1
ATOM 2558 O O . SER B 1 130 ? -60.295 3.552 12.050 1.00 31.17 151 SER B O 1
ATOM 2561 N N . PRO B 1 131 ? -62.180 3.516 10.772 1.00 30.74 152 PRO B N 1
ATOM 2562 C CA . PRO B 1 131 ? -61.691 2.394 9.998 1.00 34.51 152 PRO B CA 1
ATOM 2563 C C . PRO B 1 131 ? -60.650 2.799 8.960 1.00 35.55 152 PRO B C 1
ATOM 2564 O O . PRO B 1 131 ? -60.019 1.928 8.383 1.00 43.80 152 PRO B O 1
ATOM 2568 N N . LEU B 1 132 ? -60.487 4.101 8.717 1.00 33.24 153 LEU B N 1
ATOM 2569 C CA . LEU B 1 132 ? -59.514 4.573 7.746 1.00 40.14 153 LEU B CA 1
ATOM 2570 C C . LEU B 1 132 ? -58.168 4.593 8.438 1.00 40.58 153 LEU B C 1
ATOM 2571 O O . LEU B 1 132 ? -57.969 5.385 9.359 1.00 51.03 153 LEU B O 1
ATOM 2576 N N . LYS B 1 133 ? -57.250 3.727 8.012 1.00 41.61 154 LYS B N 1
ATOM 2577 C CA . LYS B 1 133 ? -55.945 3.637 8.673 1.00 48.49 154 LYS B CA 1
ATOM 2578 C C . LYS B 1 133 ? -54.724 3.956 7.800 1.00 49.61 154 LYS B C 1
ATOM 2579 O O . LYS B 1 133 ? -53.603 3.650 8.202 1.00 55.72 154 LYS B O 1
ATOM 2582 N N . TYR B 1 134 ? -54.918 4.600 6.647 1.00 29.46 155 TYR B N 1
ATOM 2583 C CA . TYR B 1 134 ? -53.797 4.920 5.770 1.00 26.75 155 TYR B CA 1
ATOM 2584 C C . TYR B 1 134 ? -53.083 6.202 6.166 1.00 23.87 155 TYR B C 1
ATOM 2585 O O . TYR B 1 134 ? -53.506 6.915 7.071 1.00 24.33 155 TYR B O 1
ATOM 2594 N N . GLY B 1 135 ? -51.969 6.470 5.510 1.00 22.62 156 GLY B N 1
ATOM 2595 C CA . GLY B 1 135 ? -51.221 7.682 5.760 1.00 23.05 156 GLY B CA 1
ATOM 2596 C C . GLY B 1 135 ? -50.344 8.030 4.573 1.00 24.40 156 GLY B C 1
ATOM 2597 O O . GLY B 1 135 ? -50.277 7.308 3.566 1.00 23.65 156 GLY B O 1
ATOM 2598 N N . PRO B 1 136 ? -49.623 9.135 4.694 1.00 20.63 157 PRO B N 1
ATOM 2599 C CA . PRO B 1 136 ? -48.742 9.633 3.663 1.00 20.50 157 PRO B CA 1
ATOM 2600 C C . PRO B 1 136 ? -47.504 8.774 3.515 1.00 20.35 157 PRO B C 1
ATOM 2601 O O . PRO B 1 136 ? -47.113 8.050 4.444 1.00 21.10 157 PRO B O 1
ATOM 2605 N N . LYS B 1 137 ? -46.910 8.865 2.330 1.00 19.10 158 LYS B N 1
ATOM 2606 C CA . LYS B 1 137 ? -45.769 8.042 1.946 1.00 17.90 158 LYS B CA 1
ATOM 2607 C C . LYS B 1 137 ? -44.525 8.876 1.706 1.00 17.91 158 LYS B C 1
ATOM 2608 O O . LYS B 1 137 ? -44.634 9.904 1.043 1.00 18.14 158 LYS B O 1
ATOM 2614 N N . PHE B 1 138 ? -43.362 8.433 2.216 1.00 16.72 159 PHE B N 1
ATOM 2615 C CA . PHE B 1 138 ? -42.099 9.168 2.073 1.00 16.56 159 PHE B CA 1
ATOM 2616 C C . PHE B 1 138 ? -40.927 8.216 1.866 1.00 17.49 159 PHE B C 1
ATOM 2617 O O . PHE B 1 138 ? -40.902 7.114 2.407 1.00 20.70 159 PHE B O 1
ATOM 2625 N N . ASP B 1 139 ? -39.914 8.679 1.144 1.00 17.36 160 ASP B N 1
ATOM 2626 C CA . ASP B 1 139 ? -38.684 7.883 0.971 1.00 19.09 160 ASP B CA 1
ATOM 2627 C C . ASP B 1 139 ? -37.445 8.571 1.555 1.00 19.85 160 ASP B C 1
ATOM 2628 O O . ASP B 1 139 ? -36.332 8.122 1.350 1.00 23.17 160 ASP B O 1
ATOM 2633 N N . LYS B 1 140 ? -37.653 9.644 2.315 1.00 17.95 161 LYS B N 1
ATOM 2634 C CA . LYS B 1 140 ? -36.567 10.321 3.030 1.00 18.95 161 LYS B CA 1
ATOM 2635 C C . LYS B 1 140 ? -36.322 9.637 4.353 1.00 18.18 161 LYS B C 1
ATOM 2636 O O . LYS B 1 140 ? -37.262 9.178 5.012 1.00 19.19 161 LYS B O 1
ATOM 2642 N N . LYS B 1 141 ? -35.064 9.604 4.773 1.00 18.80 162 LYS B N 1
ATOM 2643 C CA . LYS B 1 141 ? -34.711 9.029 6.061 1.00 20.46 162 LYS B CA 1
ATOM 2644 C C . LYS B 1 141 ? -35.233 9.873 7.226 1.00 18.36 162 LYS B C 1
ATOM 2645 O O . LYS B 1 141 ? -35.732 9.314 8.223 1.00 22.96 162 LYS B O 1
ATOM 2651 N N . GLN B 1 142 ? -35.114 11.196 7.114 1.00 17.50 163 GLN B N 1
ATOM 2652 C CA . GLN B 1 142 ? -35.480 12.054 8.194 1.00 17.21 163 GLN B CA 1
ATOM 2653 C C . GLN B 1 142 ? -36.490 13.120 7.734 1.00 15.14 163 GLN B C 1
ATOM 2654 O O . GLN B 1 142 ? -36.483 13.592 6.588 1.00 17.48 163 GLN B O 1
ATOM 2660 N N . LEU B 1 143 ? -37.404 13.425 8.644 1.00 14.28 164 LEU B N 1
ATOM 2661 C CA . LEU B 1 143 ? -38.396 14.481 8.491 1.00 12.27 164 LEU B CA 1
ATOM 2662 C C . LEU B 1 143 ? -38.449 15.274 9.777 1.00 11.93 164 LEU B C 1
ATOM 2663 O O . LEU B 1 143 ? -38.333 14.741 10.883 1.00 13.57 164 LEU B O 1
ATOM 2668 N N . ALA B 1 144 ? -38.628 16.575 9.613 1.00 11.53 165 ALA B N 1
ATOM 2669 C CA . ALA B 1 144 ? -38.847 17.486 10.718 1.00 11.27 165 ALA B CA 1
ATOM 2670 C C . ALA B 1 144 ? -40.191 17.143 11.375 1.00 11.04 165 ALA B C 1
ATOM 2671 O O . ALA B 1 144 ? -41.155 16.751 10.696 1.00 10.56 165 ALA B O 1
ATOM 2673 N N . ILE B 1 145 ? -40.249 17.346 12.688 1.00 11.51 166 ILE B N 1
ATOM 2674 C CA . ILE B 1 145 ? -41.499 17.146 13.408 1.00 11.37 166 ILE B CA 1
ATOM 2675 C C . ILE B 1 145 ? -42.588 18.048 12.832 1.00 9.31 166 ILE B C 1
ATOM 2676 O O . ILE B 1 145 ? -43.739 17.627 12.718 1.00 9.65 166 ILE B O 1
ATOM 2681 N N . SER B 1 146 ? -42.244 19.278 12.474 1.00 9.52 167 SER B N 1
ATOM 2682 C CA . SER B 1 146 ? -43.219 20.184 11.895 1.00 9.14 167 SER B CA 1
ATOM 2683 C C . SER B 1 146 ? -43.784 19.683 10.564 1.00 8.46 167 SER B C 1
ATOM 2684 O O . SER B 1 146 ? -44.946 19.907 10.249 1.00 8.71 167 SER B O 1
ATOM 2687 N N . THR B 1 147 ? -42.977 18.961 9.772 1.00 9.53 168 THR B N 1
ATOM 2688 C CA . THR B 1 147 ? -43.456 18.383 8.516 1.00 9.36 168 THR B CA 1
ATOM 2689 C C . THR B 1 147 ? -44.452 17.264 8.835 1.00 8.49 168 THR B C 1
ATOM 2690 O O . THR B 1 147 ? -45.510 17.155 8.222 1.00 9.00 168 THR B O 1
ATOM 2694 N N . LEU B 1 148 ? -44.107 16.415 9.788 1.00 9.78 169 LEU B N 1
ATOM 2695 C CA . LEU B 1 148 ? -45.007 15.388 10.234 1.00 9.66 169 LEU B CA 1
ATOM 2696 C C . LEU B 1 148 ? -46.324 15.992 10.753 1.00 8.77 169 LEU B C 1
ATOM 2697 O O . LEU B 1 148 ? -47.399 15.514 10.407 1.00 9.48 169 LEU B O 1
ATOM 2702 N N . ASP B 1 149 ? -46.223 17.081 11.512 1.00 8.44 170 ASP B N 1
ATOM 2703 C CA . ASP B 1 149 ? -47.433 17.741 11.988 1.00 7.71 170 ASP B CA 1
ATOM 2704 C C . ASP B 1 149 ? -48.345 18.184 10.834 1.00 7.81 170 ASP B C 1
ATOM 2705 O O . ASP B 1 149 ? -49.533 17.893 10.841 1.00 7.94 170 ASP B O 1
ATOM 2710 N N A PHE B 1 150 ? -47.810 18.865 9.814 0.50 7.14 171 PHE B N 1
ATOM 2711 N N B PHE B 1 150 ? -47.767 18.850 9.838 0.50 7.86 171 PHE B N 1
ATOM 2712 C CA A PHE B 1 150 ? -48.710 19.348 8.764 0.50 7.15 171 PHE B CA 1
ATOM 2713 C CA B PHE B 1 150 ? -48.560 19.334 8.734 0.50 8.89 171 PHE B CA 1
ATOM 2714 C C A PHE B 1 150 ? -49.212 18.222 7.854 0.50 8.07 171 PHE B C 1
ATOM 2715 C C B PHE B 1 150 ? -49.217 18.187 7.983 0.50 8.40 171 PHE B C 1
ATOM 2716 O O A PHE B 1 150 ? -50.318 18.304 7.314 0.50 8.96 171 PHE B O 1
ATOM 2717 O O B PHE B 1 150 ? -50.416 18.203 7.709 0.50 8.74 171 PHE B O 1
ATOM 2732 N N . GLU B 1 151 ? -48.433 17.159 7.707 1.00 8.65 172 GLU B N 1
ATOM 2733 C CA . GLU B 1 151 ? -48.906 16.002 6.962 1.00 10.34 172 GLU B CA 1
ATOM 2734 C C . GLU B 1 151 ? -50.038 15.298 7.718 1.00 10.23 172 GLU B C 1
ATOM 2735 O O . GLU B 1 151 ? -51.071 14.903 7.125 1.00 10.99 172 GLU B O 1
ATOM 2741 N N . ILE B 1 152 ? -49.844 15.107 9.025 1.00 9.75 173 ILE B N 1
ATOM 2742 C CA . ILE B 1 152 ? -50.886 14.508 9.840 1.00 10.10 173 ILE B CA 1
ATOM 2743 C C . ILE B 1 152 ? -52.168 15.328 9.827 1.00 10.09 173 ILE B C 1
ATOM 2744 O O . ILE B 1 152 ? -53.248 14.873 9.513 1.00 10.46 173 ILE B O 1
ATOM 2749 N N . ARG B 1 153 ? -52.035 16.625 10.116 1.00 9.42 174 ARG B N 1
ATOM 2750 C CA . ARG B 1 153 ? -53.213 17.473 10.218 1.00 9.40 174 ARG B CA 1
ATOM 2751 C C . ARG B 1 153 ? -53.910 17.663 8.894 1.00 9.85 174 ARG B C 1
ATOM 2752 O O . ARG B 1 153 ? -55.119 17.813 8.843 1.00 11.67 174 ARG B O 1
ATOM 2760 N N . HIS B 1 154 ? -53.155 17.743 7.819 1.00 10.49 175 HIS B N 1
ATOM 2761 C CA . HIS B 1 154 ? -53.766 17.856 6.509 1.00 12.44 175 HIS B CA 1
ATOM 2762 C C . HIS B 1 154 ? -54.714 16.664 6.264 1.00 11.89 175 HIS B C 1
ATOM 2763 O O . HIS B 1 154 ? -55.846 16.831 5.806 1.00 12.98 175 HIS B O 1
ATOM 2770 N N . GLN B 1 155 ? -54.259 15.459 6.590 1.00 11.08 176 GLN B N 1
ATOM 2771 C CA . GLN B 1 155 ? -55.112 14.295 6.464 1.00 11.99 176 GLN B CA 1
ATOM 2772 C C . GLN B 1 155 ? -56.312 14.363 7.398 1.00 11.00 176 GLN B C 1
ATOM 2773 O O . GLN B 1 155 ? -57.424 14.044 7.005 1.00 12.54 176 GLN B O 1
ATOM 2779 N N . LEU B 1 156 ? -56.094 14.828 8.632 1.00 10.11 177 LEU B N 1
ATOM 2780 C CA . LEU B 1 156 ? -57.197 14.961 9.564 1.00 9.98 177 LEU B CA 1
ATOM 2781 C C . LEU B 1 156 ? -58.262 15.929 9.093 1.00 10.82 177 LEU B C 1
ATOM 2782 O O . LEU B 1 156 ? -59.456 15.705 9.272 1.00 12.28 177 LEU B O 1
ATOM 2787 N N A THR B 1 157 ? -57.827 17.051 8.504 0.50 10.14 178 THR B N 1
ATOM 2788 N N B THR B 1 157 ? -57.812 17.028 8.501 0.50 10.68 178 THR B N 1
ATOM 2789 C CA A THR B 1 157 ? -58.788 18.039 7.992 0.50 10.87 178 THR B CA 1
ATOM 2790 C CA B THR B 1 157 ? -58.724 18.043 8.006 0.50 12.05 178 THR B CA 1
ATOM 2791 C C A THR B 1 157 ? -59.544 17.492 6.784 0.50 11.96 178 THR B C 1
ATOM 2792 C C B THR B 1 157 ? -59.499 17.585 6.760 0.50 12.80 178 THR B C 1
ATOM 2793 O O A THR B 1 157 ? -60.768 17.481 6.761 0.50 13.02 178 THR B O 1
ATOM 2794 O O B THR B 1 157 ? -60.696 17.786 6.658 0.50 14.77 178 THR B O 1
ATOM 2801 N N . GLN B 1 158 ? -58.806 16.930 5.835 1.00 12.14 179 GLN B N 1
ATOM 2802 C CA . GLN B 1 158 ? -59.402 16.489 4.594 1.00 14.70 179 GLN B CA 1
ATOM 2803 C C . GLN B 1 158 ? -60.301 15.282 4.745 1.00 15.02 179 GLN B C 1
ATOM 2804 O O . GLN B 1 158 ? -61.420 15.277 4.196 1.00 18.65 179 GLN B O 1
ATOM 2810 N N . ILE B 1 159 ? -59.827 14.268 5.475 1.00 15.71 180 ILE B N 1
ATOM 2811 C CA . ILE B 1 159 ? -60.527 12.982 5.591 1.00 18.65 180 ILE B CA 1
ATOM 2812 C C . ILE B 1 159 ? -61.434 12.884 6.801 1.00 18.97 180 ILE B C 1
ATOM 2813 O O . ILE B 1 159 ? -62.468 12.232 6.732 1.00 24.73 180 ILE B O 1
ATOM 2818 N N . HIS B 1 160 ? -61.042 13.494 7.925 1.00 15.60 181 HIS B N 1
ATOM 2819 C CA . HIS B 1 160 ? -61.789 13.370 9.179 1.00 17.20 181 HIS B CA 1
ATOM 2820 C C . HIS B 1 160 ? -62.551 14.613 9.587 1.00 14.91 181 HIS B C 1
ATOM 2821 O O . HIS B 1 160 ? -63.201 14.619 10.620 1.00 20.15 181 HIS B O 1
ATOM 2828 N N . GLY B 1 161 ? -62.490 15.682 8.798 1.00 14.95 182 GLY B N 1
ATOM 2829 C CA . GLY B 1 161 ? -63.271 16.878 9.072 1.00 14.88 182 GLY B CA 1
ATOM 2830 C C . GLY B 1 161 ? -62.711 17.792 10.156 1.00 11.66 182 GLY B C 1
ATOM 2831 O O . GLY B 1 161 ? -63.431 18.656 10.663 1.00 13.55 182 GLY B O 1
ATOM 2832 N N . LEU B 1 162 ? -61.448 17.614 10.542 1.00 11.03 183 LEU B N 1
ATOM 2833 C CA . LEU B 1 162 ? -60.870 18.449 11.570 1.00 10.74 183 LEU B CA 1
ATOM 2834 C C . LEU B 1 162 ? -60.930 19.917 11.159 1.00 10.46 183 LEU B C 1
ATOM 2835 O O . LEU B 1 162 ? -60.579 20.295 10.038 1.00 11.39 183 LEU B O 1
ATOM 2840 N N . TYR B 1 163 ? -61.399 20.743 12.079 1.00 10.74 184 TYR B N 1
ATOM 2841 C CA . TYR B 1 163 ? -61.561 22.178 11.934 1.00 11.02 184 TYR B CA 1
ATOM 2842 C C . TYR B 1 163 ? -62.720 22.627 11.043 1.00 11.20 184 TYR B C 1
ATOM 2843 O O . TYR B 1 163 ? -62.922 23.821 10.884 1.00 13.20 184 TYR B O 1
ATOM 2852 N N . ARG B 1 164 ? -63.468 21.671 10.480 1.00 11.05 185 ARG B N 1
ATOM 2853 C CA . ARG B 1 164 ? -64.556 21.963 9.574 1.00 12.67 185 ARG B CA 1
ATOM 2854 C C . ARG B 1 164 ? -65.928 22.056 10.228 1.00 13.79 185 ARG B C 1
ATOM 2855 O O . ARG B 1 164 ? -66.898 22.419 9.581 1.00 15.62 185 ARG B O 1
ATOM 2863 N N . SER B 1 165 ? -66.013 21.727 11.512 1.00 15.00 186 SER B N 1
ATOM 2864 C CA . SER B 1 165 ? -67.256 21.849 12.282 1.00 17.61 186 SER B CA 1
ATOM 2865 C C . SER B 1 165 ? -66.881 21.878 13.756 1.00 16.68 186 SER B C 1
ATOM 2866 O O . SER B 1 165 ? -65.801 21.421 14.135 1.00 16.83 186 SER B O 1
ATOM 2869 N N A SER B 1 166 ? -67.783 22.393 14.576 0.50 19.40 187 SER B N 1
ATOM 2870 N N B SER B 1 166 ? -67.780 22.405 14.582 0.50 19.93 187 SER B N 1
ATOM 2871 C CA A SER B 1 166 ? -67.521 22.518 15.993 0.50 19.19 187 SER B CA 1
ATOM 2872 C CA B SER B 1 166 ? -67.537 22.519 16.015 0.50 20.29 187 SER B CA 1
ATOM 2873 C C A SER B 1 166 ? -67.366 21.204 16.752 0.50 17.69 187 SER B C 1
ATOM 2874 C C B SER B 1 166 ? -67.399 21.200 16.774 0.50 18.03 187 SER B C 1
ATOM 2875 O O A SER B 1 166 ? -66.837 21.200 17.854 0.50 19.78 187 SER B O 1
ATOM 2876 O O B SER B 1 166 ? -66.947 21.189 17.913 0.50 18.41 187 SER B O 1
ATOM 2881 N N . ASP B 1 167 ? -67.765 20.083 16.164 1.00 19.60 188 ASP B N 1
ATOM 2882 C CA . ASP B 1 167 ? -67.606 18.782 16.843 1.00 17.93 188 ASP B CA 1
ATOM 2883 C C . ASP B 1 167 ? -66.207 18.187 16.638 1.00 18.49 188 ASP B C 1
ATOM 2884 O O . ASP B 1 167 ? -65.907 17.108 17.194 1.00 18.88 188 ASP B O 1
ATOM 2889 N N . LYS B 1 168 ? -65.396 18.834 15.811 1.00 16.60 189 LYS B N 1
ATOM 2890 C CA . LYS B 1 168 ? -64.045 18.387 15.492 1.00 15.17 189 LYS B CA 1
ATOM 2891 C C . LYS B 1 168 ? -63.097 19.593 15.464 1.00 13.83 189 LYS B C 1
ATOM 2892 O O . LYS B 1 168 ? -62.685 20.097 14.404 1.00 15.83 189 LYS B O 1
ATOM 2898 N N . THR B 1 169 ? -62.599 19.940 16.634 1.00 16.13 190 THR B N 1
ATOM 2899 C CA . THR B 1 169 ? -61.755 21.104 16.768 1.00 15.16 190 THR B CA 1
ATOM 2900 C C . THR B 1 169 ? -60.476 20.966 17.574 1.00 16.80 190 THR B C 1
ATOM 2901 O O . THR B 1 169 ? -59.636 21.871 17.555 1.00 19.63 190 THR B O 1
ATOM 2905 N N . GLY B 1 170 ? -60.336 19.874 18.303 1.00 15.17 191 GLY B N 1
ATOM 2906 C CA . GLY B 1 170 ? -59.175 19.706 19.148 1.00 15.61 191 GLY B CA 1
ATOM 2907 C C . GLY B 1 170 ? -58.807 18.265 19.296 1.00 13.55 191 GLY B C 1
ATOM 2908 O O . GLY B 1 170 ? -59.284 17.411 18.541 1.00 13.37 191 GLY B O 1
ATOM 2909 N N . GLY B 1 171 ? -57.910 18.014 20.251 1.00 13.68 192 GLY B N 1
ATOM 2910 C CA . GLY B 1 171 ? -57.352 16.700 20.479 1.00 13.34 192 GLY B CA 1
ATOM 2911 C C . GLY B 1 171 ? -55.843 16.757 20.368 1.00 10.63 192 GLY B C 1
ATOM 2912 O O . GLY B 1 171 ? -55.217 17.756 20.711 1.00 11.53 192 GLY B O 1
ATOM 2913 N N . TYR B 1 172 ? -55.250 15.678 19.892 1.00 11.81 193 TYR B N 1
ATOM 2914 C CA . TYR B 1 172 ? -53.815 15.614 19.787 1.00 12.17 193 TYR B CA 1
ATOM 2915 C C . TYR B 1 172 ? -53.397 14.573 18.788 1.00 12.46 193 TYR B C 1
ATOM 2916 O O . TYR B 1 172 ? -54.202 13.724 18.362 1.00 13.29 193 TYR B O 1
ATOM 2925 N N . TRP B 1 173 ? -52.140 14.693 18.352 1.00 12.53 194 TRP B N 1
ATOM 2926 C CA . TRP B 1 173 ? -51.512 13.583 17.650 1.00 14.16 194 TRP B CA 1
ATOM 2927 C C . TRP B 1 173 ? -50.330 13.149 18.514 1.00 15.18 194 TRP B C 1
ATOM 2928 O O . TRP B 1 173 ? -49.753 13.956 19.250 1.00 14.59 194 TRP B O 1
ATOM 2939 N N . LYS B 1 174 ? -49.964 11.867 18.397 1.00 17.03 195 LYS B N 1
ATOM 2940 C CA . LYS B 1 174 ? -48.828 11.342 19.142 1.00 16.32 195 LYS B CA 1
ATOM 2941 C C . LYS B 1 174 ? -48.053 10.326 18.309 1.00 18.27 195 LYS B C 1
ATOM 2942 O O . LYS B 1 174 ? -48.651 9.376 17.761 1.00 20.14 195 LYS B O 1
ATOM 2948 N N . ILE B 1 175 ? -46.743 10.565 18.182 1.00 17.21 196 ILE B N 1
ATOM 2949 C CA . ILE B 1 175 ? -45.836 9.668 17.498 1.00 18.49 196 ILE B CA 1
ATOM 2950 C C . ILE B 1 175 ? -45.070 8.922 18.576 1.00 22.09 196 ILE B C 1
ATOM 2951 O O . ILE B 1 175 ? -44.530 9.512 19.517 1.00 22.02 196 ILE B O 1
ATOM 2956 N N . THR B 1 176 ? -45.062 7.606 18.439 1.00 21.71 197 THR B N 1
ATOM 2957 C CA . THR B 1 176 ? -44.313 6.739 19.313 1.00 23.08 197 THR B CA 1
ATOM 2958 C C . THR B 1 176 ? -43.219 6.053 18.478 1.00 22.60 197 THR B C 1
ATOM 2959 O O . THR B 1 176 ? -43.501 5.438 17.428 1.00 27.06 197 THR B O 1
ATOM 2963 N N . MET B 1 177 ? -41.980 6.196 18.932 1.00 24.95 198 MET B N 1
ATOM 2964 C CA . MET B 1 177 ? -40.819 5.590 18.269 1.00 25.85 198 MET B CA 1
ATOM 2965 C C . MET B 1 177 ? -40.575 4.177 18.770 1.00 27.94 198 MET B C 1
ATOM 2966 O O . MET B 1 177 ? -41.091 3.779 19.818 1.00 33.41 198 MET B O 1
ATOM 2971 N N . ASN B 1 178 ? -39.761 3.440 18.016 1.00 33.66 199 ASN B N 1
ATOM 2972 C CA . ASN B 1 178 ? -39.396 2.085 18.399 1.00 32.03 199 ASN B CA 1
ATOM 2973 C C . ASN B 1 178 ? -38.710 2.046 19.764 1.00 33.19 199 ASN B C 1
ATOM 2974 O O . ASN B 1 178 ? -38.885 1.080 20.512 1.00 45.85 199 ASN B O 1
ATOM 2979 N N . ASP B 1 179 ? -37.922 3.073 20.084 1.00 33.62 200 ASP B N 1
ATOM 2980 C CA . ASP B 1 179 ? -37.204 3.144 21.375 1.00 35.76 200 ASP B CA 1
ATOM 2981 C C . ASP B 1 179 ? -38.069 3.633 22.550 1.00 39.39 200 ASP B C 1
ATOM 2982 O O . ASP B 1 179 ? -37.573 3.847 23.660 1.00 46.10 200 ASP B O 1
ATOM 2987 N N . GLY B 1 180 ? -39.354 3.843 22.289 1.00 34.70 201 GLY B N 1
ATOM 2988 C CA . GLY B 1 180 ? -40.288 4.299 23.305 1.00 33.53 201 GLY B CA 1
ATOM 2989 C C . GLY B 1 180 ? -40.491 5.797 23.411 1.00 31.05 201 GLY B C 1
ATOM 2990 O O . GLY B 1 180 ? -41.429 6.233 24.063 1.00 33.54 201 GLY B O 1
ATOM 2991 N N A SER B 1 181 ? -39.587 6.598 22.857 0.50 35.91 202 SER B N 1
ATOM 2992 N N B SER B 1 181 ? -39.642 6.558 22.721 0.50 27.51 202 SER B N 1
ATOM 2993 C CA A SER B 1 181 ? -39.750 8.052 22.949 0.50 30.25 202 SER B CA 1
ATOM 2994 C CA B SER B 1 181 ? -39.724 8.017 22.717 0.50 33.97 202 SER B CA 1
ATOM 2995 C C A SER B 1 181 ? -40.955 8.487 22.122 0.50 26.80 202 SER B C 1
ATOM 2996 C C B SER B 1 181 ? -41.025 8.465 22.084 0.50 26.05 202 SER B C 1
ATOM 2997 O O A SER B 1 181 ? -41.348 7.820 21.171 0.50 28.87 202 SER B O 1
ATOM 2998 O O B SER B 1 181 ? -41.588 7.762 21.249 0.50 26.61 202 SER B O 1
ATOM 3003 N N . THR B 1 182 ? -41.525 9.617 22.515 1.00 26.39 203 THR B N 1
ATOM 3004 C CA . THR B 1 182 ? -42.718 10.158 21.915 1.00 26.46 203 THR B CA 1
ATOM 3005 C C . THR B 1 182 ? -42.605 11.629 21.567 1.00 24.38 203 THR B C 1
ATOM 3006 O O . THR B 1 182 ? -41.746 12.348 22.074 1.00 24.25 203 THR B O 1
ATOM 3010 N N . TYR B 1 183 ? -43.467 12.020 20.639 1.00 20.11 204 TYR B N 1
ATOM 3011 C CA . TYR B 1 183 ? -43.634 13.401 20.204 1.00 19.79 204 TYR B CA 1
ATOM 3012 C C . TYR B 1 183 ? -45.120 13.576 20.162 1.00 16.46 204 TYR B C 1
ATOM 3013 O O . TYR B 1 183 ? -45.853 12.652 19.858 1.00 18.82 204 TYR B O 1
ATOM 3022 N N . GLN B 1 184 ? -45.579 14.784 20.462 1.00 18.28 205 GLN B N 1
ATOM 3023 C CA . GLN B 1 184 ? -46.996 15.044 20.455 1.00 18.14 205 GLN B CA 1
ATOM 3024 C C . GLN B 1 184 ? -47.242 16.504 20.163 1.00 15.27 205 GLN B C 1
ATOM 3025 O O . GLN B 1 184 ? -46.352 17.351 20.326 1.00 18.86 205 GLN B O 1
ATOM 3028 N N . SER B 1 185 ? -48.442 16.787 19.691 1.00 13.21 206 SER B N 1
ATOM 3029 C CA . SER B 1 185 ? -48.879 18.147 19.415 1.00 12.46 206 SER B CA 1
ATOM 3030 C C . SER B 1 185 ? -50.372 18.248 19.732 1.00 11.80 206 SER B C 1
ATOM 3031 O O . SER B 1 185 ? -51.139 17.335 19.456 1.00 13.28 206 SER B O 1
ATOM 3034 N N . ASP B 1 186 ? -50.773 19.399 20.241 1.00 10.74 207 ASP B N 1
ATOM 3035 C CA . ASP B 1 186 ? -52.150 19.700 20.567 1.00 10.34 207 ASP B CA 1
ATOM 3036 C C . ASP B 1 186 ? -52.871 20.222 19.333 1.00 10.23 207 ASP B C 1
ATOM 3037 O O . ASP B 1 186 ? -52.511 21.279 18.780 1.00 10.92 207 ASP B O 1
ATOM 3042 N N . LEU B 1 187 ? -53.920 19.532 18.927 1.00 10.12 208 LEU B N 1
ATOM 3043 C CA . LEU B 1 187 ? -54.685 19.924 17.752 1.00 10.01 208 LEU B CA 1
ATOM 3044 C C . LEU B 1 187 ? -55.522 21.157 17.948 1.00 10.75 208 LEU B C 1
ATOM 3045 O O . LEU B 1 187 ? -55.992 21.732 16.977 1.00 11.53 208 LEU B O 1
ATOM 3050 N N A SER B 1 188 ? -55.722 21.566 19.188 0.50 10.89 209 SER B N 1
ATOM 3051 N N B SER B 1 188 ? -55.729 21.562 19.201 0.50 11.11 209 SER B N 1
ATOM 3052 C CA A SER B 1 188 ? -56.573 22.714 19.407 0.50 12.49 209 SER B CA 1
ATOM 3053 C CA B SER B 1 188 ? -56.550 22.750 19.502 0.50 13.63 209 SER B CA 1
ATOM 3054 C C A SER B 1 188 ? -55.946 24.026 18.973 0.50 12.69 209 SER B C 1
ATOM 3055 C C B SER B 1 188 ? -55.877 24.088 19.190 0.50 12.62 209 SER B C 1
ATOM 3056 O O A SER B 1 188 ? -56.695 24.975 18.763 0.50 12.84 209 SER B O 1
ATOM 3057 O O B SER B 1 188 ? -56.474 25.136 19.387 0.50 17.91 209 SER B O 1
ATOM 3062 N N . LYS B 1 189 ? -54.608 24.070 18.799 1.00 12.25 210 LYS B N 1
ATOM 3063 C CA . LYS B 1 189 ? -53.869 25.293 18.430 1.00 14.57 210 LYS B CA 1
ATOM 3064 C C . LYS B 1 189 ? -52.762 24.972 17.445 1.00 12.42 210 LYS B C 1
ATOM 3065 O O . LYS B 1 189 ? -52.490 23.827 17.176 1.00 11.65 210 LYS B O 1
ATOM 3071 N N . LYS B 1 190 ? -52.192 25.979 16.807 1.00 13.48 211 LYS B N 1
ATOM 3072 C CA . LYS B 1 190 ? -51.181 25.758 15.773 1.00 13.60 211 LYS B CA 1
ATOM 3073 C C . LYS B 1 190 ? -49.984 25.048 16.385 1.00 13.30 211 LYS B C 1
ATOM 3074 O O . LYS B 1 190 ? -49.668 25.205 17.550 1.00 13.55 211 LYS B O 1
ATOM 3080 N N . PHE B 1 191 ? -49.319 24.260 15.573 1.00 11.54 212 PHE B N 1
ATOM 3081 C CA . PHE B 1 191 ? -48.104 23.606 16.000 1.00 11.27 212 PHE B CA 1
ATOM 3082 C C . PHE B 1 191 ? -47.139 24.600 16.651 1.00 10.31 212 PHE B C 1
ATOM 3083 O O . PHE B 1 191 ? -46.924 25.685 16.127 1.00 12.94 212 PHE B O 1
ATOM 3091 N N . GLU B 1 192 ? -46.482 24.170 17.725 1.00 11.95 213 GLU B N 1
ATOM 3092 C CA . GLU B 1 192 ? -45.529 24.974 18.464 1.00 12.74 213 GLU B CA 1
ATOM 3093 C C . GLU B 1 192 ? -44.134 24.896 17.846 1.00 10.61 213 GLU B C 1
ATOM 3094 O O . GLU B 1 192 ? -43.270 24.163 18.278 1.00 11.50 213 GLU B O 1
ATOM 3100 N N . TYR B 1 193 ? -43.904 25.747 16.862 1.00 11.65 214 TYR B N 1
ATOM 3101 C CA . TYR B 1 193 ? -42.602 25.823 16.226 1.00 11.49 214 TYR B CA 1
ATOM 3102 C C . TYR B 1 193 ? -41.499 26.188 17.195 1.00 11.73 214 TYR B C 1
ATOM 3103 O O . TYR B 1 193 ? -40.374 25.722 17.044 1.00 11.75 214 TYR B O 1
ATOM 3112 N N A ASN B 1 194 ? -41.848 26.990 18.203 0.50 12.21 215 ASN B N 1
ATOM 3113 N N B ASN B 1 194 ? -41.796 26.997 18.207 0.50 11.77 215 ASN B N 1
ATOM 3114 C CA A ASN B 1 194 ? -40.900 27.462 19.199 0.50 13.36 215 ASN B CA 1
ATOM 3115 C CA B ASN B 1 194 ? -40.733 27.414 19.103 0.50 12.41 215 ASN B CA 1
ATOM 3116 C C A ASN B 1 194 ? -40.324 26.385 20.096 0.50 12.71 215 ASN B C 1
ATOM 3117 C C B ASN B 1 194 ? -40.303 26.378 20.123 0.50 12.74 215 ASN B C 1
ATOM 3118 O O A ASN B 1 194 ? -39.308 26.624 20.736 0.50 14.64 215 ASN B O 1
ATOM 3119 O O B ASN B 1 194 ? -39.403 26.651 20.908 0.50 15.53 215 ASN B O 1
ATOM 3128 N N . THR B 1 195 ? -40.951 25.207 20.129 1.00 10.86 216 THR B N 1
ATOM 3129 C CA . THR B 1 195 ? -40.495 24.103 20.950 1.00 12.94 216 THR B CA 1
ATOM 3130 C C . THR B 1 195 ? -40.240 22.845 20.095 1.00 13.11 216 THR B C 1
A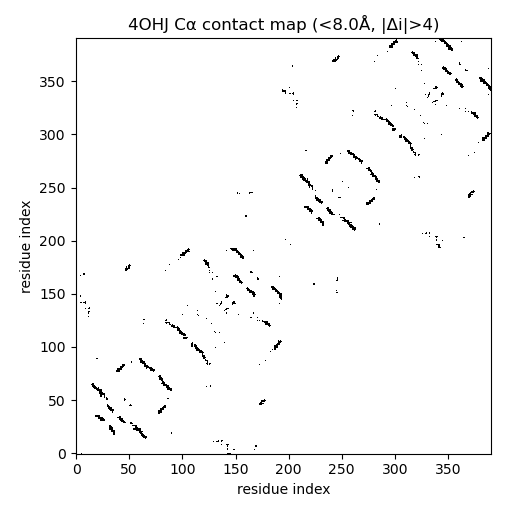TOM 3131 O O . THR B 1 195 ? -40.074 21.757 20.634 1.00 14.60 216 THR B O 1
ATOM 3135 N N . GLU B 1 196 ? -40.147 22.985 18.774 1.00 11.99 217 GLU B N 1
ATOM 3136 C CA . GLU B 1 196 ? -39.969 21.871 17.884 1.00 10.86 217 GLU B CA 1
ATOM 3137 C C . GLU B 1 196 ? -38.693 21.098 18.176 1.00 12.26 217 GLU B C 1
ATOM 3138 O O . GLU B 1 196 ? -37.593 21.668 18.266 1.00 12.71 217 GLU B O 1
ATOM 3144 N N . LYS B 1 197 ? -38.840 19.787 18.346 1.00 12.54 218 LYS B N 1
ATOM 3145 C CA . LYS B 1 197 ? -37.686 18.922 18.549 1.00 13.44 218 LYS B CA 1
ATOM 3146 C C . LYS B 1 197 ? -37.024 18.681 17.195 1.00 15.17 218 LYS B C 1
ATOM 3147 O O . LYS B 1 197 ? -37.632 18.929 16.146 1.00 16.16 218 LYS B O 1
ATOM 3153 N N . PRO B 1 198 ? -35.784 18.196 17.204 1.00 16.14 219 PRO B N 1
ATOM 3154 C CA . PRO B 1 198 ? -35.102 17.992 15.919 1.00 18.48 219 PRO B CA 1
ATOM 3155 C C . PRO B 1 198 ? -35.671 16.858 15.059 1.00 16.89 219 PRO B C 1
ATOM 3156 O O . PRO B 1 198 ? -36.422 16.009 15.543 1.00 15.81 219 PRO B O 1
ATOM 3160 N N . PRO B 1 199 ? -35.331 16.864 13.768 1.00 16.96 220 PRO B N 1
ATOM 3161 C CA . PRO B 1 199 ? -35.859 15.877 12.863 1.00 16.26 220 PRO B CA 1
ATOM 3162 C C . PRO B 1 199 ? -35.569 14.440 13.284 1.00 17.39 220 PRO B C 1
ATOM 3163 O O . PRO B 1 199 ? -34.539 14.172 13.915 1.00 21.82 220 PRO B O 1
ATOM 3167 N N . ILE B 1 200 ? -36.490 13.549 12.929 1.00 16.81 221 ILE B N 1
ATOM 3168 C CA . ILE B 1 200 ? -36.438 12.156 13.328 1.00 18.89 221 ILE B CA 1
ATOM 3169 C C . ILE B 1 200 ? -36.344 11.179 12.161 1.00 20.20 221 ILE B C 1
ATOM 3170 O O . ILE B 1 200 ? -36.653 11.527 11.026 1.00 20.12 221 ILE B O 1
ATOM 3175 N N . ASN B 1 201 ? -35.885 9.962 12.472 1.00 21.72 222 ASN B N 1
ATOM 3176 C CA . ASN B 1 201 ? -35.774 8.861 11.504 1.00 21.35 222 ASN B CA 1
ATOM 3177 C C . ASN B 1 201 ? -37.140 8.232 11.347 1.00 20.70 222 ASN B C 1
ATOM 3178 O O . ASN B 1 201 ? -37.604 7.487 12.223 1.00 23.86 222 ASN B O 1
ATOM 3183 N N . ILE B 1 202 ? -37.801 8.523 10.233 1.00 19.65 223 ILE B N 1
ATOM 3184 C CA . ILE B 1 202 ? -39.160 8.057 10.060 1.00 17.95 223 ILE B CA 1
ATOM 3185 C C . ILE B 1 202 ? -39.313 6.546 10.005 1.00 21.09 223 ILE B C 1
ATOM 3186 O O . ILE B 1 202 ? -40.408 6.029 10.275 1.00 23.04 223 ILE B O 1
ATOM 3191 N N . ASP B 1 203 ? -38.241 5.840 9.656 1.00 21.86 224 ASP B N 1
ATOM 3192 C CA . ASP B 1 203 ? -38.324 4.386 9.640 1.00 23.29 224 ASP B CA 1
ATOM 3193 C C . ASP B 1 203 ? -38.288 3.805 11.067 1.00 27.44 224 ASP B C 1
ATOM 3194 O O . ASP B 1 203 ? -38.497 2.606 11.234 1.00 35.24 224 ASP B O 1
ATOM 3199 N N . GLU B 1 204 ? -37.991 4.635 12.073 1.00 26.09 225 GLU B N 1
ATOM 3200 C CA . GLU B 1 204 ? -37.986 4.222 13.480 1.00 26.40 225 GLU B CA 1
ATOM 3201 C C . GLU B 1 204 ? -39.367 4.566 14.133 1.00 27.60 225 GLU B C 1
ATOM 3202 O O . GLU B 1 204 ? -39.577 4.294 15.306 1.00 29.87 225 GLU B O 1
ATOM 3208 N N . ILE B 1 205 ? -40.281 5.216 13.404 1.00 25.69 226 ILE B N 1
ATOM 3209 C CA . ILE B 1 205 ? -41.600 5.491 13.961 1.00 23.41 226 ILE B CA 1
ATOM 3210 C C . ILE B 1 205 ? -42.367 4.173 14.095 1.00 25.77 226 ILE B C 1
ATOM 3211 O O . ILE B 1 205 ? -42.468 3.402 13.135 1.00 29.89 226 ILE B O 1
ATOM 3216 N N . LYS B 1 206 ? -42.863 3.904 15.301 1.00 28.73 227 LYS B N 1
ATOM 3217 C CA . LYS B 1 206 ? -43.653 2.717 15.561 1.00 30.48 227 LYS B CA 1
ATOM 3218 C C . LYS B 1 206 ? -45.126 2.963 15.249 1.00 30.06 227 LYS B C 1
ATOM 3219 O O . LYS B 1 206 ? -45.732 2.250 14.458 1.00 29.15 227 LYS B O 1
ATOM 3225 N N . THR B 1 207 ? -45.711 3.985 15.870 1.00 26.71 228 THR B N 1
ATOM 3226 C CA . THR B 1 207 ? -47.104 4.319 15.627 1.00 25.64 228 THR B CA 1
ATOM 3227 C C . THR B 1 207 ? -47.313 5.827 15.585 1.00 23.35 228 THR B C 1
ATOM 3228 O O . THR B 1 207 ? -46.545 6.576 16.173 1.00 23.85 228 THR B O 1
ATOM 3232 N N . ILE B 1 208 ? -48.338 6.245 14.847 1.00 22.23 229 ILE B N 1
ATOM 3233 C CA . ILE B 1 208 ? -48.809 7.611 14.856 1.00 20.60 229 ILE B CA 1
ATOM 3234 C C . ILE B 1 208 ? -50.306 7.497 15.156 1.00 21.60 229 ILE B C 1
ATOM 3235 O O . ILE B 1 208 ? -51.059 6.837 14.454 1.00 23.04 229 ILE B O 1
ATOM 3240 N N . GLU B 1 209 ? -50.729 8.154 16.225 1.00 21.56 230 GLU B N 1
ATOM 3241 C CA . GLU B 1 209 ? -52.128 8.155 16.615 1.00 21.98 230 GLU B CA 1
ATOM 3242 C C . GLU B 1 209 ? -52.638 9.571 16.750 1.00 18.87 230 GLU B C 1
ATOM 3243 O O . GLU B 1 209 ? -51.863 10.509 16.989 1.00 21.98 230 GLU B O 1
ATOM 3249 N N . ALA B 1 210 ? -53.920 9.727 16.488 1.00 17.32 231 ALA B N 1
ATOM 3250 C CA . ALA B 1 210 ? -54.558 11.012 16.644 1.00 15.21 231 ALA B CA 1
ATOM 3251 C C . ALA B 1 210 ? -55.932 10.807 17.257 1.00 14.90 231 ALA B C 1
ATOM 3252 O O . ALA B 1 210 ? -56.603 9.793 17.005 1.00 18.71 231 ALA B O 1
ATOM 3254 N N A GLU B 1 211 ? -56.298 11.769 18.091 0.50 15.11 232 GLU B N 1
ATOM 3255 N N B GLU B 1 211 ? -56.301 11.742 18.130 0.50 14.96 232 GLU B N 1
ATOM 3256 C CA A GLU B 1 211 ? -57.609 11.802 18.709 0.50 15.15 232 GLU B CA 1
ATOM 3257 C CA B GLU B 1 211 ? -57.623 11.787 18.779 0.50 15.00 232 GLU B CA 1
ATOM 3258 C C A GLU B 1 211 ? -58.190 13.177 18.460 0.50 13.68 232 GLU B C 1
ATOM 3259 C C B GLU B 1 211 ? -58.202 13.167 18.495 0.50 13.88 232 GLU B C 1
ATOM 3260 O O A GLU B 1 211 ? -57.536 14.189 18.721 0.50 14.45 232 GLU B O 1
ATOM 3261 O O B GLU B 1 211 ? -57.539 14.178 18.738 0.50 14.59 232 GLU B O 1
ATOM 3272 N N . ILE B 1 212 ? -59.421 13.190 17.951 1.00 14.68 233 ILE B N 1
ATOM 3273 C CA . ILE B 1 212 ? -60.122 14.414 17.648 1.00 14.03 233 ILE B CA 1
ATOM 3274 C C . ILE B 1 212 ? -61.339 14.518 18.557 1.00 14.26 233 ILE B C 1
ATOM 3275 O O . ILE B 1 212 ? -62.127 13.590 18.708 1.00 17.05 233 ILE B O 1
ATOM 3280 N N . ASN B 1 213 ? -61.463 15.659 19.172 1.00 13.19 234 ASN B N 1
ATOM 3281 C CA . ASN B 1 213 ? -62.612 15.970 20.011 1.00 14.43 234 ASN B CA 1
ATOM 3282 C C . ASN B 1 213 ? -63.270 17.255 19.566 1.00 15.32 234 ASN B C 1
ATOM 3283 O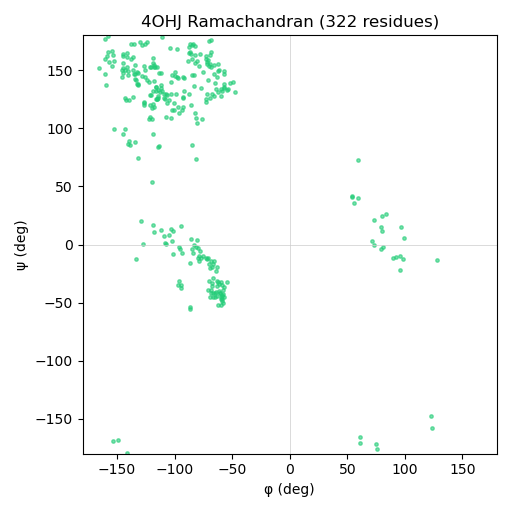 O . ASN B 1 213 ? -62.782 17.976 18.699 1.00 15.62 234 ASN B O 1
ATOM 3288 N N . GLY B 1 214 ? -64.394 17.546 20.163 1.00 16.37 235 GLY B N 1
ATOM 3289 C CA . GLY B 1 214 ? -65.177 18.722 19.801 1.00 16.50 235 GLY B CA 1
ATOM 3290 C C . GLY B 1 214 ? -65.208 19.805 20.843 1.00 17.70 235 GLY B C 1
ATOM 3291 O O . GLY B 1 214 ? -64.654 19.644 21.935 1.00 26.27 235 GLY B O 1
ATOM 3292 N N . GLU B 1 215 ? -65.893 20.900 20.535 1.00 18.15 236 GLU B N 1
ATOM 3293 C CA . GLU B 1 215 ? -65.984 22.061 21.447 1.00 20.13 236 GLU B CA 1
ATOM 3294 C C . GLU B 1 215 ? -66.722 21.667 22.718 1.00 30.35 236 GLU B C 1
ATOM 3295 O O . GLU B 1 215 ? -67.651 20.867 22.660 1.00 32.47 236 GLU B O 1
#

Sequence (391 aa):
TNDNIKDLLDWYSSSGSDTFTNSEVLDNSLGSMRIKNTDGSISLIIIFPSPYYSPAFTKGEKVDLNTKKRRTKKKKSQQHTSEGTYIHFQISGVTNTEKLPTPIELPLKVKVHGKDSPLKYGPKFDKKQLAIISTLDFFEIRHQLTTQIHGLYRSSDKTGGYWKITMNDGSTYQSDLSKKFEYNTEKPPINIDEIKTIEAEINGASTNDNIIKDLLDWYSSSGSDTFTNNSEVLDNSLGSMRIKNTDGSIISLIIIFPSPYYSPAFTKGEKVDLNTKRRTKKKSQHTSEGTYIHFQISGVTNTEKLPTPIELPLKVKVHGKDSPLKYGPKFDKKQLAISTLDFFEIRHQLTTQIHGLYRSSSDKTGGYWKITMNDGSSTYQSDLSSKKFEYNNTEKPPINIDEIKTIEAEEINGE

Organism: Staphylococcus aureus (NCBI:txid1280)

GO terms:
  GO:0005515 protein binding (F, IPI)
  GO:0005576 extracellular region (C, EXP)